Protein AF-A0A4D9D924-F1 (afdb_monomer)

pLDDT: mean 78.67, std 26.31, range [21.86, 98.81]

Solvent-accessible surface area (backbone atoms only — not comparable to full-atom values): 24819 Å² total; per-residue (Å²): 104,56,71,88,61,36,78,90,74,51,86,82,87,54,72,67,61,50,51,52,28,63,75,67,75,48,84,91,76,88,68,64,92,66,69,64,84,85,67,52,66,57,69,47,75,63,35,60,58,50,55,54,52,74,74,44,71,67,89,80,60,74,81,96,67,52,76,66,34,33,37,49,75,81,30,32,38,33,32,72,90,70,51,77,45,78,56,85,65,44,80,41,65,54,46,40,53,60,49,31,66,33,45,43,41,92,83,40,80,64,36,49,76,48,37,85,72,66,55,62,28,25,28,38,43,36,36,42,30,31,53,40,68,74,57,77,91,56,60,91,42,59,68,50,76,46,89,64,87,80,37,70,38,50,36,40,28,38,50,31,71,63,20,59,60,70,35,97,48,61,84,47,32,32,35,42,37,36,36,28,74,29,38,94,94,40,75,71,62,82,92,49,46,66,61,48,44,52,51,20,32,41,69,74,59,77,41,46,87,89,79,53,47,75,76,44,81,46,78,48,80,35,74,86,52,43,42,45,57,39,72,60,41,66,63,59,47,45,55,49,51,53,48,35,45,78,53,44,28,48,54,30,28,40,43,14,53,40,42,55,76,43,31,51,72,68,41,26,51,46,34,54,52,30,51,49,39,28,74,76,68,72,41,77,48,51,55,79,75,35,50,73,54,59,67,29,70,67,45,51,51,51,52,56,50,53,51,51,54,50,54,50,52,56,50,50,60,71,70,54,88,66,79,87,73,86,86,71,98,64,80,87,73,70,87,56,100,65,66,59,64,68,50,49,56,53,49,73,71,41,80,83,58,53,79,70,53,55,53,51,51,55,55,46,57,73,56,55,73,51,65,81,72,75,62,87,70,95,73,80,88,71,89,79,87,82,85,84,88,84,87,84,87,83,90,85,80,86,84,89,85,82,91,83,85,86,83,88,134

Sequence (409 aa):
MNAAWMEDRVATVDLTRIKEHKGNGTNDTTWGPNHTFRFPLRGGTGFIWRRIYEGIDPSKFRFNSEIVAVDADRKVLRLADGSDVPYRNLISTMPLDRLCGLVVGRGLEDLPALVPRFRYSSTHVVGIGVAGQPPAHLQGQCWMYFPEDDCPFYRVTVFSNYSPYNVPMPGQQWSLMAEVCETAARPVDPSNIVDSVLQGFYTVKLLNVERDKVISRFHRRLEYGYPTPFLEREEVCGRALEALEAKDIKSRGRFGAWKYEVSNQDHSMMQGVEAVDAIVMDAEETTVRLPGVVNSKAWKKAQSCARRCHQAVERGQKKGGLGKRKGQERGDRKLRYYDPLALTVLLKKGWSMGKAEAAALIDTCETMHFNDLGITGRETCHLQGGSEAIGSTETKRRPSPSNVAPTAA

Mean predicted aligned error: 13.19 Å

InterPro domains:
  IPR036188 FAD/NAD(P)-binding domain superfamily [G3DSA:3.50.50.60] (1-316)

Nearest PDB structures (foldseek):
  4dsh-assembly2_B  TM=9.708E-01  e=1.090E-34  Trypanosoma cruzi
  4dsh-assembly1_A  TM=9.708E-01  e=1.090E-34  Trypanosoma cruzi
  5hhf-assembly1_B  TM=9.588E-01  e=5.528E-32  Aspergillus fumigatus
  5hhf-assembly1_C  TM=9.324E-01  e=4.585E-31  Aspergillus fumigatus
  5vwu-assembly1_A  TM=9.036E-01  e=1.083E-28  Aspergillus fumigatus

Secondary structure (DSSP, 8-state):
--STT-TTTSPPP-HHHHHHHHHHT------STTSS----SSS-THHHHHHHHHTS-GGG---S--EEEEETTTTEEEETTS-EEE-SSEEE-S-HHHHHHHEESTT-TTHHHHGGG--EEEEEEEEEEEES---GGGTT--EEE--SSSSS-SEEE-GGGT-GGGSSSBTTEEEEEEEEEEBTTB---TTTHHHHHHHHHHHTTSS-TTT--E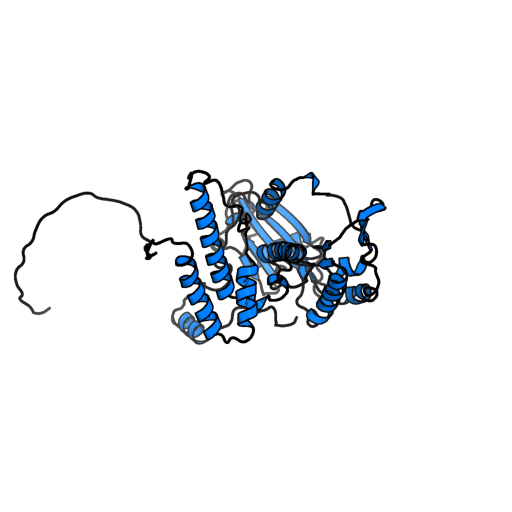EEEEEEEEEEEEE---TTHHHHHHHHHHHHHTTTEEE-STTTT--GGG-SHHHHHHHHHHHHHHHHH----HHHH-HHHHHSHHHHHHHHHHHHHHHHHHHHHHH------S----------S--HHHHHHHHHHHTT--HHHHHHHHHHHHHHHHHTTT-----------------------------------

Structure (mmCIF, N/CA/C/O backbone):
data_AF-A0A4D9D924-F1
#
_entry.id   AF-A0A4D9D924-F1
#
loop_
_atom_site.group_PDB
_atom_site.id
_atom_site.type_symbol
_atom_site.label_atom_id
_atom_site.label_alt_id
_atom_site.label_comp_id
_atom_site.label_asym_id
_atom_site.label_entity_id
_atom_site.label_seq_id
_atom_site.pdbx_PDB_ins_code
_atom_site.Cartn_x
_atom_site.Cartn_y
_atom_site.Cartn_z
_atom_site.occupancy
_atom_site.B_iso_or_equiv
_atom_site.auth_seq_id
_atom_site.auth_comp_id
_atom_site.auth_asym_id
_atom_site.auth_atom_id
_atom_site.pdbx_PDB_model_num
ATOM 1 N N . MET A 1 1 ? 13.479 -10.708 9.320 1.00 80.62 1 MET A N 1
ATOM 2 C CA . MET A 1 1 ? 13.481 -9.355 8.716 1.00 80.62 1 MET A CA 1
ATOM 3 C C . MET A 1 1 ? 14.868 -8.758 8.902 1.00 80.62 1 MET A C 1
ATOM 5 O O . MET A 1 1 ? 15.486 -9.092 9.903 1.00 80.62 1 MET A O 1
ATOM 9 N N . ASN A 1 2 ? 15.367 -7.930 7.980 1.00 81.31 2 ASN A N 1
ATOM 10 C CA . ASN A 1 2 ? 16.585 -7.141 8.224 1.00 81.31 2 ASN A CA 1
ATOM 11 C C . ASN A 1 2 ? 16.269 -5.915 9.116 1.00 81.31 2 ASN A C 1
ATOM 13 O O . ASN A 1 2 ? 15.116 -5.743 9.506 1.00 81.31 2 ASN A O 1
ATOM 17 N N . ALA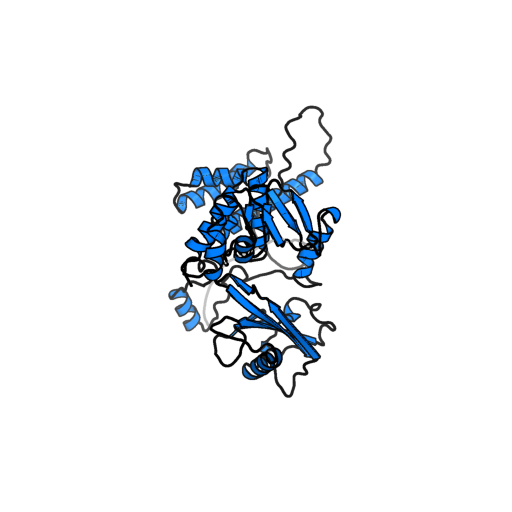 A 1 3 ? 17.263 -5.092 9.472 1.00 83.75 3 ALA A N 1
ATOM 18 C CA . ALA A 1 3 ? 17.085 -3.914 10.342 1.00 83.75 3 ALA A CA 1
ATOM 19 C C . ALA A 1 3 ? 17.231 -2.557 9.620 1.00 83.75 3 ALA A C 1
ATOM 21 O O . ALA A 1 3 ? 16.946 -1.515 10.205 1.00 83.75 3 ALA A O 1
ATOM 22 N N . ALA A 1 4 ? 17.633 -2.544 8.344 1.00 80.31 4 ALA A N 1
ATOM 23 C CA . ALA A 1 4 ? 17.969 -1.315 7.613 1.00 80.31 4 ALA A CA 1
ATOM 24 C C . ALA A 1 4 ? 16.766 -0.376 7.378 1.00 80.31 4 ALA A C 1
ATOM 26 O O . ALA A 1 4 ? 16.938 0.814 7.141 1.00 80.31 4 ALA A O 1
ATOM 27 N N . TRP A 1 5 ? 15.540 -0.893 7.471 1.00 84.00 5 TRP A N 1
ATOM 28 C CA . TRP A 1 5 ? 14.293 -0.148 7.258 1.00 84.00 5 TRP A CA 1
ATOM 29 C C . TRP A 1 5 ? 13.790 0.616 8.498 1.00 84.00 5 TRP A C 1
ATOM 31 O O . TRP A 1 5 ? 12.784 1.324 8.410 1.00 84.00 5 TRP A O 1
ATOM 41 N N . MET A 1 6 ? 14.419 0.431 9.666 1.00 82.69 6 MET A N 1
ATOM 42 C CA . MET A 1 6 ? 13.851 0.840 10.958 1.00 82.69 6 MET A CA 1
ATOM 43 C C . MET A 1 6 ? 13.881 2.349 11.238 1.00 82.69 6 MET A C 1
ATOM 45 O O . MET A 1 6 ? 13.083 2.798 12.057 1.00 82.69 6 MET A O 1
ATOM 49 N N . GLU A 1 7 ? 14.750 3.122 10.577 1.00 70.56 7 GLU A N 1
ATOM 50 C CA . GLU A 1 7 ? 15.132 4.497 10.962 1.00 70.56 7 GLU A CA 1
ATOM 51 C C . GLU A 1 7 ? 13.947 5.418 11.318 1.00 70.56 7 GLU A C 1
ATOM 53 O O . GLU A 1 7 ? 13.918 6.009 12.393 1.00 70.56 7 GLU A O 1
ATOM 58 N N . ASP A 1 8 ? 12.922 5.473 10.465 1.00 66.44 8 ASP A N 1
ATOM 59 C CA . ASP A 1 8 ? 11.746 6.344 10.644 1.00 66.44 8 ASP A CA 1
ATOM 60 C C . ASP A 1 8 ? 10.511 5.607 11.203 1.00 66.44 8 ASP A C 1
ATOM 62 O O . ASP A 1 8 ? 9.400 6.146 11.246 1.00 66.44 8 ASP A O 1
ATOM 66 N N . ARG A 1 9 ? 10.674 4.334 11.581 1.00 72.38 9 ARG A N 1
ATOM 67 C CA . ARG A 1 9 ? 9.576 3.422 11.947 1.00 72.38 9 ARG A CA 1
ATOM 68 C C . ARG A 1 9 ? 9.671 2.898 13.372 1.00 72.38 9 ARG A C 1
ATOM 70 O O . ARG A 1 9 ? 8.631 2.599 13.953 1.00 72.38 9 ARG A O 1
ATOM 77 N N . VAL A 1 10 ? 10.875 2.808 13.927 1.00 74.88 10 VAL A N 1
ATOM 78 C CA . VAL A 1 10 ? 11.124 2.351 15.295 1.00 74.88 10 VAL A CA 1
ATOM 79 C C . VAL A 1 10 ? 11.764 3.492 16.073 1.00 74.88 10 VAL A C 1
ATOM 81 O O . VAL A 1 10 ? 12.813 4.005 15.694 1.00 74.88 10 VAL A O 1
ATOM 84 N N . ALA A 1 11 ? 11.116 3.910 17.159 1.00 74.69 11 ALA A N 1
ATOM 85 C CA . ALA A 1 11 ? 11.633 4.968 18.012 1.00 74.69 11 ALA A CA 1
ATOM 86 C C . ALA A 1 11 ? 12.929 4.532 18.703 1.00 74.69 11 ALA A C 1
ATOM 88 O O . ALA A 1 11 ? 13.008 3.440 19.264 1.00 74.69 11 ALA A O 1
ATOM 89 N N . THR A 1 12 ? 13.932 5.407 18.705 1.00 76.56 12 THR A N 1
ATOM 90 C CA . THR A 1 12 ? 15.109 5.246 19.560 1.00 76.56 12 THR A CA 1
ATOM 91 C C . THR A 1 12 ? 14.766 5.651 20.989 1.00 76.56 12 THR A C 1
ATOM 93 O O . THR A 1 12 ? 14.065 6.641 21.202 1.00 76.56 12 THR A O 1
ATOM 96 N N . VAL A 1 13 ? 15.298 4.920 21.964 1.00 80.62 13 VAL A N 1
ATOM 97 C CA . VAL A 1 13 ? 15.125 5.227 23.388 1.00 80.62 13 VAL A CA 1
ATOM 98 C C . VAL A 1 13 ? 16.157 6.247 23.868 1.00 80.62 13 VAL A C 1
ATOM 100 O O . VAL A 1 13 ? 17.329 6.167 23.508 1.00 80.62 13 VAL A O 1
ATOM 103 N N . ASP A 1 14 ? 15.721 7.175 24.719 1.00 81.81 14 ASP A N 1
ATOM 104 C CA . ASP A 1 14 ? 16.590 8.085 25.470 1.00 81.81 14 ASP A CA 1
ATOM 105 C C . ASP A 1 14 ? 16.420 7.793 26.966 1.00 81.81 14 ASP A C 1
ATOM 107 O O . ASP A 1 14 ? 15.359 8.021 27.551 1.00 81.81 14 ASP A O 1
ATOM 111 N N . LEU A 1 15 ? 17.467 7.241 27.585 1.00 84.88 15 LEU A N 1
ATOM 112 C CA . LEU A 1 15 ? 17.439 6.815 28.985 1.00 84.88 15 LEU A CA 1
ATOM 113 C C . LEU A 1 15 ? 17.241 7.978 29.961 1.00 84.88 15 LEU A C 1
ATOM 115 O O . LEU A 1 15 ? 16.644 7.779 31.020 1.00 84.88 15 LEU A O 1
ATOM 119 N N . THR A 1 16 ? 17.738 9.169 29.633 1.00 83.75 16 THR A N 1
ATOM 120 C CA . THR A 1 16 ? 17.570 10.361 30.469 1.00 83.75 16 THR A CA 1
ATOM 121 C C . THR A 1 16 ? 16.110 10.777 30.451 1.00 83.75 16 THR A C 1
ATOM 123 O O . THR A 1 16 ? 15.481 10.875 31.504 1.00 83.75 16 THR A O 1
ATOM 126 N N . ARG A 1 17 ? 15.535 10.870 29.250 1.00 81.06 17 ARG A N 1
ATOM 127 C CA . ARG A 1 17 ? 14.127 11.214 29.053 1.00 81.06 17 ARG A CA 1
ATOM 128 C C . ARG A 1 17 ? 13.186 10.209 29.726 1.00 81.06 17 ARG A C 1
ATOM 130 O O . ARG A 1 17 ? 12.220 10.603 30.373 1.00 81.06 17 ARG A O 1
ATOM 137 N N . ILE A 1 18 ? 13.496 8.909 29.664 1.00 85.00 18 ILE A N 1
ATOM 138 C CA . ILE A 1 18 ? 12.731 7.864 30.371 1.00 85.00 18 ILE A CA 1
ATOM 139 C C . ILE A 1 18 ? 12.757 8.082 31.889 1.00 85.00 18 ILE A C 1
ATOM 141 O O . ILE A 1 18 ? 11.720 7.967 32.545 1.00 85.00 18 ILE A O 1
ATOM 145 N N . LYS A 1 19 ? 13.926 8.387 32.465 1.00 81.81 19 LYS A N 1
ATOM 146 C CA . LYS A 1 19 ? 14.056 8.633 33.909 1.00 81.81 19 LYS A CA 1
ATOM 147 C C . LYS A 1 19 ? 13.269 9.869 34.342 1.00 81.81 19 LYS A C 1
ATOM 149 O O . LYS A 1 19 ? 12.588 9.806 35.362 1.00 81.81 19 LYS A O 1
ATOM 154 N N . GLU A 1 20 ? 13.321 10.946 33.562 1.00 79.69 20 GLU A N 1
ATOM 155 C CA . GLU A 1 20 ? 12.565 12.179 33.815 1.00 79.69 20 GLU A CA 1
ATOM 156 C C . GLU A 1 20 ? 11.053 11.938 33.778 1.00 79.69 20 GLU A C 1
ATOM 158 O O . GLU A 1 20 ? 10.346 12.280 34.725 1.00 79.69 20 GLU A O 1
ATOM 163 N N . HIS A 1 21 ? 10.550 11.283 32.729 1.00 80.06 21 HIS A N 1
ATOM 164 C CA . HIS A 1 21 ? 9.128 10.954 32.610 1.00 80.06 21 HIS A CA 1
ATOM 165 C C . HIS A 1 21 ? 8.650 10.027 33.731 1.00 80.06 21 HIS A C 1
ATOM 167 O O . HIS A 1 21 ? 7.587 10.262 34.306 1.00 80.06 21 HIS A O 1
ATOM 173 N N . LYS A 1 22 ? 9.457 9.025 34.108 1.00 77.56 22 LYS A N 1
ATOM 174 C CA . LYS A 1 22 ? 9.148 8.142 35.240 1.00 77.56 22 LYS A CA 1
ATOM 175 C C . LYS A 1 22 ? 9.094 8.907 36.563 1.00 77.56 22 LYS A C 1
ATOM 177 O O . LYS A 1 22 ? 8.181 8.672 37.347 1.00 77.56 22 LYS A O 1
ATOM 182 N N . GLY A 1 23 ? 10.053 9.800 36.811 1.00 72.88 23 GLY A N 1
ATOM 183 C CA . GLY A 1 23 ? 10.092 10.616 38.028 1.00 72.88 23 GLY A CA 1
ATOM 184 C C . GLY A 1 23 ? 8.915 11.589 38.132 1.00 72.88 23 GLY A C 1
ATOM 185 O O . GLY A 1 23 ? 8.400 11.809 39.223 1.00 72.88 23 GLY A O 1
ATOM 186 N N . ASN A 1 24 ? 8.455 12.108 36.992 1.00 77.69 24 ASN A N 1
ATOM 187 C CA . ASN A 1 24 ? 7.389 13.108 36.919 1.00 77.69 24 ASN A CA 1
ATOM 188 C C . ASN A 1 24 ? 5.986 12.512 36.694 1.00 77.69 24 ASN A C 1
ATOM 190 O O . ASN A 1 24 ? 5.007 13.255 36.700 1.00 77.69 24 ASN A O 1
ATOM 194 N N . GLY A 1 25 ? 5.872 11.203 36.444 1.00 73.38 25 GLY A N 1
ATOM 195 C CA . GLY A 1 25 ? 4.607 10.550 36.089 1.00 73.38 25 GLY A CA 1
ATOM 196 C C . GLY A 1 25 ? 4.001 11.056 34.773 1.00 73.38 25 GLY A C 1
ATOM 197 O O . GLY A 1 25 ? 2.781 11.050 34.618 1.00 73.38 25 GLY A O 1
ATOM 198 N N . THR A 1 26 ? 4.827 11.537 33.838 1.00 75.00 26 THR A N 1
ATOM 199 C CA . THR A 1 26 ? 4.372 12.122 32.567 1.00 75.00 26 THR A CA 1
ATOM 200 C C . THR A 1 26 ? 4.591 11.175 31.393 1.00 75.00 26 THR A C 1
ATOM 202 O O . THR A 1 26 ? 5.546 10.406 31.366 1.00 75.00 26 THR A O 1
ATOM 205 N N . ASN A 1 27 ? 3.716 11.255 30.389 1.00 77.00 27 ASN A N 1
ATOM 206 C CA . ASN A 1 27 ? 3.836 10.470 29.161 1.00 77.00 27 ASN A CA 1
ATOM 207 C C . ASN A 1 27 ? 4.721 11.178 28.127 1.00 77.00 27 ASN A C 1
ATOM 209 O O . ASN A 1 27 ? 4.625 12.395 27.955 1.00 77.00 27 ASN A O 1
ATOM 213 N N . ASP A 1 28 ? 5.510 10.406 27.378 1.00 75.44 28 ASP A N 1
ATOM 214 C CA . ASP A 1 28 ? 6.209 10.897 26.190 1.00 75.44 28 ASP A CA 1
ATOM 215 C C . ASP A 1 28 ? 5.324 10.735 24.940 1.00 75.44 28 ASP A C 1
ATOM 217 O O . ASP A 1 28 ? 5.103 9.623 24.462 1.00 75.44 28 ASP A O 1
ATOM 221 N N . THR A 1 29 ? 4.795 11.842 24.414 1.00 72.69 29 THR A N 1
ATOM 222 C CA . THR A 1 29 ? 3.802 11.841 23.323 1.00 72.69 29 THR A CA 1
ATOM 223 C C . THR A 1 29 ? 4.302 12.442 22.008 1.00 72.69 29 THR A C 1
ATOM 225 O O . THR A 1 29 ? 3.560 12.457 21.032 1.00 72.69 29 THR A O 1
ATOM 228 N N . THR A 1 30 ? 5.548 12.920 21.923 1.00 66.00 30 THR A N 1
ATOM 229 C CA . THR A 1 30 ? 5.978 13.802 20.815 1.00 66.00 30 THR A CA 1
ATOM 230 C C . THR A 1 30 ? 6.629 13.079 19.630 1.00 66.00 30 THR A C 1
ATOM 232 O O . THR A 1 30 ? 7.276 13.724 18.800 1.00 66.00 30 THR A O 1
ATOM 235 N N . TRP A 1 31 ? 6.580 11.746 19.575 1.00 66.56 31 TRP A N 1
ATOM 236 C CA . TRP A 1 31 ? 7.372 10.974 18.616 1.00 66.56 31 TRP A CA 1
ATOM 237 C C . TRP A 1 31 ? 6.612 10.628 17.326 1.00 66.56 31 TRP A C 1
ATOM 239 O O . TRP A 1 31 ? 5.427 10.301 17.332 1.00 66.56 31 TRP A O 1
ATOM 249 N N . GLY A 1 32 ? 7.351 10.637 16.214 1.00 63.12 32 GLY A N 1
ATOM 250 C CA . GLY A 1 32 ? 6.933 10.088 14.927 1.00 63.12 32 GLY A CA 1
ATOM 251 C C . GLY A 1 32 ? 6.566 11.145 13.874 1.00 63.12 32 GLY A C 1
ATOM 252 O O . GLY A 1 32 ? 6.047 12.214 14.202 1.00 63.12 32 GLY A O 1
ATOM 253 N N . PRO A 1 33 ? 6.783 10.853 12.576 1.00 60.09 33 PRO A N 1
ATOM 254 C CA . PRO A 1 33 ? 6.459 11.776 11.482 1.00 60.09 33 PRO A CA 1
ATOM 255 C C . PRO A 1 33 ? 4.952 12.058 11.347 1.00 60.09 33 PRO A C 1
ATOM 257 O O . PRO A 1 33 ? 4.570 13.025 10.695 1.00 60.09 33 PRO A O 1
ATOM 260 N N . ASN A 1 34 ? 4.112 11.243 11.993 1.00 71.38 34 ASN A N 1
ATOM 261 C CA . ASN A 1 34 ? 2.652 11.319 11.950 1.00 71.38 34 ASN A CA 1
ATOM 262 C C . ASN A 1 34 ? 2.037 11.855 13.255 1.00 71.38 34 ASN A C 1
ATOM 264 O O . ASN A 1 34 ? 0.844 11.662 13.477 1.00 71.38 34 ASN A O 1
ATOM 268 N N . HIS A 1 35 ? 2.822 12.522 14.114 1.00 77.50 35 HIS A N 1
ATOM 269 C CA . HIS A 1 35 ? 2.315 13.164 15.339 1.00 77.50 35 HIS A CA 1
ATOM 270 C C . HIS A 1 35 ? 1.162 14.146 15.053 1.00 77.50 35 HIS A C 1
ATOM 272 O O . HIS A 1 35 ? 0.250 14.316 15.853 1.00 77.50 35 HIS A O 1
ATOM 278 N N . THR A 1 36 ? 1.172 14.759 13.867 1.00 82.56 36 THR A N 1
ATOM 279 C CA . THR A 1 36 ? -0.009 15.402 13.286 1.00 82.56 36 THR A CA 1
ATOM 280 C C . THR A 1 36 ? -0.226 14.847 11.887 1.00 82.56 36 THR A C 1
ATOM 282 O O . THR A 1 36 ? 0.732 14.532 11.181 1.00 82.56 36 THR A O 1
ATOM 285 N N . PHE A 1 37 ? -1.481 14.728 11.468 1.00 90.31 37 PHE A N 1
ATOM 286 C CA . PHE A 1 37 ? -1.832 14.297 10.120 1.00 90.31 37 PHE A CA 1
ATOM 287 C C . PHE A 1 37 ? -3.116 14.988 9.662 1.00 90.31 37 PHE A C 1
ATOM 289 O O . PHE A 1 37 ? -3.847 15.581 10.452 1.00 90.31 37 PHE A O 1
ATOM 296 N N . ARG A 1 38 ? -3.377 14.939 8.355 1.00 93.25 38 ARG A N 1
ATOM 297 C CA . ARG A 1 38 ? -4.615 15.444 7.753 1.00 93.25 38 ARG A CA 1
ATOM 298 C C . ARG A 1 38 ? -5.407 14.277 7.195 1.00 93.25 38 ARG A C 1
ATOM 300 O O . ARG A 1 38 ? -4.826 13.354 6.627 1.00 93.25 38 ARG A O 1
ATOM 307 N N . PHE A 1 39 ? -6.726 14.360 7.300 1.00 96.19 39 PHE A N 1
ATOM 308 C CA . PHE A 1 39 ? -7.639 13.379 6.734 1.00 96.19 39 PHE A CA 1
ATOM 309 C C . PHE A 1 39 ? -8.744 14.089 5.933 1.00 96.19 39 PHE A C 1
ATOM 311 O O . PHE A 1 39 ? -9.197 15.157 6.355 1.00 96.19 39 PHE A O 1
ATOM 318 N N . PRO A 1 40 ? -9.173 13.564 4.768 1.00 97.25 40 PRO A N 1
ATOM 319 C CA . PRO A 1 40 ? -10.264 14.161 4.005 1.00 97.25 40 PRO A CA 1
ATOM 320 C C . PRO A 1 40 ? -11.564 14.204 4.807 1.00 97.25 40 PRO A C 1
ATOM 322 O O . PRO A 1 40 ? -11.995 13.193 5.356 1.00 97.25 40 PRO A O 1
ATOM 325 N N . LEU A 1 41 ? -12.242 15.354 4.798 1.00 97.44 41 LEU A N 1
ATOM 326 C CA . LEU A 1 41 ? -13.520 15.498 5.493 1.00 97.44 41 LEU A CA 1
ATOM 327 C C . LEU A 1 41 ? -14.581 14.526 4.952 1.00 97.44 41 LEU A C 1
ATOM 329 O O . LEU A 1 41 ? -15.429 14.076 5.706 1.00 97.44 41 LEU A O 1
ATOM 333 N N . ARG A 1 42 ? -14.562 14.172 3.663 1.00 97.31 42 ARG A N 1
ATOM 334 C CA . ARG A 1 42 ? -15.531 13.241 3.061 1.00 97.31 42 ARG A CA 1
ATOM 335 C C . ARG A 1 42 ? -14.840 12.262 2.119 1.00 97.31 42 ARG A C 1
ATOM 337 O O . ARG A 1 42 ? -13.853 12.607 1.477 1.00 97.31 42 ARG A O 1
ATOM 344 N N . GLY A 1 43 ? -15.401 11.056 2.009 1.00 95.19 43 GLY A N 1
ATOM 345 C CA . GLY A 1 43 ? -14.997 10.049 1.021 1.00 95.19 43 GLY A CA 1
ATOM 346 C C . GLY A 1 43 ? -13.718 9.269 1.349 1.00 95.19 43 GLY A C 1
ATOM 347 O O . GLY A 1 43 ? -13.237 8.538 0.478 1.00 95.19 43 GLY A O 1
ATOM 348 N N . GLY A 1 44 ? -13.188 9.423 2.568 1.00 96.88 44 GLY A N 1
ATOM 349 C CA . GLY A 1 44 ? -11.984 8.750 3.054 1.00 96.88 44 GLY A CA 1
ATOM 350 C C . GLY A 1 44 ? -10.726 9.067 2.240 1.00 96.88 44 GLY A C 1
ATOM 351 O O . GLY A 1 44 ? -10.718 9.924 1.358 1.00 96.88 44 GLY A O 1
ATOM 352 N N . THR A 1 45 ? -9.644 8.332 2.495 1.00 97.31 45 THR A N 1
ATOM 353 C CA . THR A 1 45 ? -8.372 8.484 1.767 1.00 97.31 45 THR A CA 1
ATOM 354 C C . THR A 1 45 ? -8.529 8.321 0.248 1.00 97.31 45 THR A C 1
ATOM 356 O O . THR A 1 45 ? -7.889 9.038 -0.518 1.00 97.31 45 THR A O 1
ATOM 359 N N . GLY A 1 46 ? -9.437 7.449 -0.207 1.00 96.81 46 GLY A N 1
ATOM 360 C CA . GLY A 1 46 ? -9.726 7.249 -1.632 1.00 96.81 46 GLY A CA 1
ATOM 361 C C . GLY A 1 46 ? -10.299 8.481 -2.344 1.00 96.81 46 GLY A C 1
ATOM 362 O O . GLY A 1 46 ? -10.264 8.551 -3.571 1.00 96.81 46 GLY A O 1
ATOM 363 N N . PHE A 1 47 ? -10.811 9.477 -1.612 1.00 97.38 47 PHE A N 1
ATOM 364 C CA . PHE A 1 47 ? -11.224 10.753 -2.197 1.00 97.38 47 PHE A CA 1
ATOM 365 C C . PHE A 1 47 ? -10.055 11.500 -2.852 1.00 97.38 47 PHE A C 1
ATOM 367 O O . PHE A 1 47 ? -10.229 12.051 -3.933 1.00 97.38 47 PHE A O 1
ATOM 374 N N . ILE A 1 48 ? -8.860 11.467 -2.252 1.00 96.56 48 ILE A N 1
ATOM 375 C CA . ILE A 1 48 ? -7.671 12.161 -2.774 1.00 96.56 48 ILE A CA 1
ATOM 376 C C . ILE A 1 48 ? -7.351 11.665 -4.190 1.00 96.56 48 ILE A C 1
ATOM 378 O O . ILE A 1 48 ? -7.232 12.457 -5.122 1.00 96.56 48 ILE A O 1
ATOM 382 N N . TRP A 1 49 ? -7.287 10.346 -4.361 1.00 96.19 49 TRP A N 1
ATOM 383 C CA . TRP A 1 49 ? -6.928 9.712 -5.630 1.00 96.19 49 TRP A CA 1
ATOM 384 C C . TRP A 1 49 ? -8.011 9.855 -6.696 1.00 96.19 49 TRP A C 1
ATOM 386 O O . TRP A 1 49 ? -7.684 10.091 -7.855 1.00 96.19 49 TRP A O 1
ATOM 396 N N . ARG A 1 50 ? -9.293 9.805 -6.309 1.00 96.25 50 ARG A N 1
ATOM 397 C CA . ARG A 1 50 ? -10.402 10.111 -7.227 1.00 96.25 50 ARG A CA 1
ATOM 398 C C . ARG A 1 50 ? -10.318 11.537 -7.761 1.00 96.25 50 ARG A C 1
ATOM 400 O O . ARG A 1 50 ? -10.477 11.739 -8.956 1.00 96.25 50 ARG A O 1
ATOM 407 N N . ARG A 1 51 ? -9.990 12.512 -6.907 1.00 96.00 51 ARG A N 1
ATOM 408 C CA . ARG A 1 51 ? -9.828 13.908 -7.338 1.00 96.00 51 ARG A CA 1
ATOM 409 C C . ARG A 1 51 ? -8.634 14.117 -8.262 1.00 96.00 51 ARG A C 1
ATOM 411 O O . ARG A 1 51 ? -8.720 14.934 -9.170 1.00 96.00 51 ARG A O 1
ATOM 418 N N . ILE A 1 52 ? -7.542 13.380 -8.055 1.00 94.38 52 ILE A N 1
ATOM 419 C CA . ILE A 1 52 ? -6.404 13.385 -8.987 1.00 94.38 52 ILE A CA 1
ATOM 420 C C . ILE A 1 52 ? -6.823 12.783 -10.332 1.00 94.38 52 ILE A C 1
ATOM 422 O O . ILE A 1 52 ? -6.562 13.386 -11.367 1.00 94.38 52 ILE A O 1
ATOM 426 N N . TYR A 1 53 ? -7.511 11.638 -10.315 1.00 94.38 53 TYR A N 1
ATOM 427 C CA . TYR A 1 53 ? -8.041 10.988 -11.514 1.00 94.38 53 TYR A CA 1
ATOM 428 C C . TYR A 1 53 ? -8.969 11.912 -12.320 1.00 94.38 53 TYR A C 1
ATOM 430 O O . TYR A 1 53 ? -8.777 12.060 -13.520 1.00 94.38 53 TYR A O 1
ATOM 438 N N . GLU A 1 54 ? -9.908 12.598 -11.660 1.00 95.00 54 GLU A N 1
ATOM 439 C CA . GLU A 1 54 ? -10.822 13.571 -12.287 1.00 95.00 54 GLU A CA 1
ATOM 440 C C . GLU A 1 54 ? -10.093 14.743 -12.973 1.00 95.00 54 GLU A C 1
ATOM 442 O O . GLU A 1 54 ? -10.658 15.386 -13.854 1.00 95.00 54 GLU A O 1
ATOM 447 N N . GLY A 1 55 ? -8.855 15.041 -12.567 1.00 94.62 55 GLY A N 1
ATOM 448 C CA . GLY A 1 55 ? -8.027 16.096 -13.153 1.00 94.62 55 GLY A CA 1
ATOM 449 C C . GLY A 1 55 ? -7.193 15.661 -14.362 1.00 94.62 55 GLY A C 1
ATOM 450 O O . GLY A 1 55 ? -6.459 16.485 -14.907 1.00 94.62 55 GLY A O 1
ATOM 451 N N . ILE A 1 56 ? -7.261 14.389 -14.765 1.00 95.44 56 ILE A N 1
ATOM 452 C CA . ILE A 1 56 ? -6.485 13.819 -15.872 1.00 95.44 56 ILE A CA 1
ATOM 453 C C . ILE A 1 56 ? -7.448 13.414 -16.991 1.00 95.44 56 ILE A C 1
ATOM 455 O O . ILE A 1 56 ? -8.554 12.949 -16.735 1.00 95.44 56 ILE A O 1
ATOM 459 N N . ASP A 1 57 ? -7.018 13.585 -18.243 1.00 96.75 57 ASP A N 1
ATOM 460 C CA . ASP A 1 57 ? -7.777 13.168 -19.424 1.00 96.75 57 ASP A CA 1
ATOM 461 C C . ASP A 1 57 ? -8.188 11.679 -19.327 1.00 96.75 57 ASP A C 1
ATOM 463 O O . ASP A 1 57 ? -7.308 10.807 -19.329 1.00 96.75 57 ASP A O 1
ATOM 467 N N . PRO A 1 58 ? -9.503 11.369 -19.282 1.00 94.62 58 PRO A N 1
ATOM 468 C CA . PRO A 1 58 ? -10.004 10.002 -19.184 1.00 94.62 58 PRO A CA 1
ATOM 469 C C . PRO A 1 58 ? -9.503 9.077 -20.299 1.00 94.62 58 PRO A C 1
ATOM 471 O O . PRO A 1 58 ? -9.358 7.880 -20.068 1.00 94.62 58 PRO A O 1
ATOM 474 N N . SER A 1 59 ? -9.173 9.612 -21.485 1.00 96.19 59 SER A N 1
ATOM 475 C CA . SER A 1 59 ? -8.656 8.824 -22.616 1.00 96.19 59 SER A CA 1
ATOM 476 C C . SER A 1 59 ? -7.297 8.165 -22.336 1.00 96.19 59 SER A C 1
ATOM 478 O O . SER A 1 59 ? -6.887 7.239 -23.040 1.00 96.19 59 SER A O 1
ATOM 480 N N . LYS A 1 60 ? -6.588 8.627 -21.296 1.00 95.44 60 LYS A N 1
ATOM 481 C CA . LYS A 1 60 ? -5.313 8.062 -20.834 1.00 95.44 60 LYS A CA 1
ATOM 482 C C . LYS A 1 60 ? -5.488 6.855 -19.919 1.00 95.44 60 LYS A C 1
ATOM 484 O O . LYS A 1 60 ? -4.497 6.197 -19.610 1.00 95.44 60 LYS A O 1
ATOM 489 N N . PHE A 1 61 ? -6.715 6.547 -19.505 1.00 95.94 61 PHE A N 1
ATOM 490 C CA . PHE A 1 61 ? -7.012 5.409 -18.648 1.00 95.94 61 PHE A CA 1
ATOM 491 C C . PHE A 1 61 ? -7.674 4.291 -19.442 1.00 95.94 61 PHE A C 1
ATOM 493 O O . PHE A 1 61 ? -8.601 4.505 -20.220 1.00 95.94 61 PHE A O 1
ATOM 500 N N . ARG A 1 62 ? -7.207 3.067 -19.199 1.00 95.31 62 ARG A N 1
ATOM 501 C CA . ARG A 1 62 ? -7.830 1.837 -19.684 1.00 95.31 62 ARG A CA 1
ATOM 502 C C . ARG A 1 62 ? -8.050 0.924 -18.486 1.00 95.31 62 ARG A C 1
ATOM 504 O O . ARG A 1 62 ? -7.113 0.310 -17.985 1.00 95.31 62 ARG A O 1
ATOM 511 N N . PHE A 1 63 ? -9.274 0.927 -17.969 1.00 95.81 63 PHE A N 1
ATOM 512 C CA . PHE A 1 63 ? -9.690 0.029 -16.893 1.00 95.81 63 PHE A CA 1
ATOM 513 C C . PHE A 1 63 ? -10.193 -1.293 -17.473 1.00 95.81 63 PHE A C 1
ATOM 515 O O . PHE A 1 63 ? -10.591 -1.346 -18.633 1.00 95.81 63 PHE A O 1
ATOM 522 N N . ASN A 1 64 ? -10.208 -2.345 -16.650 1.00 95.25 64 ASN A N 1
ATOM 523 C CA . ASN A 1 64 ? -10.558 -3.708 -17.074 1.00 95.25 64 ASN A CA 1
ATOM 524 C C . ASN A 1 64 ? -9.644 -4.243 -18.195 1.00 95.25 64 ASN A C 1
ATOM 526 O O . ASN A 1 64 ? -10.072 -5.022 -19.038 1.00 95.25 64 ASN A O 1
ATOM 530 N N . SER A 1 65 ? -8.381 -3.809 -18.203 1.00 96.81 65 SER A N 1
ATOM 531 C CA . SER A 1 65 ? -7.352 -4.234 -19.155 1.00 96.81 65 SER A CA 1
ATOM 532 C C . SER A 1 65 ? -6.221 -4.914 -18.391 1.00 96.81 65 SER A C 1
ATOM 534 O O . SER A 1 65 ? -5.288 -4.261 -17.927 1.00 96.81 65 SER A O 1
ATOM 536 N N . GLU A 1 66 ? -6.340 -6.224 -18.195 1.00 97.69 66 GLU A N 1
ATOM 537 C CA . GLU A 1 66 ? -5.318 -7.014 -17.507 1.00 97.69 66 GLU A CA 1
ATOM 538 C C . GLU A 1 66 ? -4.125 -7.278 -18.432 1.00 97.69 66 GLU A C 1
ATOM 540 O O . GLU A 1 66 ? -4.304 -7.700 -19.572 1.00 97.69 66 GLU A O 1
ATOM 545 N N . ILE A 1 67 ? -2.911 -7.037 -17.930 1.00 98.12 67 ILE A N 1
ATOM 546 C CA . ILE A 1 67 ? -1.657 -7.391 -18.606 1.00 98.12 67 ILE A CA 1
ATOM 547 C C . ILE A 1 67 ? -1.310 -8.832 -18.234 1.00 98.12 67 ILE A C 1
ATOM 549 O O . ILE A 1 67 ? -1.165 -9.142 -17.051 1.00 98.12 67 ILE A O 1
ATOM 553 N N . VAL A 1 68 ? -1.132 -9.686 -19.240 1.00 98.12 68 VAL A N 1
ATOM 554 C CA . VAL A 1 68 ? -0.832 -11.120 -19.071 1.00 98.12 68 VAL A CA 1
ATOM 555 C C . VAL A 1 68 ? 0.565 -11.513 -19.549 1.00 98.12 68 VAL A C 1
ATOM 557 O O . VAL A 1 68 ? 1.016 -12.611 -19.246 1.00 98.12 68 VAL A O 1
ATOM 560 N N . ALA A 1 69 ? 1.269 -10.634 -20.267 1.00 98.19 69 ALA A N 1
ATOM 561 C CA . ALA A 1 69 ? 2.696 -10.788 -20.550 1.00 98.19 69 ALA A CA 1
ATOM 562 C C . ALA A 1 69 ? 3.352 -9.437 -20.871 1.00 98.19 69 ALA A C 1
ATOM 564 O O . ALA A 1 69 ? 2.691 -8.509 -21.350 1.00 98.19 69 ALA A O 1
ATOM 565 N N . VAL A 1 70 ? 4.662 -9.348 -20.640 1.00 98.69 70 VAL A N 1
ATOM 566 C CA . VAL A 1 70 ? 5.501 -8.200 -21.008 1.00 98.69 70 VAL A CA 1
ATOM 567 C C . VAL A 1 70 ? 6.681 -8.703 -21.834 1.00 98.69 70 VAL A C 1
ATOM 569 O O . VAL A 1 70 ? 7.582 -9.342 -21.301 1.00 98.69 70 VAL A O 1
ATOM 572 N N . ASP A 1 71 ? 6.693 -8.410 -23.132 1.00 98.56 71 ASP A N 1
ATOM 573 C CA . ASP A 1 71 ? 7.837 -8.692 -24.000 1.00 98.56 71 ASP A CA 1
ATOM 574 C C . ASP A 1 71 ? 8.781 -7.488 -23.981 1.00 98.56 71 ASP A C 1
ATOM 576 O O . ASP A 1 71 ? 8.512 -6.454 -24.603 1.00 98.56 71 ASP A O 1
ATOM 580 N N . ALA A 1 72 ? 9.868 -7.611 -23.220 1.00 98.38 72 ALA A N 1
ATOM 581 C CA . ALA A 1 72 ? 10.810 -6.529 -22.977 1.00 98.38 72 ALA A CA 1
ATOM 582 C C . ALA A 1 72 ? 11.708 -6.227 -24.184 1.00 98.38 72 ALA A C 1
ATOM 584 O O . ALA A 1 72 ? 12.125 -5.083 -24.364 1.00 98.38 72 ALA A O 1
ATOM 585 N N . ASP A 1 73 ? 11.979 -7.228 -25.026 1.00 97.81 73 ASP A N 1
ATOM 586 C CA . ASP A 1 73 ? 12.819 -7.064 -26.214 1.00 97.81 73 ASP A CA 1
ATOM 587 C C . ASP A 1 73 ? 12.036 -6.399 -27.352 1.00 97.81 73 ASP A C 1
ATOM 589 O O . ASP A 1 73 ? 12.550 -5.500 -28.021 1.00 97.81 73 ASP A O 1
ATOM 593 N N . ARG A 1 74 ? 10.769 -6.789 -27.549 1.00 98.19 74 ARG A N 1
ATOM 594 C CA . ARG A 1 74 ? 9.868 -6.160 -28.531 1.00 98.19 74 ARG A CA 1
ATOM 595 C C . ARG A 1 74 ? 9.203 -4.888 -28.006 1.00 98.19 74 ARG A C 1
ATOM 597 O O . ARG A 1 74 ? 8.624 -4.149 -28.800 1.00 98.19 74 ARG A O 1
ATOM 604 N N . LYS A 1 75 ? 9.284 -4.638 -26.696 1.00 98.62 75 LYS A N 1
ATOM 605 C CA . LYS A 1 75 ? 8.617 -3.550 -25.967 1.00 98.62 75 LYS A CA 1
ATOM 606 C C . LYS A 1 75 ? 7.102 -3.526 -26.176 1.00 98.62 75 LYS A C 1
ATOM 608 O O . LYS A 1 75 ? 6.519 -2.521 -26.590 1.00 98.62 75 LYS A O 1
ATOM 613 N N . VAL A 1 76 ? 6.459 -4.655 -25.885 1.00 98.62 76 VAL A N 1
ATOM 614 C CA . VAL A 1 76 ? 5.010 -4.845 -26.040 1.00 98.62 76 VAL A CA 1
ATOM 615 C C . VAL A 1 76 ? 4.405 -5.434 -24.768 1.00 98.62 76 VAL A C 1
ATOM 617 O O . VAL A 1 76 ? 4.943 -6.370 -24.182 1.00 98.62 76 VAL A O 1
ATOM 620 N N . LEU A 1 77 ? 3.261 -4.892 -24.351 1.00 98.50 77 LEU A N 1
ATOM 621 C CA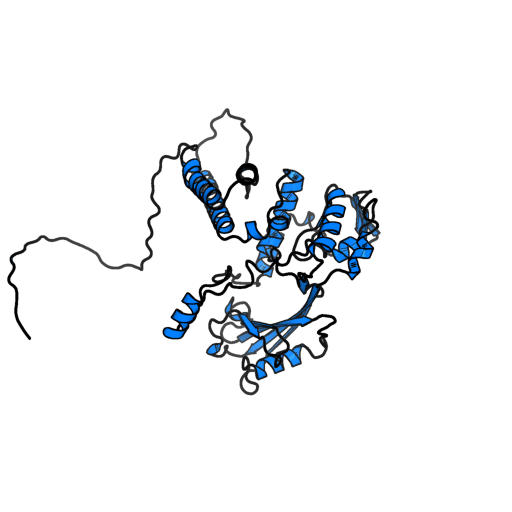 . LEU A 1 77 ? 2.394 -5.474 -23.329 1.00 98.50 77 LEU A CA 1
ATOM 622 C C . LEU A 1 77 ? 1.307 -6.298 -24.021 1.00 98.50 77 LEU A C 1
ATOM 624 O O . LEU A 1 77 ? 0.598 -5.762 -24.874 1.00 98.50 77 LEU A O 1
ATOM 628 N N . ARG A 1 78 ? 1.139 -7.561 -23.623 1.00 98.31 78 ARG A N 1
ATOM 629 C CA . ARG A 1 78 ? 0.011 -8.400 -24.047 1.00 98.31 78 ARG A CA 1
ATOM 630 C C . ARG A 1 78 ? -1.117 -8.275 -23.035 1.00 98.31 78 ARG A C 1
ATOM 632 O O . ARG A 1 78 ? -0.901 -8.507 -21.842 1.00 98.31 78 ARG A O 1
ATOM 639 N N . LEU A 1 79 ? -2.313 -7.949 -23.507 1.00 98.25 79 LEU A N 1
ATOM 640 C CA . LEU A 1 79 ? -3.519 -7.898 -22.689 1.00 98.25 79 LEU A CA 1
ATOM 641 C C . LEU A 1 79 ? -4.270 -9.237 -22.701 1.00 98.25 79 LEU A C 1
ATOM 643 O O . LEU A 1 79 ? -4.116 -10.045 -23.619 1.00 98.25 79 LEU A O 1
ATOM 647 N N . ALA A 1 80 ? -5.092 -9.471 -21.676 1.00 97.88 80 ALA A N 1
ATOM 648 C CA . ALA A 1 80 ? -5.895 -10.689 -21.531 1.00 97.88 80 ALA A CA 1
ATOM 649 C C . ALA A 1 80 ? -6.906 -10.898 -22.673 1.00 97.88 80 ALA A C 1
ATOM 651 O O . ALA A 1 80 ? -7.254 -12.032 -22.986 1.00 97.88 80 ALA A O 1
ATOM 652 N N . ASP A 1 81 ? -7.346 -9.819 -23.327 1.00 96.81 81 ASP A N 1
ATOM 653 C CA . ASP A 1 81 ? -8.209 -9.870 -24.516 1.00 96.81 81 ASP A CA 1
ATOM 654 C C . ASP A 1 81 ? -7.452 -10.252 -25.806 1.00 96.81 81 ASP A C 1
ATOM 656 O O . ASP A 1 81 ? -8.041 -10.313 -26.884 1.00 96.81 81 ASP A O 1
ATOM 660 N N . GLY A 1 82 ? -6.145 -10.517 -25.702 1.00 96.50 82 GLY A N 1
ATOM 661 C CA . GLY A 1 82 ? -5.266 -10.883 -26.807 1.00 96.50 82 GLY A CA 1
ATOM 662 C C . GLY A 1 82 ? -4.645 -9.694 -27.540 1.00 96.50 82 GLY A C 1
ATOM 663 O O . GLY A 1 82 ? -3.766 -9.911 -28.377 1.00 96.50 82 GLY A O 1
ATOM 664 N N . SER A 1 83 ? -5.050 -8.457 -27.234 1.00 97.19 83 SER A N 1
ATOM 665 C CA . SER A 1 83 ? -4.502 -7.260 -27.873 1.00 97.19 83 SER A CA 1
ATOM 666 C C . SER A 1 83 ? -3.095 -6.909 -27.373 1.00 97.19 83 SER A C 1
ATOM 668 O O . SER A 1 83 ? -2.694 -7.251 -26.258 1.00 97.19 83 SER A O 1
ATOM 670 N N . ASP A 1 84 ? -2.338 -6.217 -28.226 1.00 98.06 84 ASP A N 1
ATOM 671 C CA . ASP A 1 84 ? -0.975 -5.761 -27.952 1.00 98.06 84 ASP A CA 1
ATOM 672 C C . ASP A 1 84 ? -0.923 -4.241 -27.782 1.00 98.06 84 ASP A C 1
ATOM 674 O O . ASP A 1 84 ? -1.512 -3.484 -28.559 1.00 98.06 84 ASP A O 1
ATOM 678 N N . VAL A 1 85 ? -0.159 -3.784 -26.788 1.00 97.81 85 VAL A N 1
ATOM 679 C CA . VAL A 1 85 ? 0.102 -2.362 -26.538 1.00 97.81 85 VAL A CA 1
ATOM 680 C C . VAL A 1 85 ? 1.613 -2.106 -26.559 1.00 97.81 85 VAL A C 1
ATOM 682 O O . VAL A 1 85 ? 2.314 -2.549 -25.648 1.00 97.81 85 VAL A O 1
ATOM 685 N N . PRO A 1 86 ? 2.145 -1.392 -27.568 1.00 98.31 86 PRO A N 1
ATOM 686 C CA . PRO A 1 86 ? 3.566 -1.069 -27.624 1.00 98.31 86 PRO A CA 1
ATOM 687 C C . PRO A 1 86 ? 3.933 0.013 -26.603 1.00 98.31 86 PRO A C 1
ATOM 689 O O . PRO A 1 86 ? 3.132 0.901 -26.298 1.00 98.31 86 PRO A O 1
ATOM 692 N N . TYR A 1 87 ? 5.174 -0.014 -26.122 1.00 98.44 87 TYR A N 1
ATOM 693 C CA . TYR A 1 87 ? 5.729 1.020 -25.254 1.00 98.44 87 TYR A CA 1
ATOM 694 C C . TYR A 1 87 ? 7.154 1.404 -25.663 1.00 98.44 87 TYR A C 1
ATOM 696 O O . TYR A 1 87 ? 7.844 0.690 -26.382 1.00 98.44 87 TYR A O 1
ATOM 704 N N . ARG A 1 88 ? 7.612 2.570 -25.194 1.00 97.88 88 ARG A N 1
ATOM 705 C CA . ARG A 1 88 ? 9.026 2.977 -25.296 1.00 97.88 88 ARG A CA 1
ATOM 706 C C . ARG A 1 88 ? 9.749 2.805 -23.967 1.00 97.88 88 ARG A C 1
ATOM 708 O O . ARG A 1 88 ? 10.821 2.211 -23.936 1.00 97.88 88 ARG A O 1
ATOM 715 N N . ASN A 1 89 ? 9.130 3.328 -22.913 1.00 98.31 89 ASN A N 1
ATOM 716 C CA . ASN A 1 89 ? 9.509 3.163 -21.516 1.00 98.31 89 ASN A CA 1
ATOM 717 C C . ASN A 1 89 ? 8.280 2.644 -20.767 1.00 98.31 89 ASN A C 1
ATOM 719 O O . ASN A 1 89 ? 7.161 3.058 -21.088 1.00 98.31 89 ASN A O 1
ATOM 723 N N . LEU A 1 90 ? 8.482 1.777 -19.781 1.00 98.75 90 LEU A N 1
ATOM 724 C CA . LEU A 1 90 ? 7.410 1.217 -18.964 1.00 98.75 90 LEU A CA 1
ATOM 725 C C . LEU A 1 90 ? 7.623 1.602 -17.502 1.00 98.75 90 LEU A C 1
ATOM 727 O O . LEU A 1 90 ? 8.658 1.288 -16.923 1.00 98.75 90 LEU A O 1
ATOM 731 N N . ILE A 1 91 ? 6.629 2.243 -16.888 1.00 98.75 91 ILE A N 1
ATOM 732 C CA . ILE A 1 91 ? 6.563 2.371 -15.429 1.00 98.75 91 ILE A CA 1
ATOM 733 C C . ILE A 1 91 ? 5.549 1.342 -14.945 1.00 98.75 91 ILE A C 1
ATOM 735 O O . ILE A 1 91 ? 4.352 1.494 -15.186 1.00 98.75 91 ILE A O 1
ATOM 739 N N . SER A 1 92 ? 6.026 0.293 -14.279 1.00 98.75 92 SER A N 1
ATOM 740 C CA . SER A 1 92 ? 5.157 -0.715 -13.676 1.00 98.75 92 SER A CA 1
ATOM 741 C C . SER A 1 92 ? 4.984 -0.439 -12.188 1.00 98.75 92 SER A C 1
ATOM 743 O O . SER A 1 92 ? 5.955 -0.225 -11.464 1.00 98.75 92 SER A O 1
ATOM 745 N N . THR A 1 93 ? 3.736 -0.447 -11.725 1.00 98.75 93 THR A N 1
ATOM 746 C CA . THR A 1 93 ? 3.386 -0.308 -10.301 1.00 98.75 93 THR A CA 1
ATOM 747 C C . THR A 1 93 ? 2.755 -1.571 -9.719 1.00 98.75 93 THR A C 1
ATOM 749 O O . THR A 1 93 ? 2.316 -1.576 -8.566 1.00 98.75 93 THR A O 1
ATOM 752 N N . MET A 1 94 ? 2.712 -2.651 -10.506 1.00 98.56 94 MET A N 1
ATOM 753 C CA . MET A 1 94 ? 2.258 -3.961 -10.047 1.00 98.56 94 MET A CA 1
ATOM 754 C C . MET A 1 94 ? 3.291 -4.592 -9.096 1.00 98.56 94 MET A C 1
ATOM 756 O O . MET A 1 94 ? 4.438 -4.141 -9.058 1.00 98.56 94 MET A O 1
ATOM 760 N N . PRO A 1 95 ? 2.923 -5.625 -8.320 1.00 98.81 95 PRO A N 1
ATOM 761 C CA . PRO A 1 95 ? 3.888 -6.346 -7.499 1.00 98.81 95 PRO A CA 1
ATOM 762 C C . PRO A 1 95 ? 5.074 -6.881 -8.316 1.00 98.81 95 PRO A C 1
ATOM 764 O O . PRO A 1 95 ? 4.886 -7.430 -9.402 1.00 98.81 95 PRO A O 1
ATOM 767 N N . LEU A 1 96 ? 6.295 -6.688 -7.810 1.00 98.81 96 LEU A N 1
ATOM 768 C CA . LEU A 1 96 ? 7.529 -7.021 -8.530 1.00 98.81 96 LEU A CA 1
ATOM 769 C C . LEU A 1 96 ? 7.637 -8.517 -8.841 1.00 98.81 96 LEU A C 1
ATOM 771 O O . LEU A 1 96 ? 8.054 -8.887 -9.930 1.00 98.81 96 LEU A O 1
ATOM 775 N N . ASP A 1 97 ? 7.200 -9.373 -7.923 1.00 98.62 97 ASP A N 1
ATOM 776 C CA . ASP A 1 97 ? 7.112 -10.821 -8.116 1.00 98.62 97 ASP A CA 1
ATOM 777 C C . ASP A 1 97 ? 6.170 -11.195 -9.274 1.00 98.62 97 ASP A C 1
ATOM 779 O O . ASP A 1 97 ? 6.513 -12.030 -10.111 1.00 98.62 97 ASP A O 1
ATOM 783 N N . ARG A 1 98 ? 5.015 -10.526 -9.388 1.00 98.50 98 ARG A N 1
ATOM 784 C CA . ARG A 1 98 ? 4.102 -10.689 -10.529 1.00 98.50 98 ARG A CA 1
ATOM 785 C C . ARG A 1 98 ? 4.765 -10.249 -11.825 1.00 98.50 98 ARG A C 1
ATOM 787 O O . ARG A 1 98 ? 4.690 -10.979 -12.803 1.00 98.50 98 ARG A O 1
ATOM 794 N N . LEU A 1 99 ? 5.430 -9.094 -11.835 1.00 98.75 99 LEU A N 1
ATOM 795 C CA . LEU A 1 99 ? 6.136 -8.613 -13.023 1.00 98.75 99 LEU A CA 1
ATOM 796 C C . LEU A 1 99 ? 7.242 -9.586 -13.456 1.00 98.75 99 LEU A C 1
ATOM 798 O O . LEU A 1 99 ? 7.308 -9.925 -14.633 1.00 98.75 99 LEU A O 1
ATOM 802 N N . CYS A 1 100 ? 8.044 -10.095 -12.515 1.00 98.62 100 CYS A N 1
ATOM 803 C CA . CYS A 1 100 ? 9.071 -11.109 -12.773 1.00 98.62 100 CYS A CA 1
ATOM 804 C C . CYS A 1 100 ? 8.505 -12.390 -13.401 1.00 98.62 100 CYS A C 1
ATOM 806 O O . CYS A 1 100 ? 9.188 -13.021 -14.198 1.00 98.62 100 CYS A O 1
ATOM 808 N N . GLY A 1 101 ? 7.272 -12.775 -13.057 1.00 98.06 101 GLY A N 1
ATOM 809 C CA . GLY A 1 101 ? 6.599 -13.933 -13.652 1.00 98.06 101 GLY A CA 1
ATOM 810 C C . GLY A 1 101 ? 5.968 -13.681 -15.028 1.00 98.06 101 GLY A C 1
ATOM 811 O O . GLY A 1 101 ? 5.674 -14.640 -15.733 1.00 98.06 101 GLY A O 1
ATOM 812 N N . LEU A 1 102 ? 5.737 -12.419 -15.409 1.00 98.06 102 LEU A N 1
ATOM 813 C CA . LEU A 1 102 ? 5.075 -12.038 -16.668 1.00 98.06 102 LEU A CA 1
ATOM 814 C C . LEU A 1 102 ? 6.053 -11.549 -17.743 1.00 98.06 102 LEU A C 1
ATOM 816 O O . LEU A 1 102 ? 5.694 -11.502 -18.922 1.00 98.06 102 LEU A O 1
ATOM 820 N N . VAL A 1 103 ? 7.242 -11.105 -17.337 1.00 98.44 103 VAL A N 1
ATOM 821 C CA . VAL A 1 103 ? 8.220 -10.488 -18.230 1.00 98.44 103 VAL A CA 1
ATOM 822 C C . VAL A 1 103 ? 9.093 -11.534 -18.916 1.00 98.44 103 VAL A C 1
ATOM 824 O O . VAL A 1 103 ? 9.567 -12.479 -18.292 1.00 98.44 103 VAL A O 1
ATOM 827 N N . VAL A 1 104 ? 9.333 -11.336 -20.209 1.00 97.69 104 VAL A N 1
ATOM 828 C CA . VAL A 1 104 ? 10.254 -12.137 -21.017 1.00 97.69 104 VAL A CA 1
ATOM 829 C C . VAL A 1 104 ? 11.188 -11.228 -21.807 1.00 97.69 104 VAL A C 1
ATOM 831 O O . VAL A 1 104 ? 10.830 -10.106 -22.168 1.00 97.69 104 VAL A O 1
ATOM 834 N N . GLY A 1 105 ? 12.393 -11.712 -22.082 1.00 96.88 105 GLY A N 1
ATOM 835 C CA . GLY A 1 105 ? 13.394 -11.004 -22.874 1.00 96.88 105 GLY A CA 1
ATOM 836 C C . GLY A 1 105 ? 14.807 -11.415 -22.483 1.00 96.88 105 GLY A C 1
ATOM 837 O O . GLY A 1 105 ? 15.029 -11.973 -21.408 1.00 96.88 105 GLY A O 1
ATOM 838 N N . ARG A 1 106 ? 15.769 -11.122 -23.357 1.00 96.38 106 ARG A N 1
ATOM 839 C CA . ARG A 1 106 ? 17.175 -11.473 -23.142 1.00 96.38 106 ARG A CA 1
ATOM 840 C C . ARG A 1 106 ? 17.726 -10.836 -21.868 1.00 96.38 106 ARG A C 1
ATOM 842 O O . ARG A 1 106 ? 17.704 -9.610 -21.762 1.00 96.38 106 ARG A O 1
ATOM 849 N N . GLY A 1 107 ? 18.307 -11.627 -20.974 1.00 96.19 107 GLY A N 1
ATOM 850 C CA . GLY A 1 107 ? 18.847 -11.173 -19.687 1.00 96.19 107 GLY A CA 1
ATOM 851 C C . GLY A 1 107 ? 17.812 -11.115 -18.558 1.00 96.19 107 GLY A C 1
ATOM 852 O O . GLY A 1 107 ? 18.134 -10.629 -17.476 1.00 96.19 107 GLY A O 1
ATOM 853 N N . LEU A 1 108 ? 16.579 -11.576 -18.798 1.00 97.81 108 LEU A N 1
ATOM 854 C CA . LEU A 1 108 ? 15.499 -11.657 -17.806 1.00 97.81 108 LEU A CA 1
ATOM 855 C C . LEU A 1 108 ? 15.106 -13.107 -17.469 1.00 97.81 108 LEU A C 1
ATOM 857 O O . LEU A 1 108 ? 14.179 -13.323 -16.691 1.00 97.81 108 LEU A O 1
ATOM 861 N N . GLU A 1 109 ? 15.795 -14.099 -18.037 1.00 97.12 109 GLU A N 1
ATOM 862 C CA . GLU A 1 109 ? 15.451 -15.525 -17.962 1.00 97.12 109 GLU A CA 1
ATOM 863 C C . GLU A 1 109 ? 15.431 -16.058 -16.521 1.00 97.12 109 GLU A C 1
ATOM 865 O O . GLU A 1 109 ? 14.646 -16.947 -16.196 1.00 97.12 109 GLU A O 1
ATOM 870 N N . ASP A 1 110 ? 16.245 -15.470 -15.642 1.00 96.12 110 ASP A N 1
ATOM 871 C CA . ASP A 1 110 ? 16.354 -15.865 -14.237 1.00 96.12 110 ASP A CA 1
ATOM 872 C C . ASP A 1 110 ? 15.289 -15.221 -13.330 1.00 96.12 110 ASP A C 1
ATOM 874 O O . ASP A 1 110 ? 15.137 -15.627 -12.173 1.00 96.12 110 ASP A O 1
ATOM 878 N N . LEU A 1 111 ? 14.544 -14.211 -13.802 1.00 97.8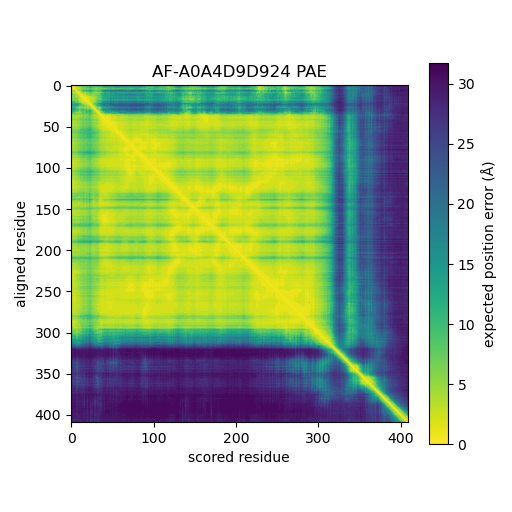8 111 LEU A N 1
ATOM 879 C CA . LEU A 1 111 ? 13.590 -13.482 -12.955 1.00 97.88 111 LEU A CA 1
ATOM 880 C C . LEU A 1 111 ? 12.453 -14.361 -12.408 1.00 97.88 111 LEU A C 1
ATOM 882 O O . LEU A 1 111 ? 12.167 -14.247 -11.209 1.00 97.88 111 LEU A O 1
ATOM 886 N N . PRO A 1 112 ? 11.843 -15.279 -13.185 1.00 97.56 112 PRO A N 1
ATOM 887 C CA . PRO A 1 112 ? 10.841 -16.201 -12.654 1.00 97.56 112 PRO A CA 1
ATOM 888 C C . PRO A 1 112 ? 11.360 -17.057 -11.488 1.00 97.56 112 PRO A C 1
ATOM 890 O O . PRO A 1 112 ? 10.620 -17.325 -10.542 1.00 97.56 112 PRO A O 1
ATOM 893 N N . ALA A 1 113 ? 12.646 -17.430 -11.492 1.00 97.25 113 ALA A N 1
ATOM 894 C CA . ALA A 1 113 ? 13.251 -18.219 -10.417 1.00 97.25 113 ALA A CA 1
ATOM 895 C C . ALA A 1 113 ? 13.398 -17.434 -9.097 1.00 97.25 113 ALA A C 1
ATOM 897 O O . ALA A 1 113 ? 13.525 -18.034 -8.027 1.00 97.25 113 ALA A O 1
ATOM 898 N N . LEU A 1 114 ? 13.346 -16.097 -9.138 1.00 97.31 114 LEU A N 1
ATOM 899 C CA . LEU A 1 114 ? 13.358 -15.253 -7.940 1.00 97.31 114 LEU A CA 1
ATOM 900 C C . LEU A 1 114 ? 11.992 -15.190 -7.244 1.00 97.31 114 LEU A C 1
ATOM 902 O O . LEU A 1 114 ? 11.952 -14.952 -6.037 1.00 97.31 114 LEU A O 1
ATOM 906 N N . VAL A 1 115 ? 10.886 -15.419 -7.964 1.00 97.75 115 VAL A N 1
ATOM 907 C CA . VAL A 1 115 ? 9.505 -15.249 -7.466 1.00 97.75 115 VAL A CA 1
ATOM 908 C C . VAL A 1 115 ? 9.258 -15.959 -6.124 1.00 97.75 115 VAL A C 1
ATOM 910 O O . VAL A 1 115 ? 8.797 -15.298 -5.190 1.00 97.75 115 VAL A O 1
ATOM 913 N N . PRO A 1 116 ? 9.641 -17.238 -5.925 1.00 97.19 116 PRO A N 1
ATOM 914 C CA . PRO A 1 116 ? 9.412 -17.931 -4.655 1.00 97.19 116 PRO A CA 1
ATOM 915 C C . PRO A 1 116 ? 10.213 -17.371 -3.470 1.00 97.19 116 PRO A C 1
ATOM 917 O O . PRO A 1 116 ? 9.966 -17.757 -2.326 1.00 97.19 116 PRO A O 1
ATOM 920 N N . ARG A 1 117 ? 11.200 -16.493 -3.706 1.00 97.31 117 ARG A N 1
ATOM 921 C CA . ARG A 1 117 ? 12.032 -15.868 -2.662 1.00 97.31 117 ARG A CA 1
ATOM 922 C C . ARG A 1 117 ? 11.418 -14.584 -2.107 1.00 97.31 117 ARG A C 1
ATOM 924 O O . ARG A 1 117 ? 11.801 -14.167 -1.016 1.00 97.31 117 ARG A O 1
ATOM 931 N N . PHE A 1 118 ? 10.459 -13.975 -2.804 1.00 97.69 118 PHE A N 1
ATOM 932 C CA . PHE A 1 118 ? 9.764 -12.792 -2.303 1.00 97.69 118 PHE A CA 1
ATOM 933 C C . PHE A 1 118 ? 8.982 -13.122 -1.025 1.00 97.69 118 PHE A C 1
ATOM 935 O O . PHE A 1 118 ? 8.460 -14.226 -0.843 1.00 97.69 118 PHE A O 1
ATOM 942 N N . ARG A 1 119 ? 8.930 -12.165 -0.094 1.00 97.50 119 ARG A N 1
ATOM 943 C CA . ARG A 1 119 ? 8.175 -12.287 1.159 1.00 97.50 119 ARG A CA 1
ATOM 944 C C . ARG A 1 119 ? 7.268 -11.081 1.334 1.00 97.50 119 ARG A C 1
ATOM 946 O O . ARG A 1 119 ? 7.719 -9.935 1.262 1.00 97.50 119 ARG A O 1
ATOM 953 N N . TYR A 1 120 ? 6.001 -11.357 1.589 1.00 98.00 120 TYR A N 1
ATOM 954 C CA . TYR A 1 120 ? 4.986 -10.385 1.962 1.00 98.00 120 TYR A CA 1
ATOM 955 C C . TYR A 1 120 ? 4.040 -11.012 2.984 1.00 98.00 120 TYR A C 1
ATOM 957 O O . TYR A 1 120 ? 4.059 -12.224 3.206 1.00 98.00 120 TYR A O 1
ATOM 965 N N . SER A 1 121 ? 3.214 -10.178 3.603 1.00 98.19 121 SER A N 1
ATOM 966 C CA . SER A 1 121 ? 2.047 -10.634 4.350 1.00 98.19 121 SER A CA 1
ATOM 967 C C . SER A 1 121 ? 0.771 -10.106 3.718 1.00 98.19 121 SER A C 1
ATOM 969 O O . SER A 1 121 ? 0.741 -8.983 3.197 1.00 98.19 121 SER A O 1
ATOM 971 N N . SER A 1 122 ? -0.285 -10.907 3.791 1.00 98.56 122 SER A N 1
ATOM 972 C CA . SER A 1 122 ? -1.634 -10.474 3.453 1.00 98.56 122 SER A CA 1
ATOM 973 C C . SER A 1 122 ? -2.250 -9.722 4.629 1.00 98.56 122 SER A C 1
ATOM 975 O O . SER A 1 122 ? -1.795 -9.803 5.777 1.00 98.56 122 SER A O 1
ATOM 977 N N . THR A 1 123 ? -3.271 -8.919 4.345 1.00 98.56 123 THR A N 1
ATOM 978 C CA . THR A 1 123 ? -3.956 -8.122 5.366 1.00 98.56 123 THR A CA 1
ATOM 979 C C . THR A 1 123 ? -5.457 -8.279 5.240 1.00 98.56 123 THR A C 1
ATOM 981 O O . THR A 1 123 ? -6.041 -7.976 4.200 1.00 98.56 123 THR A O 1
ATOM 984 N N . HIS A 1 124 ? -6.094 -8.702 6.324 1.00 98.62 124 HIS A N 1
ATOM 985 C CA . HIS A 1 124 ? -7.538 -8.614 6.470 1.00 98.62 124 HIS A CA 1
ATOM 986 C C . HIS A 1 124 ? -7.876 -7.264 7.094 1.00 98.62 124 HIS A C 1
ATOM 988 O O . HIS A 1 124 ? -7.419 -6.951 8.193 1.00 98.62 124 HIS A O 1
ATOM 994 N N . VAL A 1 125 ? -8.690 -6.479 6.395 1.00 98.56 125 VAL A N 1
ATOM 995 C CA . VAL A 1 125 ? -9.295 -5.257 6.921 1.00 98.56 125 VAL A CA 1
ATOM 996 C C . VAL A 1 125 ? -10.711 -5.598 7.350 1.00 98.56 125 VAL A C 1
ATOM 998 O O . VAL A 1 125 ? -11.527 -5.993 6.512 1.00 98.56 125 VAL A O 1
ATOM 1001 N N . VAL A 1 126 ? -10.997 -5.456 8.641 1.00 98.75 126 VAL A N 1
ATOM 1002 C CA . VAL A 1 126 ? -12.323 -5.704 9.217 1.00 98.75 126 VAL A CA 1
ATOM 1003 C C . VAL A 1 126 ? -12.874 -4.399 9.772 1.00 98.75 126 VAL A C 1
ATOM 1005 O O . VAL A 1 126 ? -12.253 -3.767 10.620 1.00 98.75 126 VAL A O 1
ATOM 1008 N N . GLY A 1 127 ? -14.033 -3.978 9.275 1.00 98.56 127 GLY A N 1
ATOM 1009 C CA . GLY A 1 127 ? -14.734 -2.782 9.734 1.00 98.56 127 GLY A CA 1
ATOM 1010 C C . GLY A 1 127 ? -15.977 -3.156 10.529 1.00 98.56 127 GLY A C 1
ATOM 1011 O O . GLY A 1 127 ? -16.800 -3.927 10.041 1.00 98.56 127 GLY A O 1
ATOM 1012 N N . ILE A 1 128 ? -16.136 -2.590 11.722 1.00 98.69 128 ILE A N 1
ATOM 1013 C CA . ILE A 1 128 ? -17.318 -2.766 12.568 1.00 98.69 128 ILE A CA 1
ATOM 1014 C C . ILE A 1 128 ? -17.954 -1.398 12.803 1.00 98.69 128 ILE A C 1
ATOM 1016 O O . ILE A 1 128 ? -17.325 -0.493 13.351 1.00 98.69 128 ILE A O 1
ATOM 1020 N N . GLY A 1 129 ? -19.202 -1.248 12.363 1.00 98.56 129 GLY A N 1
ATOM 1021 C CA . GLY A 1 129 ? -20.035 -0.085 12.654 1.00 98.56 129 GLY A CA 1
ATOM 1022 C C . GLY A 1 129 ? -20.894 -0.342 13.885 1.00 98.56 129 GLY A C 1
ATOM 1023 O O . GLY A 1 129 ? -21.491 -1.414 14.010 1.00 98.56 129 GLY A O 1
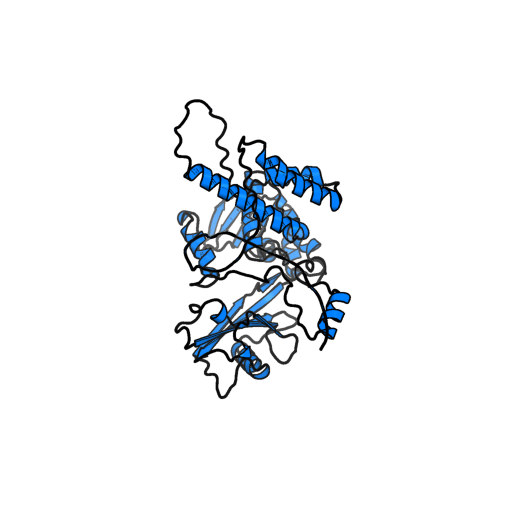ATOM 1024 N N . VAL A 1 130 ? -20.979 0.644 14.772 1.00 98.69 130 VAL A N 1
ATOM 1025 C CA . VAL A 1 130 ? -21.631 0.525 16.081 1.00 98.69 130 VAL A CA 1
ATOM 1026 C C . VAL A 1 130 ? -22.605 1.686 16.272 1.00 98.69 130 VAL A C 1
ATOM 1028 O O . VAL A 1 130 ? -22.310 2.822 15.893 1.00 98.69 130 VAL A O 1
ATOM 1031 N N . ALA A 1 131 ? -23.785 1.404 16.823 1.00 98.38 131 ALA A N 1
ATOM 1032 C CA . ALA A 1 131 ? -24.753 2.436 17.182 1.00 98.38 131 ALA A CA 1
ATOM 1033 C C . ALA A 1 131 ? -24.314 3.210 18.437 1.00 98.38 131 ALA A C 1
ATOM 1035 O O . ALA A 1 131 ? -23.634 2.678 19.311 1.00 98.38 131 ALA A O 1
ATOM 1036 N N . GLY A 1 132 ? -24.746 4.463 18.546 1.00 96.56 132 GLY A N 1
ATOM 1037 C CA . GLY A 1 132 ? -24.406 5.355 19.647 1.00 96.56 132 GLY A CA 1
ATOM 1038 C C . GLY A 1 132 ? -23.071 6.068 19.442 1.00 96.56 132 GLY A C 1
ATOM 1039 O O . GLY A 1 132 ? -22.725 6.480 18.337 1.00 96.56 132 GLY A O 1
ATOM 1040 N N . GLN A 1 133 ? -22.336 6.246 20.533 1.00 95.25 133 GLN A N 1
ATOM 1041 C CA . GLN A 1 133 ? -21.096 7.021 20.593 1.00 95.25 133 GLN A CA 1
ATOM 1042 C C . GLN A 1 133 ? -19.955 6.141 21.108 1.00 95.25 133 GLN A C 1
ATOM 1044 O O . GLN A 1 133 ? -20.219 5.222 21.890 1.00 95.25 133 GLN A O 1
ATOM 1049 N N . PRO A 1 134 ? -18.695 6.418 20.725 1.00 94.94 134 PRO A N 1
ATOM 1050 C CA . PRO A 1 134 ? -17.567 5.691 21.277 1.00 94.94 134 PRO A CA 1
ATOM 1051 C C . PRO A 1 134 ? -17.477 5.934 22.794 1.00 94.94 134 PRO A C 1
ATOM 1053 O O . PRO A 1 134 ? -17.763 7.044 23.263 1.00 94.94 134 PRO A O 1
ATOM 1056 N N . PRO A 1 135 ? -17.054 4.928 23.580 1.00 93.94 135 PRO A N 1
ATOM 1057 C CA . PRO A 1 135 ? -16.817 5.102 25.007 1.00 93.94 135 PRO A CA 1
ATOM 1058 C C . PRO A 1 135 ? -15.739 6.165 25.265 1.00 93.94 135 PRO A C 1
ATOM 1060 O O . PRO A 1 135 ? -14.858 6.388 24.436 1.00 93.94 135 PRO A O 1
ATOM 1063 N N . ALA A 1 136 ? -15.778 6.794 26.445 1.00 93.62 136 ALA A N 1
ATOM 1064 C CA . ALA A 1 136 ? -14.928 7.942 26.784 1.00 93.62 136 ALA A CA 1
ATOM 1065 C C . ALA A 1 136 ? -13.424 7.701 26.551 1.00 93.62 136 ALA A C 1
ATOM 1067 O O . ALA A 1 136 ? -12.733 8.580 26.049 1.00 93.62 136 ALA A O 1
ATOM 1068 N N . HIS A 1 137 ? -12.920 6.496 26.835 1.00 92.94 137 HIS A N 1
ATOM 1069 C CA . HIS A 1 137 ? -11.502 6.161 26.653 1.00 92.94 137 HIS A CA 1
ATOM 1070 C C . HIS A 1 137 ? -11.057 6.084 25.177 1.00 92.94 137 HIS A C 1
ATOM 1072 O O . HIS A 1 137 ? -9.860 6.137 24.902 1.00 92.94 137 HIS A O 1
ATOM 1078 N N . LEU A 1 138 ? -11.999 5.979 24.228 1.00 94.88 138 LEU A N 1
ATOM 1079 C CA . LEU A 1 138 ? -11.740 6.003 22.782 1.00 94.88 138 LEU A CA 1
ATOM 1080 C C . LEU A 1 138 ? -11.940 7.388 22.157 1.00 94.88 138 LEU A C 1
ATOM 1082 O O . LEU A 1 138 ? -11.648 7.581 20.973 1.00 94.88 138 LEU A O 1
ATOM 1086 N N . GLN A 1 139 ? -12.418 8.369 22.924 1.00 88.88 139 GLN A N 1
ATOM 1087 C CA . GLN A 1 139 ? -12.523 9.742 22.442 1.00 88.88 139 GLN A CA 1
ATOM 1088 C C . GLN A 1 139 ? -11.120 10.322 22.232 1.00 88.88 139 GLN A C 1
ATOM 1090 O O . GLN A 1 139 ? -10.238 10.186 23.074 1.00 88.88 139 GLN A O 1
ATOM 1095 N N . GLY A 1 140 ? -10.890 10.927 21.064 1.00 86.00 140 GLY A N 1
ATOM 1096 C CA . GLY A 1 140 ? -9.581 11.470 20.680 1.00 86.00 140 GLY A CA 1
ATOM 1097 C C . GLY A 1 140 ? -8.537 10.423 20.267 1.00 86.00 140 GLY A C 1
ATOM 1098 O O . GLY A 1 140 ? -7.504 10.795 19.710 1.00 86.00 140 GLY A O 1
ATOM 1099 N N . GLN A 1 141 ? -8.801 9.124 20.458 1.00 90.69 141 GLN A N 1
ATOM 1100 C CA . GLN A 1 141 ? -7.895 8.069 20.004 1.00 90.69 141 GLN A CA 1
ATOM 1101 C C . GLN A 1 141 ? -7.899 7.971 18.479 1.00 90.69 141 GLN A C 1
ATOM 1103 O O . GLN A 1 141 ? -8.952 8.018 17.838 1.00 90.69 141 GLN A O 1
ATOM 1108 N N . CYS A 1 142 ? -6.713 7.814 17.892 1.00 93.19 142 CYS A N 1
ATOM 1109 C CA . CYS A 1 142 ? -6.563 7.650 16.450 1.00 93.19 142 CYS A CA 1
ATOM 1110 C C . CYS A 1 142 ? -6.467 6.169 16.077 1.00 93.19 142 CYS A C 1
ATOM 1112 O O . CYS A 1 142 ? -7.393 5.598 15.501 1.00 93.19 142 CYS A O 1
ATOM 1114 N N . TRP A 1 143 ? -5.340 5.544 16.408 1.00 96.12 143 TRP A N 1
ATOM 1115 C CA . TRP A 1 143 ? -5.112 4.112 16.261 1.00 96.12 143 TRP A CA 1
ATOM 1116 C C . TRP A 1 143 ? -4.425 3.571 17.512 1.00 96.12 143 TRP A C 1
ATOM 1118 O O . TRP A 1 143 ? -3.738 4.307 18.216 1.00 96.12 143 TRP A O 1
ATOM 1128 N N . MET A 1 144 ? -4.612 2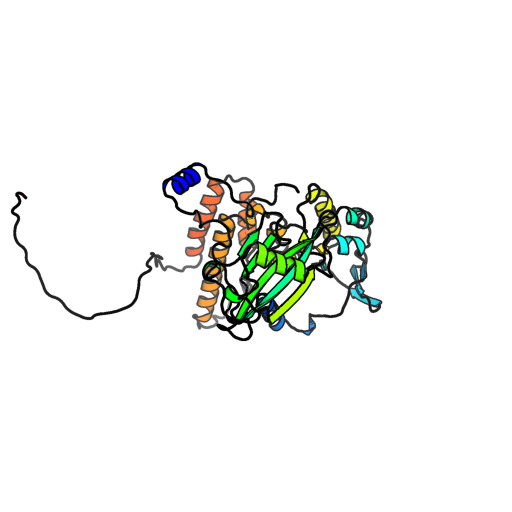.284 17.771 1.00 96.56 144 MET A N 1
ATOM 1129 C CA . MET A 1 144 ? -4.074 1.563 18.923 1.00 96.56 144 MET A CA 1
ATOM 1130 C C . MET A 1 144 ? -3.354 0.306 18.437 1.00 96.56 144 MET A C 1
ATOM 1132 O O . MET A 1 144 ? -3.727 -0.250 17.400 1.00 96.56 144 MET A O 1
ATOM 1136 N N . TYR A 1 145 ? -2.328 -0.117 19.172 1.00 96.50 145 TYR A N 1
ATOM 1137 C CA . TYR A 1 145 ? -1.547 -1.322 18.892 1.00 96.50 145 TYR A CA 1
ATOM 1138 C C . TYR A 1 145 ? -1.832 -2.391 19.940 1.00 96.50 145 TYR A C 1
ATOM 1140 O O . TYR A 1 145 ? -1.983 -2.066 21.115 1.00 96.50 145 TYR A O 1
ATOM 1148 N N . PHE A 1 146 ? -1.863 -3.646 19.501 1.00 97.19 146 PHE A N 1
ATOM 1149 C CA . PHE A 1 146 ? -2.210 -4.797 20.330 1.00 97.19 146 PHE A CA 1
ATOM 1150 C C . PHE A 1 146 ? -1.106 -5.849 20.187 1.00 97.19 146 PHE A C 1
ATOM 1152 O O . PHE A 1 146 ? -1.053 -6.537 19.166 1.00 97.19 146 PHE A O 1
ATOM 1159 N N . PRO A 1 147 ? -0.139 -5.881 21.124 1.00 96.00 147 PRO A N 1
ATOM 1160 C CA . PRO A 1 147 ? 0.982 -6.816 21.072 1.00 96.00 147 PRO A CA 1
ATOM 1161 C C . PRO A 1 147 ? 0.679 -8.173 21.727 1.00 96.00 147 PRO A C 1
ATOM 1163 O O . PRO A 1 147 ? 1.436 -9.115 21.508 1.00 96.00 147 PRO A O 1
ATOM 1166 N N . GLU A 1 148 ? -0.371 -8.250 22.548 1.00 96.31 148 GLU A N 1
ATOM 1167 C CA . GLU A 1 148 ? -0.807 -9.466 23.244 1.00 96.31 148 GLU A CA 1
ATOM 1168 C C . GLU A 1 148 ? -1.466 -10.459 22.266 1.00 96.31 148 GLU A C 1
ATOM 1170 O O . GLU A 1 148 ? -1.809 -10.110 21.134 1.00 96.31 148 GLU A O 1
ATOM 1175 N N . ASP A 1 149 ? -1.597 -11.723 22.674 1.00 94.56 149 ASP A N 1
ATOM 1176 C CA . ASP A 1 149 ? -2.121 -12.827 21.856 1.00 94.56 149 ASP A CA 1
ATOM 1177 C C . ASP A 1 149 ? -3.621 -13.103 22.073 1.00 94.56 149 ASP A C 1
ATOM 1179 O O . ASP A 1 149 ? -4.182 -14.032 21.489 1.00 94.56 149 ASP A O 1
ATOM 1183 N N . ASP A 1 150 ? -4.288 -12.264 22.864 1.00 95.62 150 ASP A N 1
ATOM 1184 C CA . ASP A 1 150 ? -5.700 -12.369 23.241 1.00 95.62 150 ASP A CA 1
ATOM 1185 C C . ASP A 1 150 ? -6.675 -11.825 22.176 1.00 95.62 150 ASP A C 1
ATOM 1187 O O . ASP A 1 150 ? -7.900 -11.960 22.292 1.00 95.62 150 ASP A O 1
ATOM 1191 N N . CYS A 1 151 ? -6.140 -11.231 21.106 1.00 96.88 151 CYS A N 1
ATOM 1192 C CA . CYS A 1 151 ? -6.891 -10.717 19.971 1.00 96.88 151 CYS A CA 1
ATOM 1193 C C . CYS A 1 151 ? -6.154 -10.950 18.633 1.00 96.88 151 CYS A C 1
ATOM 1195 O O . CYS A 1 151 ? -4.927 -11.044 18.572 1.00 96.88 151 CYS A O 1
ATOM 1197 N N . PRO A 1 152 ? -6.879 -11.065 17.501 1.00 97.12 152 PRO A N 1
ATOM 1198 C CA . PRO A 1 152 ? -6.252 -11.433 16.227 1.00 97.12 152 PRO A CA 1
ATOM 1199 C C . PRO A 1 152 ? -5.563 -10.258 15.510 1.00 97.12 152 PRO A C 1
ATOM 1201 O O . PRO A 1 152 ? -4.703 -10.472 14.643 1.00 97.12 152 PRO A O 1
ATOM 1204 N N . PHE A 1 153 ? -5.945 -9.019 15.822 1.00 98.19 153 PHE A N 1
ATOM 1205 C CA . PHE A 1 153 ? -5.494 -7.807 15.136 1.00 98.19 153 PHE A CA 1
ATOM 1206 C C . PHE A 1 153 ? -4.252 -7.207 15.787 1.00 98.19 153 PHE A C 1
ATOM 1208 O O . PHE A 1 153 ? -4.116 -7.212 16.998 1.00 98.19 153 PHE A O 1
ATOM 1215 N N . TYR A 1 154 ? -3.366 -6.626 14.977 1.00 97.81 154 TYR A N 1
ATOM 1216 C CA . TYR A 1 154 ? -2.192 -5.903 15.490 1.00 97.81 154 TYR A CA 1
ATOM 1217 C C . TYR A 1 154 ? -2.460 -4.401 15.651 1.00 97.81 154 TYR A C 1
ATOM 1219 O O . TYR A 1 154 ? -1.731 -3.700 16.357 1.00 97.81 154 TYR A O 1
ATOM 1227 N N . ARG A 1 155 ? -3.484 -3.881 14.958 1.00 98.38 155 ARG A N 1
ATOM 1228 C CA . ARG A 1 155 ? -3.869 -2.469 14.977 1.00 98.38 155 ARG A CA 1
ATOM 1229 C C . ARG A 1 155 ? -5.374 -2.306 14.838 1.00 98.38 155 ARG A C 1
ATOM 1231 O O . ARG A 1 155 ? -5.999 -2.977 14.017 1.00 98.38 155 ARG A O 1
ATOM 1238 N N . VAL A 1 156 ? -5.920 -1.351 15.588 1.00 98.62 156 VAL A N 1
ATOM 1239 C CA . VAL A 1 156 ? -7.306 -0.889 15.447 1.00 98.62 156 VAL A CA 1
ATOM 1240 C C . VAL A 1 156 ? -7.333 0.625 15.328 1.00 98.62 156 VAL A C 1
ATOM 1242 O O . VAL A 1 156 ? -6.641 1.327 16.059 1.00 98.62 156 VAL A O 1
ATOM 1245 N N . THR A 1 157 ? -8.152 1.137 14.420 1.00 98.56 157 THR A N 1
ATOM 1246 C CA . THR A 1 157 ? -8.395 2.565 14.214 1.00 98.56 157 THR A CA 1
ATOM 1247 C C . THR A 1 157 ? -9.834 2.904 14.578 1.00 98.56 157 THR A C 1
ATOM 1249 O O . THR A 1 157 ? -10.759 2.251 14.093 1.00 98.56 157 THR A O 1
ATOM 1252 N N . VAL A 1 158 ? -10.042 3.962 15.369 1.00 98.12 158 VAL A N 1
ATOM 1253 C CA . VAL A 1 158 ? -11.381 4.540 15.581 1.00 98.12 158 VAL A CA 1
ATOM 1254 C C . VAL A 1 158 ? -11.704 5.417 14.374 1.00 98.12 158 VAL A C 1
ATOM 1256 O O . VAL A 1 158 ? -11.504 6.629 14.377 1.00 98.12 158 VAL A O 1
ATOM 1259 N N . PHE A 1 159 ? -12.120 4.795 13.272 1.00 98.00 159 PHE A N 1
ATOM 1260 C CA . PHE A 1 159 ? -12.136 5.447 11.959 1.00 98.00 159 PHE A CA 1
ATOM 1261 C C . PHE A 1 159 ? -13.143 6.604 11.864 1.00 98.00 159 PHE A C 1
ATOM 1263 O O . PHE A 1 159 ? -12.938 7.554 11.103 1.00 98.00 159 PHE A O 1
ATOM 1270 N N . SER A 1 160 ? -14.188 6.581 12.693 1.00 97.56 160 SER A N 1
ATOM 1271 C CA . SER A 1 160 ? -15.134 7.693 12.851 1.00 97.56 160 SER A CA 1
ATOM 1272 C C . SER A 1 160 ? -14.527 8.933 13.516 1.00 97.56 160 SER A C 1
ATOM 1274 O O . SER A 1 160 ? -15.050 10.024 13.318 1.00 97.56 160 SER A O 1
ATOM 1276 N N . ASN A 1 161 ? -13.411 8.813 14.246 1.00 96.94 161 ASN A N 1
ATOM 1277 C CA . ASN A 1 161 ? -12.727 9.977 14.822 1.00 96.94 161 ASN A CA 1
ATOM 1278 C C . ASN A 1 161 ? -11.990 10.801 13.755 1.00 96.94 161 ASN A C 1
ATOM 1280 O O . ASN A 1 161 ? -11.698 11.972 13.977 1.00 96.94 161 ASN A O 1
ATOM 1284 N N . TYR A 1 162 ? -11.687 10.221 12.589 1.00 97.19 162 TYR A N 1
ATOM 1285 C CA . TYR A 1 162 ? -10.962 10.930 11.526 1.00 97.19 162 TYR A CA 1
ATOM 1286 C C . TYR A 1 162 ? -11.859 11.890 10.749 1.00 97.19 162 TYR A C 1
ATOM 1288 O O . TYR A 1 162 ? -11.392 12.900 10.223 1.00 97.19 162 TYR A O 1
ATOM 1296 N N . SER A 1 163 ? -13.145 11.562 10.647 1.00 97.44 163 SER A N 1
ATOM 1297 C CA . SER A 1 163 ? -14.162 12.445 10.099 1.00 97.44 163 SER A CA 1
ATOM 1298 C C . SER A 1 163 ? -15.548 12.010 10.573 1.00 97.44 163 SER A C 1
ATOM 1300 O O . SER A 1 163 ? -15.859 10.817 10.485 1.00 97.44 163 SER A O 1
ATOM 1302 N N . PRO A 1 164 ? -16.433 12.959 10.943 1.00 96.69 164 PRO A N 1
ATOM 1303 C CA . PRO A 1 164 ? -17.827 12.644 11.243 1.00 96.69 164 PRO A CA 1
ATOM 1304 C C . PRO A 1 164 ? -18.532 11.952 10.068 1.00 96.69 164 PRO A C 1
ATOM 1306 O O . PRO A 1 164 ? -19.427 11.146 10.283 1.00 96.69 164 PRO A O 1
ATOM 1309 N N . TYR A 1 165 ? -18.107 12.208 8.826 1.00 97.94 165 TYR A N 1
ATOM 1310 C CA . TYR A 1 165 ? -18.724 11.655 7.616 1.00 97.94 165 TYR A CA 1
ATOM 1311 C C . TYR A 1 165 ? -18.177 10.283 7.202 1.00 97.94 165 TYR A C 1
ATOM 1313 O O . TYR A 1 165 ? -18.498 9.804 6.114 1.00 97.94 165 TYR A O 1
ATOM 1321 N N . ASN A 1 166 ? -17.354 9.650 8.043 1.00 97.94 166 ASN A N 1
ATOM 1322 C CA . ASN A 1 166 ? -16.990 8.242 7.880 1.00 97.94 166 ASN A CA 1
ATOM 1323 C C . ASN A 1 166 ? -18.081 7.291 8.406 1.00 97.94 166 ASN A C 1
ATOM 1325 O O . ASN A 1 166 ? -17.963 6.080 8.231 1.00 97.94 166 ASN A O 1
ATOM 1329 N N . VAL A 1 167 ? -19.145 7.824 9.017 1.00 97.75 167 VAL A N 1
ATOM 1330 C CA . VAL A 1 167 ? -20.358 7.084 9.384 1.00 97.75 167 VAL A CA 1
ATOM 1331 C C . VAL A 1 167 ? -21.605 7.745 8.776 1.00 97.75 167 VAL A C 1
ATOM 1333 O O . VAL A 1 167 ? -21.600 8.960 8.559 1.00 97.75 167 VAL A O 1
ATOM 1336 N N . PRO A 1 168 ? -22.677 6.978 8.498 1.00 97.25 168 PRO A N 1
ATOM 1337 C CA . PRO A 1 168 ? -23.916 7.519 7.932 1.00 97.25 168 PRO A CA 1
ATOM 1338 C C . PRO A 1 168 ? -24.621 8.569 8.800 1.00 97.25 168 PRO A C 1
ATOM 1340 O O . PRO A 1 168 ? -25.097 9.570 8.270 1.00 97.25 168 PRO A O 1
ATOM 1343 N N . MET A 1 169 ? -24.694 8.351 10.119 1.00 97.25 169 MET A N 1
ATOM 1344 C CA . MET A 1 169 ? -25.355 9.256 11.068 1.00 97.25 169 MET A CA 1
ATOM 1345 C C . MET A 1 169 ? -24.350 9.773 12.109 1.00 97.25 169 MET A C 1
ATOM 1347 O O . MET A 1 169 ? -24.201 9.167 13.177 1.00 97.25 169 MET A O 1
ATOM 1351 N N . PRO A 1 170 ? -23.638 10.879 11.815 1.00 95.38 170 PRO A N 1
ATOM 1352 C CA . PRO A 1 170 ? -22.674 11.465 12.737 1.00 95.38 170 PRO A CA 1
ATOM 1353 C C . PRO A 1 170 ? -23.303 11.760 14.099 1.00 95.38 170 PRO A C 1
ATOM 1355 O O . PRO A 1 170 ? -24.389 12.327 14.190 1.00 95.38 170 PRO A O 1
ATOM 1358 N N . GLY A 1 171 ? -22.616 11.363 15.165 1.00 94.50 171 GLY A N 1
ATOM 1359 C CA . GLY A 1 171 ? -23.082 11.552 16.536 1.00 94.50 171 GLY A CA 1
ATOM 1360 C C . GLY A 1 171 ? -24.110 10.522 17.033 1.00 94.50 171 GLY A C 1
ATOM 1361 O O . GLY A 1 171 ? -24.505 10.557 18.196 1.00 94.50 171 GLY A O 1
ATOM 1362 N N . GLN A 1 172 ? -24.537 9.596 16.175 1.00 97.56 172 GLN A N 1
ATOM 1363 C CA . GLN A 1 172 ? -25.401 8.465 16.540 1.00 97.56 172 GLN A CA 1
ATOM 1364 C C . GLN A 1 172 ? -24.778 7.117 16.172 1.00 97.56 172 GLN A C 1
ATOM 1366 O O . GLN A 1 172 ? -25.382 6.070 16.406 1.00 97.56 172 GLN A O 1
ATOM 1371 N N . GLN A 1 173 ? -23.607 7.140 15.539 1.00 98.19 173 GLN A N 1
ATOM 1372 C CA . GLN A 1 173 ? -22.866 5.971 15.105 1.00 98.19 173 GLN A CA 1
ATOM 1373 C C . GLN A 1 173 ? -21.369 6.242 15.208 1.00 98.19 173 GLN A C 1
ATOM 1375 O O . GLN A 1 173 ? -20.912 7.382 15.089 1.00 98.19 173 GLN A O 1
ATOM 1380 N N . TRP A 1 174 ? -20.601 5.171 15.346 1.00 98.25 174 TRP A N 1
ATOM 1381 C CA . TRP A 1 174 ? -19.145 5.196 15.310 1.00 98.25 174 TRP A CA 1
ATOM 1382 C C . TRP A 1 174 ? -18.605 3.910 14.679 1.00 98.25 174 TRP A C 1
ATOM 1384 O O . TRP A 1 174 ? -19.372 3.004 14.340 1.00 98.25 174 TRP A O 1
ATOM 1394 N N . SER A 1 175 ? -17.297 3.849 14.427 1.00 98.44 175 SER A N 1
ATOM 1395 C CA . SER A 1 175 ? -16.701 2.691 13.755 1.00 98.44 175 SER A CA 1
ATOM 1396 C C . SER A 1 175 ? -15.289 2.365 14.222 1.00 98.44 175 SER A C 1
ATOM 1398 O O . SER A 1 175 ? -14.487 3.254 14.521 1.00 98.44 175 SER A O 1
ATOM 1400 N N . LEU A 1 176 ? -14.996 1.067 14.212 1.00 98.69 176 LEU A N 1
ATOM 1401 C CA . LEU A 1 176 ? -13.674 0.490 14.409 1.00 98.69 176 LEU A CA 1
ATOM 1402 C C . LEU A 1 176 ? -13.217 -0.183 13.116 1.00 98.69 176 LEU A C 1
ATOM 1404 O O . LEU A 1 176 ? -13.994 -0.873 12.458 1.00 98.69 176 LEU A O 1
ATOM 1408 N N . MET A 1 177 ? -11.949 -0.001 12.765 1.00 98.75 177 MET A N 1
ATOM 1409 C CA . MET A 1 177 ? -11.298 -0.691 11.655 1.00 98.75 177 MET A CA 1
ATOM 1410 C C . MET A 1 177 ? -10.085 -1.446 12.190 1.00 98.75 177 MET A C 1
ATOM 1412 O O . MET A 1 177 ? -9.120 -0.822 12.624 1.00 98.75 177 MET A O 1
ATOM 1416 N N . ALA A 1 178 ? -10.152 -2.773 12.182 1.00 98.75 178 ALA A N 1
ATOM 1417 C CA . ALA A 1 178 ? -9.073 -3.659 12.587 1.00 98.75 178 ALA A CA 1
ATOM 1418 C C . ALA A 1 178 ? -8.275 -4.157 11.384 1.00 98.75 178 ALA A C 1
ATOM 1420 O O . ALA A 1 178 ? -8.822 -4.396 10.303 1.00 98.75 178 ALA A O 1
ATOM 1421 N N . GLU A 1 179 ? -6.986 -4.376 11.614 1.00 98.69 179 GLU A N 1
ATOM 1422 C CA . GLU A 1 179 ? -6.085 -5.011 10.663 1.00 98.69 179 GLU A CA 1
ATOM 1423 C C . GLU A 1 179 ? -5.503 -6.296 11.254 1.00 98.69 179 GLU A C 1
ATOM 1425 O O . GLU A 1 179 ? -4.898 -6.290 12.331 1.00 98.69 179 GLU A O 1
ATOM 1430 N N . VAL A 1 180 ? -5.668 -7.402 10.526 1.00 98.50 180 VAL A N 1
ATOM 1431 C CA . VAL A 1 180 ? -5.132 -8.719 10.886 1.00 98.50 180 VAL A CA 1
ATOM 1432 C C . VAL A 1 180 ? -4.121 -9.155 9.831 1.00 98.50 180 VAL A C 1
ATOM 1434 O O . VAL A 1 180 ? -4.401 -9.128 8.631 1.00 98.50 180 VAL A O 1
ATOM 1437 N N . CYS A 1 181 ? -2.931 -9.538 10.290 1.00 97.56 181 CYS A N 1
ATOM 1438 C CA . CYS A 1 181 ? -1.852 -10.051 9.451 1.00 97.56 181 CYS A CA 1
ATOM 1439 C C . CYS A 1 181 ? -2.039 -11.551 9.207 1.00 97.56 181 CYS A C 1
ATOM 1441 O O . CYS A 1 181 ? -2.232 -12.298 10.171 1.00 97.56 181 CYS A O 1
ATOM 1443 N N . GLU A 1 182 ? -1.909 -11.968 7.951 1.00 98.00 182 GLU A N 1
ATOM 1444 C CA . GLU A 1 182 ? -1.900 -13.367 7.525 1.00 98.00 182 GLU A CA 1
ATOM 1445 C C . GLU A 1 182 ? -0.583 -13.681 6.805 1.00 98.00 182 GLU A C 1
ATOM 1447 O O . GLU A 1 182 ? -0.105 -12.916 5.961 1.00 98.00 182 GLU A O 1
ATOM 1452 N N . THR A 1 183 ? 0.010 -14.820 7.152 1.00 96.56 183 THR A N 1
ATOM 1453 C CA . THR A 1 183 ? 1.175 -15.404 6.471 1.00 96.56 183 THR A CA 1
ATOM 1454 C C . THR A 1 183 ? 1.062 -16.926 6.506 1.00 96.56 183 THR A C 1
ATOM 1456 O O . THR A 1 183 ? 0.268 -17.460 7.275 1.00 96.56 183 THR A O 1
ATOM 1459 N N . ALA A 1 184 ? 1.919 -17.650 5.782 1.00 92.75 184 ALA A N 1
ATOM 1460 C CA . ALA A 1 184 ? 1.993 -19.111 5.912 1.00 92.75 184 ALA A CA 1
ATOM 1461 C C . ALA A 1 184 ? 2.262 -19.582 7.361 1.00 92.75 184 ALA A C 1
ATOM 1463 O O . ALA A 1 184 ? 1.777 -20.632 7.766 1.00 92.75 184 ALA A O 1
ATOM 1464 N N . ALA A 1 185 ? 2.998 -18.794 8.155 1.00 93.25 185 ALA A N 1
ATOM 1465 C CA . ALA A 1 185 ? 3.283 -19.088 9.564 1.00 93.25 185 ALA A CA 1
ATOM 1466 C C . ALA A 1 185 ? 2.171 -18.626 10.527 1.00 93.25 185 ALA A C 1
ATOM 1468 O O . ALA A 1 185 ? 2.166 -19.006 11.694 1.00 93.25 185 ALA A O 1
ATOM 1469 N N . ARG A 1 186 ? 1.243 -17.792 10.051 1.00 93.50 186 ARG A N 1
ATOM 1470 C CA . ARG A 1 186 ? 0.100 -17.266 10.807 1.00 93.50 186 ARG A CA 1
ATOM 1471 C C . ARG A 1 186 ? -1.136 -17.316 9.906 1.00 93.50 186 ARG A C 1
ATOM 1473 O O . ARG A 1 186 ? -1.537 -16.267 9.386 1.00 93.50 186 ARG A O 1
ATOM 1480 N N . PRO A 1 187 ? -1.674 -18.519 9.642 1.00 94.81 187 PRO A N 1
ATOM 1481 C CA . PRO A 1 187 ? -2.856 -18.666 8.811 1.00 94.81 187 PRO A CA 1
ATOM 1482 C C . PRO A 1 187 ? -4.066 -18.026 9.496 1.00 94.81 187 PRO A C 1
ATOM 1484 O O . PRO A 1 187 ? -4.150 -17.968 10.724 1.00 94.81 187 PRO A O 1
ATOM 1487 N N . VAL A 1 188 ? -5.007 -17.548 8.689 1.00 95.31 188 VAL A N 1
ATOM 1488 C CA . VAL A 1 188 ? -6.258 -16.945 9.150 1.00 95.31 188 VAL A CA 1
ATOM 1489 C C . VAL A 1 188 ? -7.411 -17.702 8.510 1.00 95.31 188 VAL A C 1
ATOM 1491 O O . VAL A 1 188 ? -7.399 -17.925 7.303 1.00 95.31 188 VAL A O 1
ATOM 1494 N N . ASP A 1 189 ? -8.415 -18.075 9.303 1.00 93.62 189 ASP A N 1
ATOM 1495 C CA . ASP A 1 189 ? -9.670 -18.612 8.781 1.00 93.62 189 ASP A CA 1
ATOM 1496 C C . ASP A 1 189 ? -10.533 -17.459 8.232 1.00 93.62 189 ASP A C 1
ATOM 1498 O O . ASP A 1 189 ? -11.047 -16.645 9.011 1.00 93.62 189 ASP A O 1
ATOM 1502 N N . PRO A 1 190 ? -10.710 -17.346 6.901 1.00 87.12 190 PRO A N 1
ATOM 1503 C CA . PRO A 1 190 ? -11.476 -16.256 6.314 1.00 87.12 190 PRO A CA 1
ATOM 1504 C C . PRO A 1 190 ? -12.967 -16.330 6.656 1.00 87.12 190 PRO A C 1
ATOM 1506 O O . PRO A 1 190 ? -13.629 -15.296 6.611 1.00 87.12 190 PRO A O 1
ATOM 1509 N N . SER A 1 191 ? -13.497 -17.508 7.001 1.00 92.50 191 SER A N 1
ATOM 1510 C CA . SER A 1 191 ? -14.917 -17.680 7.320 1.00 92.50 191 SER A CA 1
ATOM 1511 C C . SER A 1 191 ? -15.282 -17.126 8.699 1.00 92.50 191 SER A C 1
ATOM 1513 O O . SER A 1 191 ? -16.398 -16.648 8.889 1.00 92.50 191 SER A O 1
ATOM 1515 N N . ASN A 1 192 ? -14.320 -17.101 9.626 1.00 95.38 192 ASN A N 1
ATOM 1516 C CA . ASN A 1 192 ? -14.530 -16.714 11.021 1.00 95.38 192 ASN A CA 1
ATOM 1517 C C . ASN A 1 192 ? -13.829 -15.395 11.412 1.00 95.38 192 ASN A C 1
ATOM 1519 O O . ASN A 1 192 ? -13.882 -14.957 12.562 1.00 95.38 192 ASN A O 1
ATOM 1523 N N . ILE A 1 193 ? -13.140 -14.726 10.480 1.00 97.50 193 ILE A N 1
ATOM 1524 C CA . ILE A 1 193 ? -12.285 -13.575 10.815 1.00 97.50 193 ILE A CA 1
ATOM 1525 C C . ILE A 1 193 ? -13.056 -12.386 11.402 1.00 97.50 193 ILE A C 1
ATOM 1527 O O . ILE A 1 193 ? -12.557 -11.711 12.299 1.00 97.50 193 ILE A O 1
ATOM 1531 N N . VAL A 1 194 ? -14.278 -12.127 10.929 1.00 98.19 194 VAL A N 1
ATOM 1532 C CA . VAL A 1 194 ? -15.097 -11.010 11.425 1.00 98.19 194 VAL A CA 1
ATOM 1533 C C . VAL A 1 194 ? -15.535 -11.257 12.865 1.00 98.19 194 VAL A C 1
ATOM 1535 O O . VAL A 1 194 ? -15.402 -10.361 13.698 1.00 98.19 194 VAL A O 1
ATOM 1538 N N . ASP A 1 195 ? -16.008 -12.465 13.166 1.00 97.75 195 ASP A N 1
ATOM 1539 C CA . ASP A 1 195 ? -16.424 -12.840 14.519 1.00 97.75 195 ASP A CA 1
ATOM 1540 C C . ASP A 1 195 ? -15.225 -12.931 15.469 1.00 97.75 195 ASP A C 1
ATOM 1542 O O . ASP A 1 195 ? -15.298 -12.427 16.586 1.00 97.75 195 ASP A O 1
ATOM 1546 N N . SER A 1 196 ? -14.079 -13.436 15.002 1.00 97.62 196 SER A N 1
ATOM 1547 C CA . SER A 1 196 ? -12.827 -13.440 15.774 1.00 97.62 196 SER A CA 1
ATOM 1548 C C . SER A 1 196 ? -12.364 -12.025 16.138 1.00 97.62 196 SER A C 1
ATOM 1550 O O . SER A 1 196 ? -11.950 -11.769 17.268 1.00 97.62 196 SER A O 1
ATOM 1552 N N . VAL A 1 197 ? -12.448 -11.076 15.198 1.00 98.50 197 VAL A N 1
ATOM 1553 C CA . VAL A 1 197 ? -12.136 -9.663 15.465 1.00 98.50 197 VAL A CA 1
ATOM 1554 C C . VAL A 1 197 ? -13.135 -9.062 16.447 1.00 98.50 197 VAL A C 1
ATOM 1556 O O . VAL A 1 197 ? -12.727 -8.356 17.367 1.00 98.50 197 VAL A O 1
ATOM 1559 N N . LEU A 1 198 ? -14.429 -9.342 16.281 1.00 98.12 198 LEU A N 1
ATOM 1560 C CA . LEU A 1 198 ? -15.459 -8.828 17.178 1.00 98.12 198 LEU A CA 1
ATOM 1561 C C . LEU A 1 198 ? -15.273 -9.359 18.607 1.00 98.12 198 LEU A C 1
ATOM 1563 O O . LEU A 1 198 ? -15.342 -8.582 19.557 1.00 98.12 198 LEU A O 1
ATOM 1567 N N . GLN A 1 199 ? -14.950 -10.645 18.752 1.00 98.00 199 GLN A N 1
ATOM 1568 C CA . GLN A 1 199 ? -14.594 -11.240 20.035 1.00 98.00 199 GLN A CA 1
ATOM 1569 C C . GLN A 1 199 ? -13.359 -10.565 20.635 1.00 98.00 199 GLN A C 1
ATOM 1571 O O . GLN A 1 199 ? -13.387 -10.183 21.802 1.00 98.00 199 GLN A O 1
ATOM 1576 N N . GLY A 1 200 ? -12.319 -10.334 19.828 1.00 98.19 200 GLY A N 1
ATOM 1577 C CA . GLY A 1 200 ? -11.141 -9.578 20.250 1.00 98.19 200 GLY A CA 1
ATOM 1578 C C . GLY A 1 200 ? -11.500 -8.181 20.764 1.00 98.19 200 GLY A C 1
ATOM 1579 O O . GLY A 1 200 ? -11.020 -7.784 21.819 1.00 98.19 200 GLY A O 1
ATOM 1580 N N . PHE A 1 201 ? -12.401 -7.453 20.092 1.00 98.44 201 PHE A N 1
ATOM 1581 C CA . PHE A 1 201 ? -12.869 -6.143 20.563 1.00 98.44 201 PHE A CA 1
ATOM 1582 C C . PHE A 1 201 ? -13.534 -6.197 21.940 1.00 98.44 201 PHE A C 1
ATOM 1584 O O . PHE A 1 201 ? -13.360 -5.256 22.717 1.00 98.44 201 PHE A O 1
ATOM 1591 N N . TYR A 1 202 ? -14.267 -7.266 22.257 1.00 98.00 202 TYR A N 1
ATOM 1592 C CA . TYR A 1 202 ? -14.822 -7.466 23.596 1.00 98.00 202 TYR A CA 1
ATOM 1593 C C . TYR A 1 202 ? -13.734 -7.809 24.619 1.00 98.00 202 TYR A C 1
ATOM 1595 O O . TYR A 1 202 ? -13.710 -7.207 25.693 1.00 98.00 202 TYR A O 1
ATOM 1603 N N . THR A 1 203 ? -12.806 -8.709 24.276 1.00 98.00 203 THR A N 1
ATOM 1604 C CA . THR A 1 203 ? -11.684 -9.113 25.142 1.00 98.00 203 THR A CA 1
ATOM 1605 C C . THR A 1 203 ? -10.856 -7.905 25.583 1.00 98.00 203 THR A C 1
ATOM 1607 O O . THR A 1 203 ? -10.672 -7.679 26.779 1.00 98.00 203 THR A O 1
ATOM 1610 N N . VAL A 1 204 ? -10.463 -7.052 24.632 1.00 97.25 204 VAL A N 1
ATOM 1611 C CA . VAL A 1 204 ? -9.654 -5.851 24.903 1.00 97.25 204 VAL A CA 1
ATOM 1612 C C . VAL A 1 204 ? -10.491 -4.620 25.277 1.00 97.25 204 VAL A C 1
ATOM 1614 O O . VAL A 1 204 ? -9.980 -3.501 25.317 1.00 97.25 204 VAL A O 1
ATOM 1617 N N . LYS A 1 205 ? -11.789 -4.807 25.559 1.00 96.44 205 LYS A N 1
ATOM 1618 C CA . LYS A 1 205 ? -12.719 -3.779 26.067 1.00 96.44 205 LYS A CA 1
ATOM 1619 C C . LYS A 1 205 ? -12.920 -2.566 25.147 1.00 96.44 205 LYS A C 1
ATOM 1621 O O . LYS A 1 205 ? -13.382 -1.519 25.605 1.00 96.44 205 LYS A O 1
ATOM 1626 N N . LEU A 1 206 ? -12.638 -2.710 23.851 1.00 97.31 206 LEU A N 1
ATOM 1627 C CA . LEU A 1 206 ? -13.010 -1.716 22.840 1.00 97.31 206 LEU A CA 1
ATOM 1628 C C . LEU A 1 206 ? -14.527 -1.672 22.643 1.00 97.31 206 LEU A C 1
ATOM 1630 O O . LEU A 1 206 ? -15.080 -0.606 22.378 1.00 97.31 206 LEU A O 1
ATOM 1634 N N . LEU A 1 207 ? -15.185 -2.823 22.795 1.00 97.75 207 LEU A N 1
ATOM 1635 C CA . LEU A 1 207 ? -16.636 -2.955 22.821 1.00 97.75 207 LEU A CA 1
ATOM 1636 C C . LEU A 1 207 ? -17.095 -3.651 24.103 1.00 97.75 207 LEU A C 1
ATOM 1638 O O . LEU A 1 207 ? -16.347 -4.382 24.749 1.00 97.75 207 LEU A O 1
ATOM 1642 N N . ASN A 1 208 ? -18.359 -3.448 24.449 1.00 96.62 208 ASN A N 1
ATOM 1643 C CA . ASN A 1 208 ? -19.070 -4.149 25.505 1.00 96.62 208 ASN A CA 1
ATOM 1644 C C . ASN A 1 208 ? -20.250 -4.914 24.893 1.00 96.62 208 ASN A C 1
ATOM 1646 O O . ASN A 1 208 ? -21.061 -4.327 24.183 1.00 96.62 208 ASN A O 1
ATOM 1650 N N . VAL A 1 209 ? -20.344 -6.215 25.171 1.00 94.50 209 VAL A N 1
ATOM 1651 C CA . VAL A 1 209 ? -21.327 -7.112 24.541 1.00 94.50 209 VAL A CA 1
ATOM 1652 C C . VAL A 1 209 ? -22.783 -6.774 24.883 1.00 94.50 209 VAL A C 1
ATOM 1654 O O . VAL A 1 209 ? -23.664 -6.969 24.052 1.00 94.50 209 VAL A O 1
ATOM 1657 N N . GLU A 1 210 ? -23.043 -6.229 26.073 1.00 93.75 210 GLU A N 1
ATOM 1658 C CA . GLU A 1 210 ? -24.394 -5.892 26.539 1.00 93.75 210 GLU A CA 1
ATOM 1659 C C . GLU A 1 210 ? -24.839 -4.507 26.055 1.00 93.75 210 GLU A C 1
ATOM 1661 O O . GLU A 1 210 ? -26.011 -4.285 25.753 1.00 93.75 210 GLU A O 1
ATOM 1666 N N . ARG A 1 211 ? -23.895 -3.562 25.977 1.00 94.12 211 ARG A N 1
ATOM 1667 C CA . ARG A 1 211 ? -24.155 -2.160 25.629 1.00 94.12 211 ARG A CA 1
ATOM 1668 C C . ARG A 1 211 ? -24.075 -1.895 24.128 1.00 94.12 211 ARG A C 1
ATOM 1670 O O . ARG A 1 211 ? -24.899 -1.155 23.589 1.00 94.12 211 ARG A O 1
ATOM 1677 N N . ASP A 1 212 ? -23.043 -2.406 23.462 1.00 96.88 212 ASP A N 1
ATOM 1678 C CA . ASP A 1 212 ? -22.680 -1.958 22.120 1.00 96.88 212 ASP A CA 1
ATOM 1679 C C . ASP A 1 212 ? -23.391 -2.772 21.044 1.00 96.88 212 ASP A C 1
ATOM 1681 O O . ASP A 1 212 ? -23.108 -3.946 20.802 1.00 96.88 212 ASP A O 1
ATOM 1685 N N . LYS A 1 213 ? -24.294 -2.103 20.327 1.00 97.69 213 LYS A N 1
ATOM 1686 C CA . LYS A 1 213 ? -25.030 -2.697 19.215 1.00 97.69 213 LYS A CA 1
ATOM 1687 C C . LYS A 1 213 ? -24.245 -2.564 17.913 1.00 97.69 213 LYS A C 1
ATOM 1689 O O . LYS A 1 213 ? -24.156 -1.475 17.339 1.00 97.69 213 LYS A O 1
ATOM 1694 N N . VAL A 1 214 ? -23.738 -3.687 17.411 1.00 98.19 214 VAL A N 1
ATOM 1695 C CA . VAL A 1 214 ? -23.152 -3.779 16.066 1.00 98.19 214 VAL A CA 1
ATOM 1696 C C . VAL A 1 214 ? -24.251 -3.609 15.015 1.00 98.19 214 VAL A C 1
ATOM 1698 O O . VAL A 1 214 ? -25.268 -4.296 15.046 1.00 98.19 214 VAL A O 1
ATOM 1701 N N . ILE A 1 215 ? -24.039 -2.688 14.078 1.00 98.19 215 ILE A N 1
ATOM 1702 C CA . ILE A 1 215 ? -25.001 -2.328 13.022 1.00 98.19 215 ILE A CA 1
ATOM 1703 C C . ILE A 1 215 ? -24.443 -2.494 11.608 1.00 98.19 215 ILE A C 1
ATOM 1705 O O . ILE A 1 215 ? -25.195 -2.421 10.641 1.00 98.19 215 ILE A O 1
ATOM 1709 N N . SER A 1 216 ? -23.133 -2.693 11.466 1.00 98.44 216 SER A N 1
ATOM 1710 C CA . SER A 1 216 ? -22.499 -2.960 10.177 1.00 98.44 216 SER A CA 1
ATOM 1711 C C . SER A 1 216 ? -21.233 -3.784 10.364 1.00 98.44 216 SER A C 1
ATOM 1713 O O . SER A 1 216 ? -20.524 -3.630 11.361 1.00 98.44 216 SER A O 1
ATOM 1715 N N . ARG A 1 217 ? -20.957 -4.651 9.391 1.00 98.38 217 ARG A N 1
ATOM 1716 C CA . ARG A 1 217 ? -19.765 -5.493 9.319 1.00 98.38 217 ARG A CA 1
ATOM 1717 C C . ARG A 1 217 ? -19.199 -5.396 7.906 1.00 98.38 217 ARG A C 1
ATOM 1719 O O . ARG A 1 217 ? -19.938 -5.490 6.930 1.00 98.38 217 ARG A O 1
ATOM 1726 N N . PHE A 1 218 ? -17.894 -5.213 7.801 1.00 98.25 218 PHE A N 1
ATOM 1727 C CA . PHE A 1 218 ? -17.151 -5.171 6.549 1.00 98.25 218 PHE A CA 1
ATOM 1728 C C . PHE A 1 218 ? -15.918 -6.056 6.670 1.00 98.25 218 PHE A C 1
ATOM 1730 O O . PHE A 1 218 ? -15.246 -6.041 7.700 1.00 98.25 218 PHE A O 1
ATOM 1737 N N . HIS A 1 219 ? -15.586 -6.774 5.602 1.00 98.19 219 HIS A N 1
ATOM 1738 C CA . HIS A 1 219 ? -14.342 -7.523 5.503 1.00 98.19 219 HIS A CA 1
ATOM 1739 C C . HIS A 1 219 ? -13.786 -7.444 4.088 1.00 98.19 219 HIS A C 1
ATOM 1741 O O . HIS A 1 219 ? -14.512 -7.590 3.104 1.00 98.19 219 HIS A O 1
ATOM 1747 N N . ARG A 1 220 ? -12.475 -7.227 3.993 1.00 97.94 220 ARG A N 1
ATOM 1748 C CA . ARG A 1 220 ? -11.718 -7.402 2.758 1.00 97.94 220 ARG A CA 1
ATOM 1749 C C . ARG A 1 220 ? -10.348 -7.988 3.054 1.00 97.94 220 ARG A C 1
ATOM 1751 O O . ARG A 1 220 ? -9.618 -7.452 3.884 1.00 97.94 220 ARG A O 1
ATOM 1758 N N . ARG A 1 221 ? -9.981 -9.045 2.331 1.00 98.06 221 ARG A N 1
ATOM 1759 C CA . ARG A 1 221 ? -8.613 -9.568 2.299 1.00 98.06 221 ARG A CA 1
ATOM 1760 C C . ARG A 1 221 ? -7.827 -8.895 1.175 1.00 98.06 221 ARG A C 1
ATOM 1762 O O . ARG A 1 221 ? -8.302 -8.808 0.044 1.00 98.06 221 ARG A O 1
ATOM 1769 N N . LEU A 1 222 ? -6.638 -8.408 1.500 1.00 97.94 222 LEU A N 1
ATOM 1770 C CA . LEU A 1 222 ? -5.660 -7.866 0.566 1.00 97.94 222 LEU A CA 1
ATOM 1771 C C . LEU A 1 222 ? -4.501 -8.857 0.478 1.00 97.94 222 LEU A C 1
ATOM 1773 O O . LEU A 1 222 ? -3.792 -9.031 1.467 1.00 97.94 222 LEU A O 1
ATOM 1777 N N . GLU A 1 223 ? -4.317 -9.490 -0.685 1.00 97.75 223 GLU A N 1
ATOM 1778 C CA . GLU A 1 223 ? -3.227 -10.454 -0.916 1.00 97.75 223 GLU A CA 1
ATOM 1779 C C . GLU A 1 223 ? -1.867 -9.819 -0.600 1.00 97.75 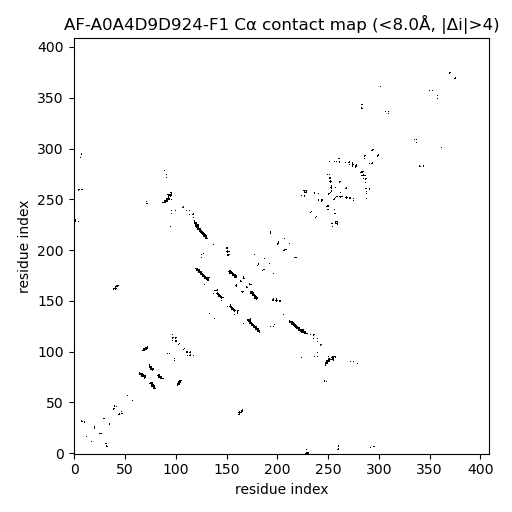223 GLU A C 1
ATOM 1781 O O . GLU A 1 223 ? -1.131 -10.282 0.265 1.00 97.75 223 GLU A O 1
ATOM 1786 N N . TYR A 1 224 ? -1.596 -8.677 -1.229 1.00 98.25 224 TYR A N 1
ATOM 1787 C CA . TYR A 1 224 ? -0.399 -7.877 -1.015 1.00 98.25 224 TYR A CA 1
ATOM 1788 C C . TYR A 1 224 ? -0.680 -6.803 0.045 1.00 98.25 224 TYR A C 1
ATOM 1790 O O . TYR A 1 224 ? -1.042 -5.666 -0.266 1.00 98.25 224 TYR A O 1
ATOM 1798 N N . GLY A 1 225 ? -0.532 -7.177 1.317 1.00 97.38 225 GLY A N 1
ATOM 1799 C CA . GLY A 1 225 ? -0.686 -6.291 2.471 1.00 97.38 225 GLY A CA 1
ATOM 1800 C C . GLY A 1 225 ? 0.586 -5.495 2.756 1.00 97.38 225 GLY A C 1
ATOM 1801 O O . GLY A 1 225 ? 0.644 -4.286 2.504 1.00 97.38 225 GLY A O 1
ATOM 1802 N N . TYR A 1 226 ? 1.645 -6.169 3.218 1.00 98.06 226 TYR A N 1
ATOM 1803 C CA . TYR A 1 226 ? 2.953 -5.560 3.505 1.00 98.06 226 TYR A CA 1
ATOM 1804 C C . TYR A 1 226 ? 4.108 -6.214 2.733 1.00 98.06 226 TYR A C 1
ATOM 1806 O O . TYR A 1 226 ? 4.271 -7.429 2.830 1.00 98.06 226 TYR A O 1
ATOM 1814 N N . PRO A 1 227 ? 4.960 -5.433 2.034 1.00 97.75 227 PRO A N 1
ATOM 1815 C CA . PRO A 1 227 ? 6.218 -5.940 1.495 1.00 97.75 227 PRO A CA 1
ATOM 1816 C C . PRO A 1 227 ? 7.182 -6.163 2.663 1.00 97.75 227 PRO A C 1
ATOM 1818 O O . PRO A 1 227 ? 7.694 -5.210 3.255 1.00 97.75 227 PRO A O 1
ATOM 1821 N N . THR A 1 228 ? 7.383 -7.418 3.059 1.00 96.88 228 THR A N 1
ATOM 1822 C CA . THR A 1 228 ? 8.203 -7.739 4.230 1.00 96.88 228 THR A CA 1
ATOM 1823 C C . THR A 1 228 ? 9.654 -7.323 3.965 1.00 96.88 228 THR A C 1
ATOM 1825 O O . THR A 1 228 ? 10.202 -7.687 2.927 1.00 96.88 228 THR A O 1
ATOM 1828 N N . PRO A 1 229 ? 10.334 -6.612 4.882 1.00 95.69 229 PRO A N 1
ATOM 1829 C CA . PRO A 1 229 ? 11.768 -6.365 4.770 1.00 95.69 229 PRO A CA 1
ATOM 1830 C C . PRO A 1 229 ? 12.553 -7.630 5.162 1.00 95.69 229 PRO A C 1
ATOM 1832 O O . PRO A 1 229 ? 13.135 -7.718 6.245 1.00 95.69 229 PRO A O 1
ATOM 1835 N N . PHE A 1 230 ? 12.493 -8.670 4.325 1.00 96.12 230 PHE A N 1
ATOM 1836 C CA . PHE A 1 230 ? 13.188 -9.945 4.544 1.00 96.12 230 PHE A CA 1
ATOM 1837 C C . PHE A 1 230 ? 14.716 -9.799 4.406 1.00 96.12 230 PHE A C 1
ATOM 1839 O O . PHE A 1 230 ? 15.205 -8.765 3.952 1.00 96.12 230 PHE A O 1
ATOM 1846 N N . LEU A 1 231 ? 15.481 -10.785 4.889 1.00 95.00 231 LEU A N 1
ATOM 1847 C CA . LEU A 1 231 ? 16.942 -10.665 5.013 1.00 95.00 231 LEU A CA 1
ATOM 1848 C C . LEU A 1 231 ? 17.606 -10.453 3.648 1.00 95.00 231 LEU A C 1
ATOM 1850 O O . LEU A 1 231 ? 18.393 -9.530 3.475 1.00 95.00 231 LEU A O 1
ATOM 1854 N N . GLU A 1 232 ? 17.181 -11.233 2.666 1.00 96.44 232 GLU A N 1
ATOM 1855 C CA . GLU A 1 232 ? 17.693 -11.267 1.300 1.00 96.44 232 GLU A CA 1
ATOM 1856 C C . GLU A 1 232 ? 17.021 -10.227 0.385 1.00 96.44 232 GLU A C 1
ATOM 1858 O O . GLU A 1 232 ? 17.167 -10.293 -0.834 1.00 96.44 232 GLU A O 1
ATOM 1863 N N . ARG A 1 233 ? 16.251 -9.271 0.937 1.00 96.75 233 ARG A N 1
ATOM 1864 C CA . ARG A 1 233 ? 15.443 -8.335 0.136 1.00 96.75 233 ARG A CA 1
ATOM 1865 C C . ARG A 1 233 ? 16.276 -7.570 -0.882 1.00 96.75 233 ARG A C 1
ATOM 1867 O O . ARG A 1 233 ? 15.871 -7.509 -2.037 1.00 96.75 233 ARG A O 1
ATOM 1874 N N . GLU A 1 234 ? 17.397 -6.985 -0.462 1.00 94.12 234 GLU A N 1
ATOM 1875 C CA . GLU A 1 234 ? 18.235 -6.182 -1.363 1.00 94.12 234 GLU A CA 1
ATOM 1876 C C . GLU A 1 234 ? 18.814 -7.022 -2.500 1.00 94.12 234 GLU A C 1
ATOM 1878 O O . GLU A 1 234 ? 18.831 -6.567 -3.636 1.00 94.12 234 GLU A O 1
ATOM 1883 N N . GLU A 1 235 ? 19.217 -8.265 -2.225 1.00 95.19 235 GLU A N 1
ATOM 1884 C CA . GLU A 1 235 ? 19.720 -9.176 -3.254 1.00 95.19 235 GLU A CA 1
ATOM 1885 C C . GLU A 1 235 ? 18.605 -9.546 -4.244 1.00 95.19 235 GLU A C 1
ATOM 1887 O O . GLU A 1 235 ? 18.754 -9.372 -5.451 1.00 95.19 235 GLU A O 1
ATOM 1892 N N . VAL A 1 236 ? 17.464 -10.027 -3.740 1.00 97.25 236 VAL A N 1
ATOM 1893 C CA . VAL A 1 236 ? 16.361 -10.529 -4.574 1.00 97.25 236 VAL A CA 1
ATOM 1894 C C . VAL A 1 236 ? 15.706 -9.402 -5.367 1.00 97.25 236 VAL A C 1
ATOM 1896 O O . VAL A 1 236 ? 15.564 -9.498 -6.586 1.00 97.25 236 VAL A O 1
ATOM 1899 N N . CYS A 1 237 ? 15.308 -8.326 -4.688 1.00 97.81 237 CYS A N 1
ATOM 1900 C CA . CYS A 1 237 ? 14.625 -7.209 -5.332 1.00 97.81 237 CYS A CA 1
ATOM 1901 C C . CYS A 1 237 ? 15.605 -6.382 -6.165 1.00 97.81 237 CYS A C 1
ATOM 1903 O O . CYS A 1 237 ? 15.240 -5.955 -7.253 1.00 97.81 237 CYS A O 1
ATOM 1905 N N . GLY A 1 238 ? 16.842 -6.180 -5.696 1.00 96.94 238 GLY A N 1
ATOM 1906 C CA . GLY A 1 238 ? 17.864 -5.425 -6.423 1.00 96.94 238 GLY A CA 1
ATOM 1907 C C . GLY A 1 238 ? 18.186 -6.051 -7.776 1.00 96.94 238 GLY A C 1
ATOM 1908 O O . GLY A 1 238 ? 18.101 -5.357 -8.784 1.00 96.94 238 GLY A O 1
ATOM 1909 N N . ARG A 1 239 ? 18.423 -7.372 -7.817 1.00 97.62 239 ARG A N 1
ATOM 1910 C CA . ARG A 1 239 ? 18.642 -8.108 -9.076 1.00 97.62 239 ARG A CA 1
ATOM 1911 C C . ARG A 1 239 ? 17.486 -7.936 -10.061 1.00 97.62 239 ARG A C 1
ATOM 1913 O O . ARG A 1 239 ? 17.718 -7.688 -11.239 1.00 97.62 239 ARG A O 1
ATOM 1920 N N . ALA A 1 240 ? 16.247 -8.057 -9.583 1.00 98.31 240 ALA A N 1
ATOM 1921 C CA . ALA A 1 240 ? 15.070 -7.892 -10.431 1.00 98.31 240 ALA A CA 1
ATOM 1922 C C . ALA A 1 240 ? 14.922 -6.453 -10.950 1.00 98.31 240 ALA A C 1
ATOM 1924 O O . ALA A 1 240 ? 14.695 -6.250 -12.140 1.00 98.31 240 ALA A O 1
ATOM 1925 N N . LEU A 1 241 ? 15.077 -5.453 -10.078 1.00 98.38 241 LEU A N 1
ATOM 1926 C CA . LEU A 1 241 ? 14.971 -4.041 -10.445 1.00 98.38 241 LEU A CA 1
ATOM 1927 C C . LEU A 1 241 ? 16.049 -3.630 -11.455 1.00 98.38 241 LEU A C 1
ATOM 1929 O O . LEU A 1 241 ? 15.723 -2.967 -12.433 1.00 98.38 241 LEU A O 1
ATOM 1933 N N . GLU A 1 242 ? 17.300 -4.047 -11.254 1.00 98.00 242 GLU A N 1
ATOM 1934 C CA . GLU A 1 242 ? 18.411 -3.749 -12.165 1.00 98.00 242 GLU A CA 1
ATOM 1935 C C . GLU A 1 242 ? 18.194 -4.368 -13.552 1.00 98.00 242 GLU A C 1
ATOM 1937 O O . GLU A 1 242 ? 18.309 -3.676 -14.566 1.00 98.00 242 GLU A O 1
ATOM 1942 N N . ALA A 1 243 ? 17.802 -5.645 -13.605 1.00 98.31 243 ALA A N 1
ATOM 1943 C CA . ALA A 1 243 ? 17.548 -6.339 -14.865 1.00 98.31 243 ALA A CA 1
ATOM 1944 C C . ALA A 1 243 ? 16.388 -5.703 -15.655 1.00 98.31 243 ALA A C 1
ATOM 1946 O O . ALA A 1 243 ? 16.476 -5.531 -16.871 1.00 98.31 243 ALA A O 1
ATOM 1947 N N . LEU A 1 244 ? 15.316 -5.301 -14.963 1.00 98.69 244 LEU A N 1
ATOM 1948 C CA . LEU A 1 244 ? 14.186 -4.589 -15.567 1.00 98.69 244 LEU A CA 1
ATOM 1949 C C . LEU A 1 244 ? 14.583 -3.188 -16.056 1.00 98.69 244 LEU A C 1
ATOM 1951 O O . LEU A 1 244 ? 14.204 -2.787 -17.159 1.00 98.69 244 LEU A O 1
ATOM 1955 N N . GLU A 1 245 ? 15.371 -2.447 -15.275 1.00 97.94 245 GLU A N 1
ATOM 1956 C CA . GLU A 1 245 ? 15.829 -1.105 -15.650 1.00 97.94 245 GLU A CA 1
ATOM 1957 C C . GLU A 1 245 ? 16.716 -1.130 -16.899 1.00 97.94 245 GLU A C 1
ATOM 1959 O O . GLU A 1 245 ? 16.564 -0.260 -17.757 1.00 97.94 245 GLU A O 1
ATOM 1964 N N . ALA A 1 246 ? 17.540 -2.170 -17.078 1.00 97.81 246 ALA A N 1
ATOM 1965 C CA . ALA A 1 246 ? 18.317 -2.395 -18.302 1.00 97.81 246 ALA A CA 1
ATOM 1966 C C . ALA A 1 246 ? 17.450 -2.604 -19.566 1.00 97.81 246 ALA A C 1
ATOM 1968 O O . ALA A 1 246 ? 17.970 -2.610 -20.684 1.00 97.81 246 ALA A O 1
ATOM 1969 N N . LYS A 1 247 ? 16.130 -2.771 -19.404 1.00 98.38 247 LYS A N 1
ATOM 1970 C CA . LYS A 1 247 ? 15.133 -2.927 -20.475 1.00 98.38 247 LYS A CA 1
ATOM 1971 C C . LYS A 1 247 ? 14.142 -1.764 -20.564 1.00 98.38 247 LYS A C 1
ATOM 1973 O O . LYS A 1 247 ? 13.070 -1.912 -21.152 1.00 98.38 247 LYS A O 1
ATOM 1978 N N . ASP A 1 248 ? 14.483 -0.611 -19.990 1.00 98.38 248 ASP A N 1
ATOM 1979 C CA . ASP A 1 248 ? 13.614 0.571 -19.909 1.00 98.38 248 ASP A CA 1
ATOM 1980 C C . ASP A 1 248 ? 12.298 0.310 -19.143 1.00 98.38 248 ASP A C 1
ATOM 1982 O O . ASP A 1 248 ? 11.265 0.942 -19.405 1.00 98.38 248 ASP A O 1
ATOM 1986 N N . ILE A 1 249 ? 12.324 -0.627 -18.184 1.00 98.75 249 ILE A N 1
ATOM 1987 C CA . ILE A 1 249 ? 11.204 -0.948 -17.295 1.00 98.75 249 ILE A CA 1
ATOM 1988 C C . ILE A 1 249 ? 11.540 -0.492 -15.870 1.00 98.75 249 ILE A C 1
ATOM 1990 O O . ILE A 1 249 ? 12.332 -1.109 -15.164 1.00 98.75 249 ILE A O 1
ATOM 1994 N N . LYS A 1 250 ? 10.893 0.576 -15.401 1.00 98.69 250 LYS A N 1
ATOM 1995 C CA . LYS A 1 250 ? 10.991 1.048 -14.013 1.00 98.69 250 LYS A CA 1
ATOM 1996 C C . LYS A 1 250 ? 9.857 0.453 -13.180 1.00 98.69 250 LYS A C 1
ATOM 1998 O O . LYS A 1 250 ? 8.710 0.882 -13.296 1.00 98.69 250 LYS A O 1
ATOM 2003 N N . SER A 1 251 ? 10.166 -0.514 -12.316 1.00 98.81 251 SER A N 1
ATOM 2004 C CA . SER A 1 251 ? 9.203 -1.049 -11.340 1.00 98.81 251 SER A CA 1
ATOM 2005 C C . SER A 1 251 ? 9.230 -0.232 -10.042 1.00 98.81 251 SER A C 1
ATOM 2007 O O . SER A 1 251 ? 10.290 -0.084 -9.427 1.00 98.81 251 SER A O 1
ATOM 2009 N N . ARG A 1 252 ? 8.095 0.360 -9.639 1.00 98.69 252 ARG A N 1
ATOM 2010 C CA . ARG A 1 252 ? 8.005 1.369 -8.561 1.00 98.69 252 ARG A CA 1
ATOM 2011 C C . ARG A 1 252 ? 6.752 1.221 -7.695 1.00 98.69 252 ARG A C 1
ATOM 2013 O O . ARG A 1 252 ? 5.775 0.585 -8.067 1.00 98.69 252 ARG A O 1
ATOM 2020 N N . GLY A 1 253 ? 6.763 1.851 -6.524 1.00 98.44 253 GLY A N 1
ATOM 2021 C CA . GLY A 1 253 ? 5.659 1.845 -5.561 1.00 98.44 253 GLY A CA 1
ATOM 2022 C C . GLY A 1 253 ? 5.809 0.773 -4.479 1.00 98.44 253 GLY A C 1
ATOM 2023 O O . GLY A 1 253 ? 6.832 0.093 -4.394 1.00 98.44 253 GLY A O 1
ATOM 2024 N N . ARG A 1 254 ? 4.779 0.616 -3.633 1.00 98.62 254 ARG A N 1
ATOM 2025 C CA . ARG A 1 254 ? 4.819 -0.251 -2.436 1.00 98.62 254 ARG A CA 1
ATOM 2026 C C . ARG A 1 254 ? 5.311 -1.669 -2.725 1.00 98.62 254 ARG A C 1
ATOM 2028 O O . ARG A 1 254 ? 6.231 -2.127 -2.058 1.00 98.62 254 ARG A O 1
ATOM 2035 N N . PHE A 1 255 ? 4.717 -2.332 -3.714 1.00 98.75 255 PHE A N 1
ATOM 2036 C CA . PHE A 1 255 ? 5.107 -3.684 -4.123 1.00 98.75 255 PHE A CA 1
ATOM 2037 C C . PHE A 1 255 ? 5.912 -3.719 -5.422 1.00 98.75 255 PHE A C 1
ATOM 2039 O O . PHE A 1 255 ? 6.563 -4.723 -5.677 1.00 98.75 255 PHE A O 1
ATOM 2046 N N . GLY A 1 256 ? 5.938 -2.638 -6.209 1.00 98.56 256 GLY A N 1
ATOM 2047 C CA . GLY A 1 256 ? 6.800 -2.569 -7.393 1.00 98.56 256 GLY A CA 1
ATOM 2048 C C . GLY A 1 256 ? 8.281 -2.405 -7.040 1.00 98.56 256 GLY A C 1
ATOM 2049 O O . GLY A 1 256 ? 9.125 -3.011 -7.688 1.00 98.56 256 GLY A O 1
ATOM 2050 N N . ALA A 1 257 ? 8.604 -1.649 -5.983 1.00 98.25 257 ALA A N 1
ATOM 2051 C CA . ALA A 1 257 ? 9.972 -1.529 -5.463 1.00 98.25 257 ALA A CA 1
ATOM 2052 C C . ALA A 1 257 ? 10.243 -2.412 -4.229 1.00 98.25 257 ALA A C 1
ATOM 2054 O O . ALA A 1 257 ? 11.395 -2.612 -3.860 1.00 98.25 257 ALA A O 1
ATOM 2055 N N . TRP A 1 258 ? 9.193 -2.908 -3.561 1.00 98.38 258 TRP A N 1
ATOM 2056 C CA . TRP A 1 258 ? 9.269 -3.755 -2.357 1.00 98.38 258 TRP A CA 1
ATOM 2057 C C . TRP A 1 258 ? 9.970 -3.128 -1.129 1.00 98.38 258 TRP A C 1
ATOM 2059 O O . TRP A 1 258 ? 10.351 -3.824 -0.186 1.00 98.38 258 TRP A O 1
ATOM 2069 N N . LYS A 1 259 ? 10.124 -1.799 -1.091 1.00 96.75 259 LYS A N 1
ATOM 2070 C CA . LYS A 1 259 ? 10.785 -1.073 0.009 1.00 96.75 259 LYS A CA 1
ATOM 2071 C C . LYS A 1 259 ? 9.765 -0.462 0.967 1.00 96.75 259 LYS A C 1
ATOM 2073 O O . LYS A 1 259 ? 9.255 0.634 0.729 1.00 96.75 259 LYS A O 1
ATOM 2078 N N . TYR A 1 260 ? 9.455 -1.168 2.057 1.00 96.56 260 TYR A N 1
ATOM 2079 C CA . TYR A 1 260 ? 8.447 -0.750 3.041 1.00 96.56 260 TYR A CA 1
ATOM 2080 C C . TYR A 1 260 ? 8.682 0.667 3.598 1.00 96.56 260 TYR A C 1
ATOM 2082 O O . TYR A 1 260 ? 7.747 1.469 3.707 1.00 96.56 260 TYR A O 1
ATOM 2090 N N . GLU A 1 261 ? 9.930 0.997 3.904 1.00 94.62 261 GLU A N 1
ATOM 2091 C CA . GLU A 1 261 ? 10.381 2.274 4.452 1.00 94.62 261 GLU A CA 1
ATOM 2092 C C . GLU A 1 261 ? 10.010 3.483 3.578 1.00 94.62 261 GLU A C 1
ATOM 2094 O O . GLU A 1 261 ? 9.788 4.562 4.118 1.00 94.62 261 GLU A O 1
ATOM 2099 N N . VAL A 1 262 ? 9.816 3.287 2.269 1.00 95.31 262 VAL A N 1
ATOM 2100 C CA . VAL A 1 262 ? 9.396 4.312 1.296 1.00 95.31 262 VAL A CA 1
ATOM 2101 C C . VAL A 1 262 ? 8.151 3.872 0.522 1.00 95.31 262 VAL A C 1
ATOM 2103 O O . VAL A 1 262 ? 8.047 4.038 -0.690 1.00 95.31 262 VAL A O 1
ATOM 2106 N N . SER A 1 263 ? 7.179 3.291 1.232 1.00 96.38 263 SER A N 1
ATOM 2107 C CA . SER A 1 263 ? 5.957 2.727 0.631 1.00 96.38 263 SER A CA 1
ATOM 2108 C C . SER A 1 263 ? 4.639 3.354 1.093 1.00 96.38 263 SER A C 1
ATOM 2110 O O . SER A 1 263 ? 3.565 2.839 0.773 1.00 96.38 263 SER A O 1
ATOM 2112 N N . ASN A 1 264 ? 4.685 4.454 1.852 1.00 95.81 264 ASN A N 1
ATOM 2113 C CA . ASN A 1 264 ? 3.465 5.210 2.155 1.00 95.81 264 ASN A CA 1
ATOM 2114 C C . ASN A 1 264 ? 2.938 5.902 0.878 1.00 95.81 264 ASN A C 1
ATOM 2116 O O . ASN A 1 264 ? 3.556 5.847 -0.186 1.00 95.81 264 ASN A O 1
ATOM 2120 N N . GLN A 1 265 ? 1.781 6.553 0.984 1.00 96.62 265 GLN A N 1
ATOM 2121 C CA . GLN A 1 265 ? 1.119 7.231 -0.136 1.00 96.62 265 GLN A CA 1
ATOM 2122 C C . GLN A 1 265 ? 1.973 8.327 -0.783 1.00 96.62 265 GLN A C 1
ATOM 2124 O O . GLN A 1 265 ? 2.080 8.377 -2.003 1.00 96.62 265 GLN A O 1
ATOM 2129 N N . ASP A 1 266 ? 2.595 9.175 0.032 1.00 92.75 266 ASP A N 1
ATOM 2130 C CA . ASP A 1 266 ? 3.516 10.225 -0.399 1.00 92.75 266 ASP A CA 1
ATOM 2131 C C . ASP A 1 266 ? 4.724 9.638 -1.133 1.00 92.75 266 ASP A C 1
ATOM 2133 O O . ASP A 1 266 ? 4.994 10.025 -2.265 1.00 92.75 266 ASP A O 1
ATOM 2137 N N . HIS A 1 267 ? 5.388 8.641 -0.545 1.00 95.56 267 HIS A N 1
ATOM 2138 C CA . HIS A 1 267 ? 6.531 7.988 -1.177 1.00 95.56 267 HIS A CA 1
ATOM 2139 C C . HIS A 1 267 ? 6.151 7.299 -2.488 1.00 95.56 267 HIS A C 1
ATOM 2141 O O . HIS A 1 267 ? 6.829 7.471 -3.491 1.00 95.56 267 HIS A O 1
ATOM 2147 N N . SER A 1 268 ? 5.054 6.538 -2.505 1.00 97.81 268 SER A N 1
ATOM 2148 C CA . SER A 1 268 ? 4.620 5.807 -3.702 1.00 97.81 268 SER A CA 1
ATOM 2149 C C . SER A 1 268 ? 4.264 6.762 -4.841 1.00 97.81 268 SER A C 1
ATOM 2151 O O . SER A 1 268 ? 4.603 6.494 -5.991 1.00 97.81 268 SER A O 1
ATOM 2153 N N . MET A 1 269 ? 3.632 7.897 -4.523 1.00 96.62 269 MET A N 1
ATOM 2154 C CA . MET A 1 269 ? 3.379 8.963 -5.492 1.00 96.62 269 MET A CA 1
ATOM 2155 C C . MET A 1 269 ? 4.685 9.565 -6.009 1.00 96.62 269 MET A C 1
ATOM 2157 O O . MET A 1 269 ? 4.857 9.687 -7.220 1.00 96.62 269 MET A O 1
ATOM 2161 N N . MET A 1 270 ? 5.612 9.905 -5.109 1.00 95.56 270 MET A N 1
ATOM 2162 C CA . MET A 1 270 ? 6.890 10.506 -5.490 1.00 95.56 270 MET A CA 1
ATOM 2163 C C . MET A 1 270 ? 7.764 9.557 -6.305 1.00 95.56 270 MET A C 1
ATOM 2165 O O . MET A 1 270 ? 8.382 10.012 -7.253 1.00 95.56 270 MET A O 1
ATOM 2169 N N . GLN A 1 271 ? 7.744 8.246 -6.049 1.00 98.25 271 GLN A N 1
ATOM 2170 C CA . GLN A 1 271 ? 8.428 7.281 -6.915 1.00 98.25 271 GLN A CA 1
ATOM 2171 C C . GLN A 1 271 ? 7.889 7.302 -8.353 1.00 98.25 271 GLN A C 1
ATOM 2173 O O . GLN A 1 271 ? 8.658 7.128 -9.291 1.00 98.25 271 GLN A O 1
ATOM 2178 N N . GLY A 1 272 ? 6.583 7.521 -8.548 1.00 97.62 272 GLY A N 1
ATOM 2179 C CA . GLY A 1 272 ? 6.002 7.684 -9.884 1.00 97.62 272 GLY A CA 1
ATOM 2180 C C . GLY A 1 272 ? 6.438 8.987 -10.560 1.00 97.62 272 GLY A C 1
ATOM 2181 O O . GLY A 1 272 ? 6.795 8.974 -11.734 1.00 97.62 272 GLY A O 1
ATOM 2182 N N . VAL A 1 273 ? 6.447 10.095 -9.812 1.00 96.12 273 VAL A N 1
ATOM 2183 C CA . VAL A 1 273 ? 6.928 11.403 -10.297 1.00 96.12 273 VAL A CA 1
ATOM 2184 C C . VAL A 1 273 ? 8.405 11.323 -10.688 1.00 96.12 273 VAL A C 1
ATOM 2186 O O . VAL A 1 273 ? 8.756 11.635 -11.819 1.00 96.12 273 VAL A O 1
ATOM 2189 N N . GLU A 1 274 ? 9.250 10.828 -9.786 1.00 95.69 274 GLU A N 1
ATOM 2190 C CA . GLU A 1 274 ? 10.692 10.698 -9.993 1.00 95.69 274 GLU A CA 1
ATOM 2191 C C . GLU A 1 274 ? 11.027 9.730 -11.133 1.00 95.69 274 GLU A C 1
ATOM 2193 O O . GLU A 1 274 ? 11.956 9.985 -11.889 1.00 95.69 274 GLU A O 1
ATOM 2198 N N . ALA A 1 275 ? 10.252 8.655 -11.322 1.00 97.75 275 ALA A N 1
ATOM 2199 C CA . ALA A 1 275 ? 10.443 7.757 -12.459 1.00 97.75 275 ALA A CA 1
ATOM 2200 C C . ALA A 1 275 ? 10.158 8.448 -13.802 1.00 97.75 275 ALA A C 1
ATOM 2202 O O . ALA A 1 275 ? 10.887 8.224 -14.770 1.00 97.75 275 ALA A O 1
ATOM 2203 N N . VAL A 1 276 ? 9.125 9.298 -13.872 1.00 96.88 276 VAL A N 1
ATOM 2204 C CA . VAL A 1 276 ? 8.847 10.119 -15.063 1.00 96.88 276 VAL A CA 1
ATOM 2205 C C . VAL A 1 276 ? 9.959 11.145 -15.277 1.00 96.88 276 VAL A C 1
ATOM 2207 O O . VAL A 1 276 ? 10.442 11.275 -16.402 1.00 96.88 276 VAL A O 1
ATOM 2210 N N . ASP A 1 277 ? 10.403 11.829 -14.222 1.00 92.25 277 ASP A N 1
ATOM 2211 C CA . ASP A 1 277 ? 11.496 12.802 -14.305 1.00 92.25 277 ASP A CA 1
ATOM 2212 C C . ASP A 1 277 ? 12.811 12.139 -14.740 1.00 92.25 277 ASP A C 1
ATOM 2214 O O . ASP A 1 277 ? 13.525 12.686 -15.574 1.00 92.25 277 ASP A O 1
ATOM 2218 N N . ALA A 1 278 ? 13.111 10.929 -14.269 1.00 92.56 278 ALA A N 1
ATOM 2219 C CA . ALA A 1 278 ? 14.259 10.152 -14.728 1.00 92.56 278 ALA A CA 1
ATOM 2220 C C . ALA A 1 278 ? 14.169 9.828 -16.227 1.00 92.56 278 ALA A C 1
ATOM 2222 O O . ALA A 1 278 ? 15.142 9.973 -16.956 1.00 92.56 278 ALA A O 1
ATOM 2223 N N . ILE A 1 279 ? 12.989 9.436 -16.717 1.00 94.12 279 ILE A N 1
ATOM 2224 C CA . ILE A 1 279 ? 12.784 9.105 -18.137 1.00 94.12 279 ILE A CA 1
ATOM 2225 C C . ILE A 1 279 ? 12.883 10.344 -19.038 1.00 94.12 279 ILE A C 1
ATOM 2227 O O . ILE A 1 279 ? 13.392 10.257 -20.155 1.00 94.12 279 ILE A O 1
ATOM 2231 N N . VAL A 1 280 ? 12.328 11.476 -18.602 1.00 93.56 280 VAL A N 1
ATOM 2232 C CA . VAL A 1 280 ? 12.166 12.673 -19.446 1.00 93.56 280 VAL A CA 1
ATOM 2233 C C . VAL A 1 280 ? 13.337 13.645 -19.302 1.00 93.56 280 VAL A C 1
ATOM 2235 O O . VAL A 1 280 ? 13.686 14.321 -20.269 1.00 93.56 280 VAL A O 1
ATOM 2238 N N . MET A 1 281 ? 13.924 13.728 -18.109 1.00 89.94 281 MET A N 1
ATOM 2239 C CA . MET A 1 281 ? 14.888 14.759 -17.710 1.00 89.94 281 MET A CA 1
ATOM 2240 C C . MET A 1 281 ? 16.217 14.185 -17.202 1.00 89.94 281 MET A C 1
ATOM 2242 O O . MET A 1 281 ? 17.073 14.975 -16.811 1.00 89.94 281 MET A O 1
ATOM 2246 N N . ASP A 1 282 ? 16.390 12.857 -17.181 1.00 87.81 282 ASP A N 1
ATOM 2247 C CA . ASP A 1 282 ? 17.578 12.183 -16.628 1.00 87.81 282 ASP A CA 1
ATOM 2248 C C . ASP A 1 282 ? 17.842 12.559 -15.152 1.00 87.81 282 ASP A C 1
ATOM 2250 O O . ASP A 1 282 ? 18.973 12.750 -14.704 1.00 87.81 282 ASP A O 1
ATOM 2254 N N . ALA A 1 283 ? 16.759 12.749 -14.388 1.00 85.38 283 ALA A N 1
ATOM 2255 C CA . ALA A 1 283 ? 16.814 13.070 -12.965 1.00 85.38 283 ALA A CA 1
ATOM 2256 C C . ALA A 1 283 ? 17.048 11.831 -12.078 1.00 85.38 283 ALA A C 1
ATOM 2258 O O . ALA A 1 283 ? 16.685 10.708 -12.426 1.00 85.38 283 ALA A O 1
ATOM 2259 N N . GLU A 1 284 ? 17.597 12.054 -10.881 1.00 89.31 284 GLU A N 1
ATOM 2260 C CA . GLU A 1 284 ? 17.835 11.001 -9.885 1.00 89.31 284 GLU A CA 1
ATOM 2261 C C . GLU A 1 284 ? 16.543 10.583 -9.158 1.00 89.31 284 GLU A C 1
ATOM 2263 O O . GLU A 1 284 ? 15.775 11.425 -8.689 1.00 89.31 284 GLU A O 1
ATOM 2268 N N . GLU A 1 285 ? 16.347 9.277 -8.957 1.00 93.69 285 GLU A N 1
ATOM 2269 C CA . GLU A 1 285 ? 15.182 8.719 -8.249 1.00 93.69 285 GLU A CA 1
ATOM 2270 C C . GLU A 1 285 ? 15.443 8.574 -6.742 1.00 93.69 285 GLU A C 1
ATOM 2272 O O . GLU A 1 285 ? 15.608 7.474 -6.199 1.00 93.69 285 GLU A O 1
ATOM 2277 N N . THR A 1 286 ? 15.521 9.714 -6.056 1.00 91.50 286 THR A N 1
ATOM 2278 C CA . THR A 1 286 ? 15.947 9.788 -4.650 1.00 91.50 286 THR A CA 1
ATOM 2279 C C . THR A 1 286 ? 15.079 8.980 -3.682 1.00 91.50 286 THR A C 1
ATOM 2281 O O . THR A 1 286 ? 15.621 8.358 -2.771 1.00 91.50 286 THR A O 1
ATOM 2284 N N . THR A 1 287 ? 13.760 8.911 -3.875 1.00 92.75 287 THR A N 1
ATOM 2285 C CA . THR A 1 287 ? 12.849 8.203 -2.965 1.00 92.75 287 THR A CA 1
ATOM 2286 C C . THR A 1 287 ? 13.115 6.702 -2.955 1.00 92.75 287 THR A C 1
ATOM 2288 O O . THR A 1 287 ? 13.151 6.090 -1.889 1.00 92.75 287 THR A O 1
ATOM 2291 N N . VAL A 1 288 ? 13.317 6.085 -4.123 1.00 94.44 288 VAL A N 1
ATOM 2292 C CA . VAL A 1 288 ? 13.535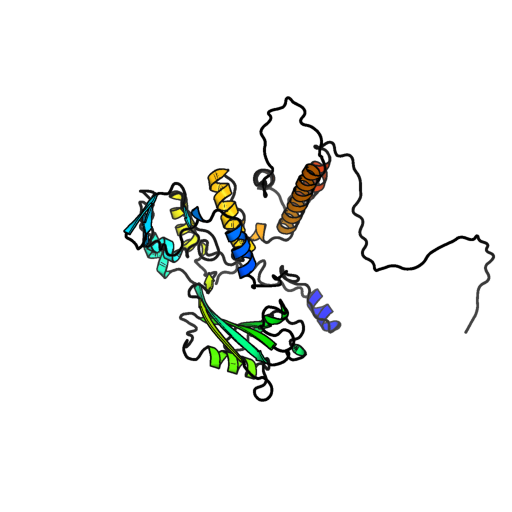 4.630 -4.211 1.00 94.44 288 VAL A CA 1
ATOM 2293 C C . VAL A 1 288 ? 14.994 4.239 -3.950 1.00 94.44 288 VAL A C 1
ATOM 2295 O O . VAL A 1 288 ? 15.251 3.147 -3.429 1.00 94.44 288 VAL A O 1
ATOM 2298 N N . ARG A 1 289 ? 15.954 5.117 -4.280 1.00 92.06 289 ARG A N 1
ATOM 2299 C CA . ARG A 1 289 ? 17.397 4.845 -4.150 1.00 92.06 289 ARG A CA 1
ATOM 2300 C C . ARG A 1 289 ? 17.963 5.231 -2.785 1.00 92.06 289 ARG A C 1
ATOM 2302 O O . ARG A 1 289 ? 18.832 4.525 -2.286 1.00 92.06 289 ARG A O 1
ATOM 2309 N N . LEU A 1 290 ? 17.441 6.284 -2.149 1.00 90.38 290 LEU A N 1
ATOM 2310 C CA . LEU A 1 290 ? 17.982 6.854 -0.909 1.00 90.38 290 LEU A CA 1
ATOM 2311 C C . LEU A 1 290 ? 16.930 6.990 0.220 1.00 90.38 290 LEU A C 1
ATOM 2313 O O . LEU A 1 290 ? 16.691 8.105 0.699 1.00 90.38 290 LEU A O 1
ATOM 2317 N N . PRO A 1 291 ? 16.328 5.885 0.717 1.00 89.00 291 PRO A N 1
ATOM 2318 C CA . PRO A 1 291 ? 15.312 5.933 1.774 1.00 89.00 291 PRO A CA 1
ATOM 2319 C C . PRO A 1 291 ? 15.692 6.737 3.023 1.00 89.00 291 PRO A C 1
ATOM 2321 O O . PRO A 1 291 ? 14.869 7.507 3.515 1.00 89.00 291 PRO A O 1
ATOM 2324 N N . GLY A 1 292 ? 16.924 6.596 3.527 1.00 84.12 292 GLY A N 1
ATOM 2325 C CA . GLY A 1 292 ? 17.379 7.322 4.724 1.00 84.12 292 GLY A CA 1
ATOM 2326 C C . GLY A 1 292 ? 17.467 8.836 4.506 1.00 84.12 292 GLY A C 1
ATOM 2327 O O . GLY A 1 292 ? 17.141 9.627 5.390 1.00 84.12 292 GLY A O 1
ATOM 2328 N N . VAL A 1 293 ? 17.808 9.271 3.286 1.00 84.00 293 VAL A N 1
ATOM 2329 C CA . VAL A 1 293 ? 17.850 10.698 2.941 1.00 84.00 293 VAL A CA 1
ATOM 2330 C C . VAL A 1 293 ? 16.441 11.269 2.929 1.00 84.00 293 VAL A C 1
ATOM 2332 O O . VAL A 1 293 ? 16.185 12.248 3.631 1.00 84.00 293 VAL A O 1
ATOM 2335 N N . VAL A 1 294 ? 15.516 10.645 2.191 1.00 85.06 294 VAL A N 1
ATOM 2336 C CA . VAL A 1 294 ? 14.163 11.198 2.008 1.00 85.06 294 VAL A CA 1
ATOM 2337 C C . VAL A 1 294 ? 13.330 11.197 3.290 1.00 85.06 294 VAL A C 1
ATOM 2339 O O . VAL A 1 294 ? 12.468 12.056 3.485 1.00 85.06 294 VAL A O 1
ATOM 2342 N N . ASN A 1 295 ? 13.628 10.269 4.197 1.00 84.50 295 ASN A N 1
ATOM 2343 C CA . ASN A 1 295 ? 12.981 10.173 5.497 1.00 84.50 295 ASN A CA 1
ATOM 2344 C C . ASN A 1 295 ? 13.585 11.119 6.548 1.00 84.50 295 ASN A C 1
ATOM 2346 O O . ASN A 1 295 ? 12.903 11.497 7.505 1.00 84.50 295 ASN A O 1
ATOM 2350 N N . SER A 1 296 ? 14.810 11.608 6.336 1.00 80.69 296 SER A N 1
ATOM 2351 C CA . SER A 1 296 ? 15.472 12.504 7.283 1.00 80.69 296 SER A CA 1
ATOM 2352 C C . SER A 1 296 ? 14.687 13.802 7.542 1.00 80.69 296 SER A C 1
ATOM 2354 O O . SER A 1 296 ? 14.069 14.406 6.656 1.00 80.69 296 SER A O 1
ATOM 2356 N N . LYS A 1 297 ? 14.767 14.303 8.783 1.00 74.31 297 LYS A N 1
ATOM 2357 C CA . LYS A 1 297 ? 14.182 15.604 9.164 1.00 74.31 297 LYS A CA 1
ATOM 2358 C C . LYS A 1 297 ? 14.708 16.751 8.292 1.00 74.31 297 LYS A C 1
ATOM 2360 O O . LYS A 1 297 ? 13.945 17.654 7.946 1.00 74.31 297 LYS A O 1
ATOM 2365 N N . ALA A 1 298 ? 15.993 16.708 7.935 1.00 73.00 298 ALA A N 1
ATOM 2366 C CA . ALA A 1 298 ? 16.643 17.721 7.108 1.00 73.00 298 ALA A CA 1
ATOM 2367 C C . ALA A 1 298 ? 16.015 17.790 5.710 1.00 73.00 298 ALA A C 1
ATOM 2369 O O . ALA A 1 298 ? 15.632 18.870 5.257 1.00 73.00 298 ALA A O 1
ATOM 2370 N N . TRP A 1 299 ? 15.814 16.637 5.072 1.00 74.81 299 TRP A N 1
ATOM 2371 C CA . TRP A 1 299 ? 15.179 16.557 3.762 1.00 74.81 299 TRP A CA 1
ATOM 2372 C C . TRP A 1 299 ? 13.738 17.067 3.772 1.00 74.81 299 TRP A C 1
ATOM 2374 O O . TRP A 1 299 ? 13.360 17.903 2.948 1.00 74.81 299 TRP A O 1
ATOM 2384 N N . LYS A 1 300 ? 12.939 16.641 4.757 1.00 71.81 300 LYS A N 1
ATOM 2385 C CA . LYS A 1 300 ? 11.552 17.107 4.924 1.00 71.81 300 LYS A CA 1
ATOM 2386 C C . LYS A 1 300 ? 11.485 18.632 5.114 1.00 71.81 300 LYS A C 1
ATOM 2388 O O . LYS A 1 300 ? 10.612 19.288 4.536 1.00 71.81 300 LYS A O 1
ATOM 2393 N N . LYS A 1 301 ? 12.430 19.224 5.862 1.00 68.62 301 LYS A N 1
ATOM 2394 C CA . LYS A 1 301 ? 12.551 20.687 6.017 1.00 68.62 301 LYS A CA 1
ATOM 2395 C C . LYS A 1 301 ? 12.900 21.366 4.686 1.00 68.62 301 LYS A C 1
ATOM 2397 O O . LYS A 1 301 ? 12.238 22.341 4.323 1.00 68.62 301 LYS A O 1
ATOM 2402 N N . ALA A 1 302 ? 13.874 20.833 3.946 1.00 68.88 302 ALA A N 1
ATOM 2403 C CA . ALA A 1 302 ? 14.295 21.369 2.651 1.00 68.88 302 ALA A CA 1
ATOM 2404 C C . ALA A 1 302 ? 13.146 21.368 1.626 1.00 68.88 302 ALA A C 1
ATOM 2406 O O . ALA A 1 302 ? 12.861 22.400 1.016 1.00 68.88 302 ALA A O 1
ATOM 2407 N N . GLN A 1 303 ? 12.399 20.263 1.512 1.00 67.38 303 GLN A N 1
ATOM 2408 C CA . GLN A 1 303 ? 11.236 20.188 0.620 1.00 67.38 303 GLN A CA 1
ATOM 2409 C C . GLN A 1 303 ? 10.128 21.184 1.002 1.00 67.38 303 GLN A C 1
ATOM 2411 O O . GLN A 1 303 ? 9.524 21.814 0.133 1.00 67.38 303 GLN A O 1
ATOM 2416 N N . SER A 1 304 ? 9.860 21.362 2.300 1.00 65.00 304 SER A N 1
ATOM 2417 C CA . SER A 1 304 ? 8.887 22.353 2.784 1.00 65.00 304 SER A CA 1
ATOM 2418 C C . SER A 1 304 ? 9.299 23.793 2.446 1.00 65.00 304 SER A C 1
ATOM 2420 O O . SER A 1 304 ? 8.453 24.626 2.110 1.00 65.00 304 SER A O 1
ATOM 2422 N N . CYS A 1 305 ? 10.599 24.098 2.505 1.00 58.28 305 CYS A N 1
ATOM 2423 C CA . CYS A 1 305 ? 11.136 25.390 2.082 1.00 58.28 305 CYS A CA 1
ATOM 2424 C C . CYS A 1 305 ? 10.940 25.606 0.573 1.00 58.28 305 CYS A C 1
ATOM 2426 O O . CYS A 1 305 ? 10.285 26.570 0.174 1.00 58.28 305 CYS A O 1
ATOM 2428 N N . ALA A 1 306 ? 11.373 24.645 -0.250 1.00 60.03 306 ALA A N 1
ATOM 2429 C CA . ALA A 1 306 ? 11.241 24.706 -1.706 1.00 60.03 306 ALA A CA 1
ATOM 2430 C C . ALA A 1 306 ? 9.782 24.909 -2.162 1.00 60.03 306 ALA A C 1
ATOM 2432 O O . ALA A 1 306 ? 9.500 25.753 -3.014 1.00 60.03 306 ALA A O 1
ATOM 2433 N N . ARG A 1 307 ? 8.823 24.207 -1.536 1.00 57.94 307 ARG A N 1
ATOM 2434 C CA . ARG A 1 307 ? 7.385 24.376 -1.822 1.00 57.94 307 ARG A CA 1
ATOM 2435 C C . ARG A 1 307 ? 6.879 25.782 -1.509 1.00 57.94 307 ARG A C 1
ATOM 2437 O O . ARG A 1 307 ? 6.101 26.330 -2.288 1.00 57.94 307 ARG A O 1
ATOM 2444 N N . ARG A 1 308 ? 7.299 26.371 -0.384 1.00 58.56 308 ARG A N 1
ATOM 2445 C CA . ARG A 1 308 ? 6.907 27.740 -0.010 1.00 58.56 308 ARG A CA 1
ATOM 2446 C C . ARG A 1 308 ? 7.460 28.765 -0.995 1.00 58.56 308 ARG A C 1
ATOM 2448 O O . ARG A 1 308 ? 6.709 29.644 -1.413 1.00 58.56 308 ARG A O 1
ATOM 2455 N N . CYS A 1 309 ? 8.711 28.607 -1.426 1.00 49.91 309 CYS A N 1
ATOM 2456 C CA . CYS A 1 309 ? 9.306 29.445 -2.468 1.00 49.91 309 CYS A CA 1
ATOM 2457 C C . CYS A 1 309 ? 8.523 29.343 -3.784 1.00 49.91 309 CYS A C 1
ATOM 2459 O O . CYS A 1 309 ? 8.143 30.364 -4.350 1.00 49.91 309 CYS A O 1
ATOM 2461 N N . HIS A 1 310 ? 8.192 28.129 -4.232 1.00 53.72 310 HIS A N 1
ATOM 2462 C CA . HIS A 1 310 ? 7.421 27.938 -5.462 1.00 53.72 310 HIS A CA 1
ATOM 2463 C C . HIS A 1 310 ? 6.023 28.580 -5.389 1.00 53.72 310 HIS A C 1
ATOM 2465 O O . HIS A 1 310 ? 5.636 29.330 -6.283 1.00 53.72 310 HIS A O 1
ATOM 2471 N N . GLN A 1 311 ? 5.294 28.375 -4.286 1.00 51.25 311 GLN A N 1
ATOM 2472 C CA . GLN A 1 311 ? 3.987 29.008 -4.071 1.00 51.25 311 GLN A CA 1
ATOM 2473 C C . GLN A 1 311 ? 4.073 30.539 -4.024 1.00 51.25 311 GLN A C 1
ATOM 2475 O O . GLN A 1 311 ? 3.147 31.220 -4.470 1.00 51.25 311 GLN A O 1
ATOM 2480 N N . ALA A 1 312 ? 5.161 31.096 -3.486 1.00 51.50 312 ALA A N 1
ATOM 2481 C CA . ALA A 1 312 ? 5.400 32.535 -3.489 1.00 51.50 312 ALA A CA 1
ATOM 2482 C C . ALA A 1 312 ? 5.629 33.065 -4.915 1.00 51.50 312 ALA A C 1
ATOM 2484 O O . ALA A 1 312 ? 5.037 34.080 -5.280 1.00 51.50 312 ALA A O 1
ATOM 2485 N N . VAL A 1 313 ? 6.394 32.343 -5.743 1.00 50.72 313 VAL A N 1
ATOM 2486 C CA . VAL A 1 313 ? 6.620 32.681 -7.159 1.00 50.72 313 VAL A CA 1
ATOM 2487 C C . VAL A 1 313 ? 5.315 32.632 -7.960 1.00 50.72 313 VAL A C 1
ATOM 2489 O O . VAL A 1 313 ? 4.993 33.597 -8.652 1.00 50.72 313 VAL A O 1
ATOM 2492 N N . GLU A 1 314 ? 4.504 31.579 -7.816 1.00 49.03 314 GLU A N 1
ATOM 2493 C CA . GLU A 1 314 ? 3.204 31.481 -8.502 1.00 49.03 314 GLU A CA 1
ATOM 2494 C C . GLU A 1 314 ? 2.228 32.594 -8.079 1.00 49.03 314 GLU A C 1
ATOM 2496 O O . GLU A 1 314 ? 1.489 33.143 -8.901 1.00 49.03 314 GLU A O 1
ATOM 2501 N N . ARG A 1 315 ? 2.218 32.963 -6.790 1.00 53.19 315 ARG A N 1
ATOM 2502 C CA . ARG A 1 315 ? 1.399 34.076 -6.276 1.00 53.19 315 ARG A CA 1
ATOM 2503 C C . ARG A 1 315 ? 1.903 35.434 -6.765 1.00 53.19 315 ARG A C 1
ATOM 2505 O O . ARG A 1 315 ? 1.079 36.298 -7.064 1.00 53.19 315 ARG A O 1
ATOM 2512 N N . GLY A 1 316 ? 3.219 35.614 -6.873 1.00 44.62 316 GLY A N 1
ATOM 2513 C CA . GLY A 1 316 ? 3.842 36.804 -7.453 1.00 44.62 316 GLY A CA 1
ATOM 2514 C C . GLY A 1 316 ? 3.490 36.975 -8.931 1.00 44.62 316 GLY A C 1
ATOM 2515 O O . GLY A 1 316 ? 3.075 38.056 -9.341 1.00 44.62 316 GLY A O 1
ATOM 2516 N N . GLN A 1 317 ? 3.524 35.887 -9.706 1.00 45.62 317 GLN A N 1
ATOM 2517 C CA . GLN A 1 317 ? 3.102 35.875 -11.112 1.00 45.62 317 GLN A CA 1
ATOM 2518 C C . GLN A 1 317 ? 1.603 36.170 -11.293 1.00 45.62 317 GLN A C 1
ATOM 2520 O O . GLN A 1 317 ? 1.225 36.822 -12.260 1.00 45.62 317 GLN A O 1
ATOM 2525 N N . LYS A 1 318 ? 0.739 35.753 -10.354 1.00 42.94 318 LYS A N 1
ATOM 2526 C CA . LYS A 1 318 ? -0.702 36.075 -10.387 1.00 42.94 318 LYS A CA 1
ATOM 2527 C C . LYS A 1 318 ? -1.038 37.511 -9.966 1.00 42.94 318 LYS A C 1
ATOM 2529 O O . LYS A 1 318 ? -2.055 38.031 -10.410 1.00 42.94 318 LYS A O 1
ATOM 2534 N N . LYS A 1 319 ? -0.226 38.147 -9.111 1.00 40.31 319 LYS A N 1
ATOM 2535 C CA . LYS A 1 319 ? -0.421 39.551 -8.691 1.00 40.31 319 LYS A CA 1
ATOM 2536 C C . LYS A 1 319 ? 0.205 40.560 -9.662 1.00 40.31 319 LYS A C 1
ATOM 2538 O O . LYS A 1 319 ? -0.260 41.692 -9.739 1.00 40.31 319 LYS A O 1
ATOM 2543 N N . GLY A 1 320 ? 1.222 40.155 -10.421 1.00 37.06 320 GLY A N 1
ATOM 2544 C CA . GLY A 1 320 ? 1.869 40.967 -11.448 1.00 37.06 320 GLY A CA 1
ATOM 2545 C C . GLY A 1 320 ? 1.124 40.951 -12.780 1.00 37.06 320 GLY A C 1
ATOM 2546 O O . GLY A 1 320 ? 1.623 40.404 -13.759 1.00 37.06 320 GLY A O 1
ATOM 2547 N N . GLY A 1 321 ? -0.042 41.593 -12.850 1.00 38.00 321 GLY A N 1
ATOM 2548 C CA . GLY A 1 321 ? -0.561 42.093 -14.123 1.00 38.00 321 GLY A CA 1
ATOM 2549 C C . GLY A 1 321 ? 0.335 43.227 -14.627 1.00 38.00 321 GLY A C 1
ATOM 2550 O O . GLY A 1 321 ? -0.002 44.393 -14.467 1.00 38.00 321 GLY A O 1
ATOM 2551 N N . LEU A 1 322 ? 1.504 42.902 -15.180 1.00 33.81 322 LEU A N 1
ATOM 2552 C CA . LEU A 1 322 ? 2.434 43.867 -15.769 1.00 33.81 322 LEU A CA 1
ATOM 2553 C C . LEU A 1 322 ? 2.808 43.415 -17.180 1.00 33.81 322 LEU A C 1
ATOM 2555 O O . LEU A 1 322 ? 3.174 42.267 -17.419 1.00 33.81 322 LEU A O 1
ATOM 2559 N N . GLY A 1 323 ? 2.612 44.338 -18.121 1.00 31.08 323 GLY A N 1
ATOM 2560 C CA . GLY A 1 323 ? 2.557 44.093 -19.555 1.00 31.08 323 GLY A CA 1
ATOM 2561 C C . GLY A 1 323 ? 3.743 43.328 -20.136 1.00 31.08 323 GLY A C 1
ATOM 2562 O O . GLY A 1 323 ? 4.892 43.483 -19.723 1.00 31.08 323 GLY A O 1
ATOM 2563 N N . LYS A 1 324 ? 3.439 42.546 -21.178 1.00 33.16 324 LYS A N 1
ATOM 2564 C CA . LYS A 1 324 ? 4.418 41.962 -22.098 1.00 33.16 324 LYS A CA 1
ATOM 2565 C C . LYS A 1 324 ? 5.380 43.054 -22.583 1.00 33.16 324 LYS A C 1
ATOM 2567 O O . LYS A 1 324 ? 5.043 43.813 -23.490 1.00 33.16 324 LYS A O 1
ATOM 2572 N N . ARG A 1 325 ? 6.597 43.110 -22.035 1.00 32.16 325 ARG A N 1
ATOM 2573 C CA . ARG A 1 325 ? 7.720 43.729 -22.744 1.00 32.16 325 ARG A CA 1
ATOM 2574 C C . ARG A 1 325 ? 8.099 42.785 -23.884 1.00 32.16 325 ARG A C 1
ATOM 2576 O O . ARG A 1 325 ? 8.501 41.649 -23.652 1.00 32.16 325 ARG A O 1
ATOM 2583 N N . LYS A 1 326 ? 7.881 43.241 -25.121 1.00 34.09 326 LYS A N 1
ATOM 2584 C CA . LYS A 1 326 ? 8.372 42.583 -26.337 1.00 34.09 326 LYS A CA 1
ATOM 2585 C C . LYS A 1 326 ? 9.899 42.488 -26.261 1.00 34.09 326 LYS A C 1
ATOM 2587 O O . LYS A 1 326 ? 10.546 43.493 -25.988 1.00 34.09 326 LYS A O 1
ATOM 2592 N N . GLY A 1 327 ? 10.438 41.310 -26.569 1.00 34.22 327 GLY A N 1
ATOM 2593 C CA . GLY A 1 327 ? 11.862 41.130 -26.852 1.00 34.22 327 GLY A CA 1
ATOM 2594 C C . GLY A 1 327 ? 12.673 40.455 -25.750 1.00 34.22 327 GLY A C 1
ATOM 2595 O O . GLY A 1 327 ? 13.666 41.015 -25.309 1.00 34.22 327 GLY A O 1
ATOM 2596 N N . GLN A 1 328 ? 12.293 39.243 -25.335 1.00 29.95 328 GLN A N 1
ATOM 2597 C CA . GLN A 1 328 ? 13.265 38.278 -24.814 1.00 29.95 328 GLN A CA 1
ATOM 2598 C C . GLN A 1 328 ? 12.689 36.860 -24.897 1.00 29.95 328 GLN A C 1
ATOM 2600 O O . GLN A 1 328 ? 12.054 36.365 -23.971 1.00 29.95 328 GLN A O 1
ATOM 2605 N N . GLU A 1 329 ? 12.904 36.194 -26.031 1.00 33.00 329 GLU A N 1
ATOM 2606 C CA . GLU A 1 329 ? 12.841 34.734 -26.093 1.00 33.00 329 GLU A CA 1
ATOM 2607 C C . GLU A 1 329 ? 14.063 34.182 -25.346 1.00 33.00 329 GLU A C 1
ATOM 2609 O O . GLU A 1 329 ? 15.119 33.918 -25.915 1.00 33.00 329 GLU A O 1
ATOM 2614 N N . ARG A 1 330 ? 13.951 34.055 -24.023 1.00 33.03 330 ARG A N 1
ATOM 2615 C CA . ARG A 1 330 ? 14.769 33.119 -23.250 1.00 33.03 330 ARG A CA 1
ATOM 2616 C C . ARG A 1 330 ? 13.814 32.128 -22.619 1.00 33.03 330 ARG A C 1
ATOM 2618 O O . ARG A 1 330 ? 12.867 32.528 -21.953 1.00 33.03 330 ARG A O 1
ATOM 2625 N N . GLY A 1 331 ? 14.055 30.858 -22.942 1.00 32.22 331 GLY A N 1
ATOM 2626 C CA . GLY A 1 331 ? 13.135 29.738 -22.809 1.00 32.22 331 GLY A CA 1
ATOM 2627 C C . GLY A 1 331 ? 12.289 29.773 -21.546 1.00 32.22 331 GLY A C 1
ATOM 2628 O O . GLY A 1 331 ? 12.799 29.908 -20.436 1.00 32.22 331 GLY A O 1
ATOM 2629 N N . ASP A 1 332 ? 10.992 29.607 -21.767 1.00 30.00 332 ASP A N 1
ATOM 2630 C CA . ASP A 1 332 ? 9.929 29.529 -20.779 1.00 30.00 332 ASP A CA 1
ATOM 2631 C C . ASP A 1 332 ? 10.118 28.260 -19.917 1.00 30.00 332 ASP A C 1
ATOM 2633 O O . ASP A 1 332 ? 9.391 27.270 -20.025 1.00 30.00 332 ASP A O 1
ATOM 2637 N N . ARG A 1 333 ? 11.158 28.240 -19.071 1.00 36.16 333 ARG A N 1
ATOM 2638 C CA . ARG A 1 333 ? 11.297 27.270 -17.984 1.00 36.16 333 ARG A CA 1
ATOM 2639 C C . ARG A 1 333 ? 10.258 27.645 -16.941 1.00 36.16 333 ARG A C 1
ATOM 2641 O O . ARG A 1 333 ? 10.550 28.317 -15.956 1.00 36.16 333 ARG A O 1
ATOM 2648 N N . LYS A 1 334 ? 9.024 27.184 -17.149 1.00 31.89 334 LYS A N 1
ATOM 2649 C CA . LYS A 1 334 ? 8.095 26.972 -16.039 1.00 31.89 334 LYS A CA 1
ATOM 2650 C C . LYS A 1 334 ? 8.861 26.158 -14.996 1.00 31.89 334 LYS A C 1
ATOM 2652 O O . LYS A 1 334 ? 9.132 24.988 -15.253 1.00 31.89 334 LYS A O 1
ATOM 2657 N N . LEU A 1 335 ? 9.228 26.760 -13.860 1.00 35.41 335 LEU A N 1
ATOM 2658 C CA . LEU A 1 335 ? 9.573 25.995 -12.662 1.00 35.41 335 LEU A CA 1
ATOM 2659 C C . LEU A 1 335 ? 8.367 25.087 -12.410 1.00 35.41 335 LEU A C 1
ATOM 2661 O O . LEU A 1 335 ? 7.315 25.567 -12.002 1.00 35.41 335 LEU A O 1
ATOM 2665 N N . ARG A 1 336 ? 8.457 23.806 -12.762 1.00 36.38 336 ARG A N 1
ATOM 2666 C CA . ARG A 1 336 ? 7.396 22.834 -12.502 1.00 36.38 336 ARG A CA 1
ATOM 2667 C C . ARG A 1 336 ? 7.776 22.089 -11.239 1.00 36.38 336 ARG A C 1
ATOM 2669 O O . ARG A 1 336 ? 8.852 21.527 -11.209 1.00 36.38 336 ARG A O 1
ATOM 2676 N N . TYR A 1 337 ? 6.882 22.132 -10.251 1.00 37.88 337 TYR A N 1
ATOM 2677 C CA . TYR A 1 337 ? 6.702 21.336 -9.022 1.00 37.88 337 TYR A CA 1
ATOM 2678 C C . TYR A 1 337 ? 7.906 20.838 -8.197 1.00 37.88 337 TYR A C 1
ATOM 2680 O O . TYR A 1 337 ? 7.832 20.879 -6.974 1.00 37.88 337 TYR A O 1
ATOM 2688 N N . TYR A 1 338 ? 8.998 20.410 -8.806 1.00 44.47 338 TYR A N 1
ATOM 2689 C CA . TYR A 1 338 ? 10.267 20.035 -8.206 1.00 44.47 338 TYR A CA 1
ATOM 2690 C C . TYR A 1 338 ? 11.316 20.396 -9.258 1.00 44.47 338 TYR A C 1
ATOM 2692 O O . TYR A 1 338 ? 11.203 19.944 -10.389 1.00 44.47 338 TYR A O 1
ATOM 2700 N N . ASP A 1 339 ? 12.299 21.233 -8.931 1.00 41.97 339 ASP A N 1
ATOM 2701 C CA . ASP A 1 339 ? 13.500 21.337 -9.762 1.00 41.97 339 ASP A CA 1
ATOM 2702 C C . ASP A 1 339 ? 14.505 20.312 -9.217 1.00 41.97 339 ASP A C 1
ATOM 2704 O O . ASP A 1 339 ? 15.263 20.637 -8.293 1.00 41.97 339 ASP A O 1
ATOM 2708 N N . PRO A 1 340 ? 14.489 19.051 -9.700 1.00 41.44 340 PRO A N 1
ATOM 2709 C CA . PRO A 1 340 ? 15.493 18.080 -9.314 1.00 41.44 340 PRO A CA 1
ATOM 2710 C C . PRO A 1 340 ? 16.886 18.587 -9.675 1.00 41.44 340 PRO A C 1
ATOM 2712 O O . PRO A 1 340 ? 17.807 18.264 -8.949 1.00 41.44 340 PRO A O 1
ATOM 2715 N N . LEU A 1 341 ? 17.066 19.462 -10.675 1.00 38.19 341 LEU A N 1
ATOM 2716 C CA . LEU A 1 341 ? 18.375 20.001 -11.046 1.00 38.19 341 LEU A CA 1
ATOM 2717 C C . LEU A 1 341 ? 19.002 20.826 -9.911 1.00 38.19 341 LEU A C 1
ATOM 2719 O O . LEU A 1 341 ? 20.191 20.676 -9.636 1.00 38.19 341 LEU A O 1
ATOM 2723 N N . ALA A 1 342 ? 18.213 21.641 -9.203 1.00 43.28 342 ALA A N 1
ATOM 2724 C CA . ALA A 1 342 ? 18.694 22.395 -8.041 1.00 43.28 342 ALA A CA 1
ATOM 2725 C C . ALA A 1 342 ? 19.162 21.461 -6.907 1.00 43.28 342 ALA A C 1
ATOM 2727 O O . ALA A 1 342 ? 20.156 21.732 -6.234 1.00 43.28 342 ALA A O 1
ATOM 2728 N N . LEU A 1 343 ? 18.491 20.318 -6.739 1.00 44.84 343 LEU A N 1
ATOM 2729 C CA . LEU A 1 343 ? 18.823 19.316 -5.727 1.00 44.84 343 LEU A CA 1
ATOM 2730 C C . LEU A 1 343 ? 19.950 18.363 -6.160 1.00 44.84 343 LEU A C 1
ATOM 2732 O O . LEU A 1 343 ? 20.787 17.987 -5.348 1.00 44.84 343 LEU A O 1
ATOM 2736 N N . THR A 1 344 ? 20.030 18.011 -7.440 1.00 40.00 344 THR A N 1
ATOM 2737 C CA . THR A 1 344 ? 21.103 17.214 -8.043 1.00 40.00 344 THR A CA 1
ATOM 2738 C C . THR A 1 344 ? 22.414 17.998 -8.049 1.00 40.00 344 THR A C 1
ATOM 2740 O O . THR A 1 344 ? 23.469 17.404 -7.854 1.00 40.00 344 THR A O 1
ATOM 2743 N N . VAL A 1 345 ? 22.376 19.330 -8.189 1.00 39.59 345 VAL A N 1
ATOM 2744 C CA . VAL A 1 345 ? 23.550 20.203 -7.995 1.00 39.59 345 VAL A CA 1
ATOM 2745 C C . VAL A 1 345 ? 24.014 20.203 -6.532 1.00 39.59 345 VAL A C 1
ATOM 2747 O O . VAL A 1 345 ? 25.220 20.161 -6.286 1.00 39.59 345 VAL A O 1
ATOM 2750 N N . LEU A 1 346 ? 23.087 20.171 -5.564 1.00 41.62 346 LEU A N 1
ATOM 2751 C CA . LEU A 1 346 ? 23.413 20.004 -4.139 1.00 41.62 346 LEU A CA 1
ATOM 2752 C C . LEU A 1 346 ? 23.994 18.607 -3.844 1.00 41.62 346 LEU A C 1
ATOM 2754 O O . LEU A 1 346 ? 24.961 18.488 -3.096 1.00 41.62 346 LEU A O 1
ATOM 2758 N N . LEU A 1 347 ? 23.467 17.554 -4.478 1.00 42.00 347 LEU A N 1
ATOM 2759 C CA . LEU A 1 347 ? 23.907 16.167 -4.282 1.00 42.00 347 LEU A CA 1
ATOM 2760 C C . LEU A 1 347 ? 25.241 15.847 -4.982 1.00 42.00 347 LEU A C 1
ATOM 2762 O O . LEU A 1 347 ? 26.088 15.196 -4.375 1.00 42.00 347 LEU A O 1
ATOM 2766 N N . LYS A 1 348 ? 25.491 16.354 -6.201 1.00 35.16 348 LYS A N 1
ATOM 2767 C CA . LYS A 1 348 ? 26.776 16.173 -6.912 1.00 35.16 348 LYS A CA 1
ATOM 2768 C C . LYS A 1 348 ? 27.943 16.899 -6.235 1.00 35.16 348 LYS A C 1
ATOM 2770 O O . LYS A 1 348 ? 29.072 16.438 -6.352 1.00 35.16 348 LYS A O 1
ATOM 2775 N N . LYS A 1 349 ? 27.697 18.003 -5.516 1.00 37.16 349 LYS A N 1
ATOM 2776 C CA . LYS A 1 349 ? 28.723 18.678 -4.693 1.00 37.16 349 LYS A CA 1
ATOM 2777 C C . LYS A 1 349 ? 28.860 18.097 -3.278 1.00 37.16 349 LYS A C 1
ATOM 2779 O O . LYS A 1 349 ? 29.896 18.296 -2.659 1.00 37.16 349 LYS A O 1
ATOM 2784 N N . GLY A 1 350 ? 27.849 17.380 -2.779 1.00 39.81 350 GLY A N 1
ATOM 2785 C CA . GLY A 1 350 ? 27.797 16.846 -1.411 1.00 39.81 350 GLY A CA 1
ATOM 2786 C C . GLY A 1 350 ? 28.343 15.426 -1.218 1.00 39.81 350 GLY A C 1
ATOM 2787 O O . GLY A 1 350 ? 28.406 14.965 -0.083 1.00 39.81 350 GLY A O 1
ATOM 2788 N N . TRP A 1 351 ? 28.756 14.726 -2.281 1.00 40.81 351 TRP A N 1
ATOM 2789 C CA . TRP A 1 351 ? 29.247 13.335 -2.207 1.00 40.81 351 TRP A CA 1
ATOM 2790 C C . TRP A 1 351 ? 30.555 13.138 -1.410 1.00 40.81 351 TRP A C 1
ATOM 2792 O O . TRP A 1 351 ? 30.978 12.002 -1.215 1.00 40.81 351 TRP A O 1
ATOM 2802 N N . SER A 1 352 ? 31.165 14.209 -0.889 1.00 38.41 352 SER A N 1
ATOM 2803 C CA . SER A 1 352 ? 32.326 14.147 0.010 1.00 38.41 352 SER A CA 1
ATOM 2804 C C . SER A 1 352 ? 32.132 14.851 1.363 1.00 38.41 352 SER A C 1
ATOM 2806 O O . SER A 1 352 ? 33.112 15.010 2.085 1.00 38.41 352 SER A O 1
ATOM 2808 N N . MET A 1 353 ? 30.922 15.310 1.712 1.00 39.47 353 MET A N 1
ATOM 2809 C CA . MET A 1 353 ? 30.729 16.250 2.831 1.00 39.47 353 MET A CA 1
ATOM 2810 C C . MET A 1 353 ? 30.182 15.598 4.112 1.00 39.47 353 MET A C 1
ATOM 2812 O O . MET A 1 353 ? 29.240 14.804 4.089 1.00 39.47 353 MET A O 1
ATOM 2816 N N . GLY A 1 354 ? 30.758 15.975 5.257 1.00 39.06 354 GLY A N 1
ATOM 2817 C CA . GLY A 1 354 ? 30.321 15.553 6.591 1.00 39.06 354 GLY A CA 1
ATOM 2818 C C . GLY A 1 354 ? 29.038 16.255 7.074 1.00 39.06 354 GLY A C 1
ATOM 2819 O O . GLY A 1 354 ? 28.566 17.228 6.489 1.00 39.06 354 GLY A O 1
ATOM 2820 N N . LYS A 1 355 ? 28.464 15.799 8.204 1.00 39.62 355 LYS A N 1
ATOM 2821 C CA . LYS A 1 355 ? 27.204 16.338 8.782 1.00 39.62 355 LYS A CA 1
ATOM 2822 C C . LYS A 1 355 ? 27.190 17.866 8.974 1.00 39.62 355 LYS A C 1
ATOM 2824 O O . LYS A 1 355 ? 26.140 18.479 8.805 1.00 39.62 355 LYS A O 1
ATOM 2829 N N . ALA A 1 356 ? 28.321 18.471 9.340 1.00 38.22 356 ALA A N 1
ATOM 2830 C CA . ALA A 1 356 ? 28.428 19.917 9.571 1.00 38.22 356 ALA A CA 1
ATOM 2831 C C . ALA A 1 356 ? 28.390 20.727 8.262 1.00 38.22 356 ALA A C 1
ATOM 2833 O O . ALA A 1 356 ? 27.810 21.807 8.193 1.00 38.22 356 ALA A O 1
ATOM 2834 N N . GLU A 1 357 ? 28.952 20.163 7.202 1.00 37.56 357 GLU A N 1
ATOM 2835 C CA . GLU A 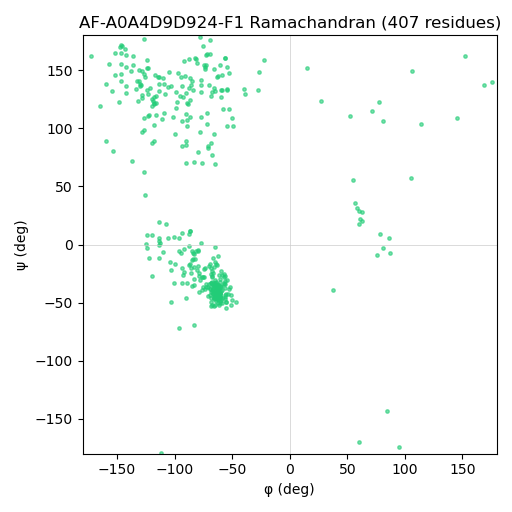1 357 ? 29.053 20.769 5.879 1.00 37.56 357 GLU A CA 1
ATOM 2836 C C . GLU A 1 357 ? 27.708 20.747 5.135 1.00 37.56 357 GLU A C 1
ATOM 2838 O O . GLU A 1 357 ? 27.327 21.733 4.504 1.00 37.56 357 GLU A O 1
ATOM 2843 N N . ALA A 1 358 ? 26.921 19.678 5.303 1.00 40.75 358 ALA A N 1
ATOM 2844 C CA . ALA A 1 358 ? 25.539 19.625 4.824 1.00 40.75 358 ALA A CA 1
ATOM 2845 C C . ALA A 1 358 ? 24.634 20.665 5.518 1.00 40.75 358 ALA A C 1
ATOM 2847 O O . ALA A 1 358 ? 23.758 21.250 4.878 1.00 40.75 358 ALA A O 1
ATOM 2848 N N . ALA A 1 359 ? 24.855 20.928 6.812 1.00 40.91 359 ALA A N 1
ATOM 2849 C CA . ALA A 1 359 ? 24.115 21.946 7.559 1.00 40.91 359 ALA A CA 1
ATOM 2850 C C . ALA A 1 359 ? 24.438 23.371 7.071 1.00 40.91 359 ALA A C 1
ATOM 2852 O O . ALA A 1 359 ? 23.522 24.171 6.897 1.00 40.91 359 ALA A O 1
ATOM 2853 N N . ALA A 1 360 ? 25.707 23.661 6.766 1.00 39.91 360 ALA A N 1
ATOM 2854 C CA . ALA A 1 360 ? 26.128 24.942 6.196 1.00 39.91 360 ALA A CA 1
ATOM 2855 C C . ALA A 1 360 ? 25.575 25.174 4.775 1.00 39.91 360 ALA A C 1
ATOM 2857 O O . ALA A 1 360 ? 25.204 26.292 4.421 1.00 39.91 360 ALA A O 1
ATOM 2858 N N . LEU A 1 361 ? 25.458 24.120 3.961 1.00 38.72 361 LEU A N 1
ATOM 2859 C CA . LEU A 1 361 ? 24.891 24.207 2.611 1.00 38.72 361 LEU A CA 1
ATOM 2860 C C . LEU A 1 361 ? 23.390 24.552 2.635 1.00 38.72 361 LEU A C 1
ATOM 2862 O O . LEU A 1 361 ? 22.926 25.355 1.827 1.00 38.72 361 LEU A O 1
ATOM 2866 N N . ILE A 1 362 ? 22.647 23.999 3.600 1.00 41.47 362 ILE A N 1
ATOM 2867 C CA . ILE A 1 362 ? 21.237 24.344 3.845 1.00 41.47 362 ILE A CA 1
ATOM 2868 C C . ILE A 1 362 ? 21.101 25.822 4.247 1.00 41.47 362 ILE A C 1
ATOM 2870 O O . ILE A 1 362 ? 20.219 26.508 3.733 1.00 41.47 362 ILE A O 1
ATOM 2874 N N . ASP A 1 363 ? 22.004 26.324 5.092 1.00 38.91 363 ASP A N 1
ATOM 2875 C CA . ASP A 1 363 ? 22.049 27.731 5.528 1.00 38.91 363 ASP A CA 1
ATOM 2876 C C . ASP A 1 363 ? 22.401 28.688 4.365 1.00 38.91 363 ASP A C 1
ATOM 2878 O O . ASP A 1 363 ? 21.851 29.783 4.219 1.00 38.91 363 ASP A O 1
ATOM 2882 N N . THR A 1 364 ? 23.254 28.225 3.446 1.00 36.88 364 THR A N 1
ATOM 2883 C CA . THR A 1 364 ? 23.629 28.958 2.224 1.00 36.88 364 THR A CA 1
ATOM 2884 C C . THR A 1 364 ? 22.464 29.031 1.224 1.00 36.88 364 THR A C 1
ATOM 2886 O O . THR A 1 364 ? 22.277 30.045 0.549 1.00 36.88 364 THR A O 1
ATOM 2889 N N . CYS A 1 365 ? 21.620 27.995 1.144 1.00 36.19 365 CYS A N 1
ATOM 2890 C CA . CYS A 1 365 ? 20.391 28.029 0.343 1.00 36.19 365 CYS A CA 1
ATOM 2891 C C . CYS A 1 365 ? 19.344 29.010 0.897 1.00 36.19 365 CYS A C 1
ATOM 2893 O O . CYS A 1 365 ? 18.614 29.613 0.109 1.00 36.19 365 CYS A O 1
ATOM 2895 N N . GLU A 1 366 ? 19.284 29.210 2.220 1.00 37.62 366 GLU A N 1
ATOM 2896 C CA . GLU A 1 366 ? 18.417 30.222 2.843 1.00 37.62 366 GLU A CA 1
ATOM 2897 C C . GLU A 1 366 ? 18.875 31.660 2.516 1.00 37.62 366 GLU A C 1
ATOM 2899 O O . GLU A 1 366 ? 18.046 32.568 2.467 1.00 37.62 366 GLU A O 1
ATOM 2904 N N . THR A 1 367 ? 20.160 31.874 2.205 1.00 36.62 367 THR A N 1
ATOM 2905 C CA . THR A 1 367 ? 20.736 33.203 1.924 1.00 36.62 367 THR A CA 1
ATOM 2906 C C . THR A 1 367 ? 20.919 33.527 0.435 1.00 36.62 367 THR A C 1
ATOM 2908 O O . THR A 1 367 ? 20.738 34.681 0.043 1.00 36.62 367 THR A O 1
ATOM 2911 N N . MET A 1 368 ? 21.225 32.555 -0.434 1.00 33.44 368 MET A N 1
ATOM 2912 C CA . MET A 1 368 ? 21.531 32.835 -1.850 1.00 33.44 368 MET A CA 1
ATOM 2913 C C . MET A 1 368 ? 20.304 33.077 -2.744 1.00 33.44 368 MET A C 1
ATOM 2915 O O . MET A 1 368 ? 20.407 33.815 -3.721 1.00 33.44 368 MET A O 1
ATOM 2919 N N . HIS A 1 369 ? 19.123 32.535 -2.428 1.00 37.56 369 HIS A N 1
ATOM 2920 C CA . HIS A 1 369 ? 17.931 32.723 -3.278 1.00 37.56 369 HIS A CA 1
ATOM 2921 C C . HIS A 1 369 ? 17.206 34.067 -3.107 1.00 37.56 369 HIS A C 1
ATOM 2923 O O . HIS A 1 369 ? 16.304 34.368 -3.888 1.00 37.56 369 HIS A O 1
ATOM 2929 N N . PHE A 1 370 ? 17.618 34.902 -2.150 1.00 32.56 370 PHE A N 1
ATOM 2930 C CA . PHE A 1 370 ? 17.064 36.250 -1.987 1.00 32.56 370 PHE A CA 1
ATOM 2931 C C . PHE A 1 370 ? 17.834 37.334 -2.754 1.00 32.56 370 PHE A C 1
ATOM 2933 O O . PHE A 1 370 ? 17.239 38.350 -3.107 1.00 32.56 370 PHE A O 1
ATOM 2940 N N . ASN A 1 371 ? 19.116 37.123 -3.073 1.00 31.00 371 ASN A N 1
ATOM 2941 C CA . ASN A 1 371 ? 19.947 38.179 -3.665 1.00 31.00 371 ASN A CA 1
ATOM 2942 C C . ASN A 1 371 ? 19.969 38.186 -5.206 1.00 31.00 371 ASN A C 1
ATOM 2944 O O . ASN A 1 371 ? 20.112 39.259 -5.787 1.00 31.00 371 ASN A O 1
ATOM 2948 N N . ASP A 1 372 ? 19.746 37.052 -5.882 1.00 31.81 372 ASP A N 1
ATOM 2949 C CA . ASP A 1 372 ? 19.861 36.966 -7.356 1.00 31.81 372 ASP A CA 1
ATOM 2950 C C . ASP A 1 372 ? 18.599 37.378 -8.144 1.00 31.81 372 ASP A C 1
ATOM 2952 O O . ASP A 1 372 ? 18.629 37.465 -9.371 1.00 31.81 372 ASP A O 1
ATOM 2956 N N . LEU A 1 373 ? 17.481 37.672 -7.469 1.00 33.84 373 LEU A N 1
ATOM 2957 C CA . LEU A 1 373 ? 16.224 38.088 -8.119 1.00 33.84 373 LEU A CA 1
ATOM 2958 C C . LEU A 1 373 ? 15.902 39.584 -7.969 1.00 33.84 373 LEU A C 1
ATOM 2960 O O . LEU A 1 373 ? 14.827 40.017 -8.379 1.00 33.84 373 LEU A O 1
ATOM 2964 N N . GLY A 1 374 ? 16.803 40.387 -7.389 1.00 29.41 374 GLY A N 1
ATOM 2965 C CA . GLY A 1 374 ? 16.579 41.829 -7.213 1.00 29.41 374 GLY A CA 1
ATOM 2966 C C . GLY A 1 374 ? 15.382 42.178 -6.314 1.00 29.41 374 GLY A C 1
ATOM 2967 O O . GLY A 1 374 ? 14.861 43.288 -6.389 1.00 29.41 374 GLY A O 1
ATOM 2968 N N . ILE A 1 375 ? 14.931 41.246 -5.468 1.00 32.38 375 ILE A N 1
ATOM 2969 C CA . ILE A 1 375 ? 13.839 41.467 -4.514 1.00 32.38 375 ILE A CA 1
ATOM 2970 C C . ILE A 1 375 ? 14.450 41.987 -3.210 1.00 32.38 375 ILE A C 1
ATOM 2972 O O . ILE A 1 375 ? 14.741 41.230 -2.286 1.00 32.38 375 ILE A O 1
ATOM 2976 N N . THR A 1 376 ? 14.654 43.300 -3.117 1.00 30.61 376 THR A N 1
ATOM 2977 C CA . THR A 1 376 ? 14.963 43.952 -1.841 1.00 30.61 376 THR A CA 1
ATOM 2978 C C . THR A 1 376 ? 13.676 44.116 -1.035 1.00 30.61 376 THR A C 1
ATOM 2980 O O . THR A 1 376 ? 12.906 45.054 -1.212 1.00 30.61 376 THR A O 1
ATOM 2983 N N . GLY A 1 377 ? 13.430 43.174 -0.127 1.00 28.30 377 GLY A N 1
ATOM 2984 C CA . GLY A 1 377 ? 12.330 43.241 0.829 1.00 28.30 377 GLY A CA 1
ATOM 2985 C C . GLY A 1 377 ? 12.662 42.447 2.083 1.00 28.30 377 GLY A C 1
ATOM 2986 O O . GLY A 1 377 ? 12.245 41.302 2.225 1.00 28.30 377 GLY A O 1
ATOM 2987 N N . ARG A 1 378 ? 13.441 43.046 2.992 1.00 29.91 378 ARG A N 1
ATOM 2988 C CA . ARG A 1 378 ? 13.546 42.578 4.380 1.00 29.91 378 ARG A CA 1
ATOM 2989 C C . ARG A 1 378 ? 12.184 42.782 5.047 1.00 29.91 378 ARG A C 1
ATOM 2991 O O . ARG A 1 378 ? 11.925 43.850 5.585 1.00 29.91 378 ARG A O 1
ATOM 2998 N N . GLU A 1 379 ? 11.355 41.750 5.060 1.00 26.97 379 GLU A N 1
ATOM 2999 C CA . GLU A 1 379 ? 10.352 41.575 6.108 1.00 26.97 379 GLU A CA 1
ATOM 3000 C C . GLU A 1 379 ? 10.658 40.272 6.839 1.00 26.97 379 GLU A C 1
ATOM 3002 O O . GLU A 1 379 ? 10.465 39.157 6.359 1.00 26.97 379 GLU A O 1
ATOM 3007 N N . THR A 1 380 ? 11.247 40.454 8.012 1.00 27.59 380 THR A N 1
ATOM 3008 C CA . THR A 1 380 ? 11.550 39.437 9.007 1.00 27.59 380 THR A CA 1
ATOM 3009 C C . THR A 1 380 ? 10.271 38.723 9.443 1.00 27.59 380 THR A C 1
ATOM 3011 O O . THR A 1 380 ? 9.402 39.333 10.065 1.00 27.59 380 THR A O 1
ATOM 3014 N N . CYS A 1 381 ? 10.172 37.417 9.182 1.00 21.86 381 CYS A N 1
ATOM 3015 C CA . CYS A 1 381 ? 9.207 36.542 9.848 1.00 21.86 381 CYS A CA 1
ATOM 3016 C C . CYS A 1 381 ? 9.596 36.397 11.328 1.00 21.86 381 CYS A C 1
ATOM 3018 O O . CYS A 1 381 ? 10.309 35.466 11.699 1.00 21.86 381 CYS A O 1
ATOM 3020 N N . HIS A 1 382 ? 9.126 37.311 12.176 1.00 24.72 382 HIS A N 1
ATOM 3021 C CA . HIS A 1 382 ? 9.068 37.070 13.612 1.00 24.72 382 HIS A CA 1
ATOM 3022 C C . HIS A 1 382 ? 7.750 36.386 13.984 1.00 24.72 382 HIS A C 1
ATOM 3024 O O . HIS A 1 382 ? 6.670 36.742 13.520 1.00 24.72 382 HIS A O 1
ATOM 3030 N N . LEU A 1 383 ? 7.902 35.361 14.821 1.00 29.41 383 LEU A N 1
ATOM 3031 C CA . LEU A 1 383 ? 6.884 34.692 15.620 1.00 29.41 383 LEU A CA 1
ATOM 3032 C C . LEU A 1 383 ? 5.877 35.682 16.220 1.00 29.41 383 LEU A C 1
ATOM 3034 O O . LEU A 1 383 ? 6.300 36.626 16.878 1.00 29.41 383 LEU A O 1
ATOM 3038 N N . GLN A 1 384 ? 4.582 35.377 16.123 1.00 24.91 384 GLN A N 1
ATOM 3039 C CA . GLN A 1 384 ? 3.645 35.568 17.234 1.00 24.91 384 GLN A CA 1
ATOM 3040 C C . GLN A 1 384 ? 2.346 34.796 16.981 1.00 24.91 384 GLN A C 1
ATOM 3042 O O . GLN A 1 384 ? 1.643 35.012 15.996 1.00 24.91 384 GLN A O 1
ATOM 3047 N N . GLY A 1 385 ? 2.054 33.861 17.885 1.00 22.84 385 GLY A N 1
ATOM 3048 C CA . GLY A 1 385 ? 0.686 33.446 18.162 1.00 22.84 385 GLY A CA 1
ATOM 3049 C C . GLY A 1 385 ? 0.037 34.424 19.142 1.00 22.84 385 GLY A C 1
ATOM 3050 O O . GLY A 1 385 ? 0.742 35.126 19.865 1.00 22.84 385 GLY A O 1
ATOM 3051 N N . GLY A 1 386 ? -1.295 34.425 19.191 1.00 24.30 386 GLY A N 1
ATOM 3052 C CA . GLY A 1 386 ? -2.046 35.033 20.290 1.00 24.30 386 GLY A CA 1
ATOM 3053 C C . GLY A 1 386 ? -3.369 35.672 19.878 1.00 24.30 386 GLY A C 1
ATOM 3054 O O . GLY A 1 386 ? -3.365 36.693 19.210 1.00 24.30 386 GLY A O 1
ATOM 3055 N N . SER A 1 387 ? -4.446 34.998 20.292 1.00 27.31 387 SER A N 1
ATOM 3056 C CA . SER A 1 387 ? -5.830 35.399 20.615 1.00 27.31 387 SER A CA 1
ATOM 3057 C C . SER A 1 387 ? -6.433 36.760 20.220 1.00 27.31 387 SER A C 1
ATOM 3059 O O . SER A 1 387 ? -5.801 37.806 20.177 1.00 27.31 387 SER A O 1
ATOM 3061 N N . GLU A 1 388 ? -7.753 36.684 20.066 1.00 27.78 388 GLU A N 1
ATOM 3062 C CA . GLU A 1 388 ? -8.746 37.687 19.689 1.00 27.78 388 GLU A CA 1
ATOM 3063 C C . GLU A 1 388 ? -8.830 38.978 20.536 1.00 27.78 388 GLU A C 1
ATOM 3065 O O . GLU A 1 388 ? -8.406 39.054 21.685 1.00 27.78 388 GLU A O 1
ATOM 3070 N N . ALA A 1 389 ? -9.447 39.963 19.870 1.00 27.83 389 ALA A N 1
ATOM 3071 C CA . ALA A 1 389 ? -9.932 41.299 20.224 1.00 27.83 389 ALA A CA 1
ATOM 3072 C C . ALA A 1 389 ? -10.334 41.621 21.681 1.00 27.83 389 ALA A C 1
ATOM 3074 O O . ALA A 1 389 ? -10.949 40.808 22.359 1.00 27.83 389 ALA A O 1
ATOM 3075 N N . ILE A 1 390 ? -10.134 42.895 22.070 1.00 26.52 390 ILE A N 1
ATOM 3076 C CA . ILE A 1 390 ? -11.155 43.910 22.453 1.00 26.52 390 ILE A CA 1
ATOM 3077 C C . ILE A 1 390 ? -10.431 45.194 22.929 1.00 26.52 390 ILE A C 1
ATOM 3079 O O . ILE A 1 390 ? -9.473 45.114 23.690 1.00 26.52 390 ILE A O 1
ATOM 3083 N N . GLY A 1 391 ? -10.945 46.377 22.559 1.00 24.83 391 GLY A N 1
ATOM 3084 C CA . GLY A 1 391 ? -10.938 47.538 23.468 1.00 24.83 391 GLY A CA 1
ATOM 3085 C C . GLY A 1 391 ? -10.083 48.751 23.093 1.00 24.83 391 GLY A C 1
ATOM 3086 O O . GLY A 1 391 ? -8.878 48.785 23.286 1.00 24.83 391 GLY A O 1
ATOM 3087 N N . SER A 1 392 ? -10.779 49.777 22.622 1.00 24.58 392 SER A N 1
ATOM 3088 C CA . SER A 1 392 ? -10.393 51.150 22.298 1.00 24.58 392 SER A CA 1
ATOM 3089 C C . SER A 1 392 ? -9.705 51.998 23.394 1.00 24.58 392 SER A C 1
ATOM 3091 O O . SER A 1 392 ? -10.047 51.919 24.569 1.00 24.58 392 SER A O 1
ATOM 3093 N N . THR A 1 393 ? -8.892 52.947 22.899 1.00 25.47 393 THR A N 1
ATOM 3094 C CA . THR A 1 393 ? -8.742 54.377 23.288 1.00 25.47 393 THR A CA 1
ATOM 3095 C C . THR A 1 393 ? -7.976 54.834 24.547 1.00 25.47 393 THR A C 1
ATOM 3097 O O . THR A 1 393 ? -8.363 54.591 25.679 1.00 25.47 393 THR A O 1
ATOM 3100 N N . GLU A 1 394 ? -6.985 55.689 24.241 1.00 26.16 394 GLU A N 1
ATOM 3101 C CA . GLU A 1 394 ? -6.661 57.002 24.840 1.00 26.16 394 GLU A CA 1
ATOM 3102 C C . GLU A 1 394 ? -5.865 57.131 26.158 1.00 26.16 394 GLU A C 1
ATOM 3104 O O . GLU A 1 394 ? -6.356 57.012 27.272 1.00 26.16 394 GLU A O 1
ATOM 3109 N N . THR A 1 395 ? -4.603 57.546 25.966 1.00 26.64 395 THR A N 1
ATOM 3110 C CA . THR A 1 395 ? -3.888 58.668 26.615 1.00 26.64 395 THR A CA 1
ATOM 3111 C C . THR A 1 395 ? -4.292 59.124 28.025 1.00 26.64 395 THR A C 1
ATOM 3113 O O . THR A 1 395 ? -5.333 59.751 28.194 1.00 26.64 395 THR A O 1
ATOM 3116 N N . LYS A 1 396 ? -3.322 59.115 28.958 1.00 27.34 396 LYS A N 1
ATOM 3117 C CA . LYS A 1 396 ? -2.777 60.340 29.597 1.00 27.34 396 LYS A CA 1
ATOM 3118 C C . LYS A 1 396 ? -1.556 60.058 30.488 1.00 27.34 396 LYS A C 1
ATOM 3120 O O . LYS A 1 396 ? -1.229 58.928 30.820 1.00 27.34 396 LYS A O 1
ATOM 3125 N N . ARG A 1 397 ? -0.835 61.148 30.751 1.00 26.17 397 ARG A N 1
ATOM 3126 C CA . ARG A 1 397 ? 0.533 61.286 31.268 1.00 26.17 397 ARG A CA 1
ATOM 3127 C C . ARG A 1 397 ? 0.696 60.935 32.762 1.00 26.17 397 ARG A C 1
ATOM 3129 O O . ARG A 1 397 ? -0.223 61.116 33.547 1.00 26.17 397 ARG A O 1
ATOM 3136 N N . ARG A 1 398 ? 1.941 60.542 33.086 1.00 24.81 398 ARG A N 1
ATOM 3137 C CA . ARG A 1 398 ? 2.740 60.664 34.340 1.00 24.81 398 ARG A CA 1
ATOM 3138 C C . ARG A 1 398 ? 2.313 61.796 35.310 1.00 24.81 398 ARG A C 1
ATOM 3140 O O . ARG A 1 398 ? 1.805 62.795 34.802 1.00 24.81 398 ARG A O 1
ATOM 3147 N N . PRO A 1 399 ? 2.650 61.753 36.629 1.00 31.88 399 PRO A N 1
ATOM 3148 C CA . PRO A 1 399 ? 3.995 61.396 37.126 1.00 31.88 399 PRO A CA 1
ATOM 3149 C C . PRO A 1 399 ? 4.126 60.664 38.485 1.00 31.88 399 PRO A C 1
ATOM 3151 O O . PRO A 1 399 ? 3.195 60.526 39.265 1.00 31.88 399 PRO A O 1
ATOM 3154 N N . SER A 1 400 ? 5.364 60.215 38.719 1.00 28.06 400 SER A N 1
ATOM 3155 C CA . SER A 1 400 ? 5.997 59.710 39.953 1.00 28.06 400 SER A CA 1
ATOM 3156 C C . SER A 1 400 ? 5.933 60.711 41.131 1.00 28.06 400 SER A C 1
ATOM 3158 O O . SER A 1 400 ? 5.837 61.907 40.846 1.00 28.06 400 SER A O 1
ATOM 3160 N N . PRO A 1 401 ? 6.094 60.298 42.414 1.00 36.56 401 PRO A N 1
ATOM 3161 C CA . PRO A 1 401 ? 7.451 60.094 42.956 1.00 36.56 401 PRO A CA 1
ATOM 3162 C C . PRO A 1 401 ? 7.638 59.042 44.084 1.00 36.56 401 PRO A C 1
ATOM 3164 O O . PRO A 1 401 ? 6.713 58.637 44.776 1.00 36.56 401 PRO A O 1
ATOM 3167 N N . SER A 1 402 ? 8.927 58.721 44.267 1.00 29.31 402 SER A N 1
ATOM 3168 C CA . SER A 1 402 ? 9.675 58.453 45.514 1.00 29.31 402 SER A CA 1
ATOM 3169 C C . SER A 1 402 ? 9.463 57.176 46.343 1.00 29.31 402 SER A C 1
ATOM 3171 O O . SER A 1 402 ? 8.463 56.986 47.023 1.00 29.31 402 SER A O 1
ATOM 3173 N N . ASN A 1 403 ? 10.557 56.404 46.361 1.00 31.81 403 ASN A N 1
ATOM 3174 C CA . ASN A 1 403 ? 11.070 55.483 47.380 1.00 31.81 403 ASN A CA 1
ATOM 3175 C C . ASN A 1 403 ? 10.683 55.794 48.835 1.00 31.81 403 ASN A C 1
ATOM 3177 O O . ASN A 1 403 ? 10.995 56.888 49.290 1.00 31.81 403 ASN A O 1
ATOM 3181 N N . VAL A 1 404 ? 10.236 54.766 49.572 1.00 31.92 404 VAL A N 1
ATOM 3182 C CA . VAL A 1 404 ? 10.768 54.330 50.885 1.00 31.92 404 VAL A CA 1
ATOM 3183 C C . VAL A 1 404 ? 10.444 52.830 51.046 1.00 31.92 404 VAL A C 1
ATOM 3185 O O . VAL A 1 404 ? 9.318 52.408 50.808 1.00 31.92 404 VAL A O 1
ATOM 3188 N N . ALA A 1 405 ? 11.429 52.026 51.439 1.00 32.91 405 ALA A N 1
ATOM 3189 C CA . ALA A 1 405 ? 11.275 50.673 51.993 1.00 32.91 405 ALA A CA 1
ATOM 3190 C C . ALA A 1 405 ? 11.705 50.720 53.477 1.00 32.91 405 ALA A C 1
ATOM 3192 O O . ALA A 1 405 ? 12.278 51.738 53.873 1.00 32.91 405 ALA A O 1
ATOM 3193 N N . PRO A 1 406 ? 11.684 49.630 54.268 1.00 45.69 406 PRO A N 1
ATOM 3194 C CA . PRO A 1 406 ? 10.784 48.468 54.382 1.00 45.69 406 PRO A CA 1
ATOM 3195 C C . PRO A 1 406 ? 10.288 48.298 55.849 1.00 45.69 406 PRO A C 1
ATOM 3197 O O . PRO A 1 406 ? 10.748 49.022 56.724 1.00 45.69 406 PRO A O 1
ATOM 3200 N N . THR A 1 407 ? 9.410 47.329 56.159 1.00 29.56 407 THR A N 1
ATOM 3201 C CA . THR A 1 407 ? 9.572 46.328 57.257 1.00 29.56 407 THR A CA 1
ATOM 3202 C C . THR A 1 407 ? 8.294 45.526 57.558 1.00 29.56 407 THR A C 1
ATOM 3204 O O . THR A 1 407 ? 7.207 46.080 57.648 1.00 29.56 407 THR A O 1
ATOM 3207 N N . ALA A 1 408 ? 8.517 44.218 57.749 1.00 29.78 408 ALA A N 1
ATOM 3208 C CA . ALA A 1 408 ? 7.866 43.270 58.663 1.00 29.78 408 ALA A CA 1
ATOM 3209 C C . ALA A 1 408 ? 6.328 43.128 58.687 1.00 29.78 408 ALA A C 1
ATOM 3211 O O . ALA A 1 408 ? 5.626 43.948 59.269 1.00 29.78 408 ALA A O 1
ATOM 3212 N N . ALA A 1 409 ? 5.840 41.978 58.211 1.00 33.19 409 ALA A N 1
ATOM 3213 C CA . ALA A 1 409 ? 5.338 40.872 59.044 1.00 33.19 409 ALA A CA 1
ATOM 3214 C C . ALA A 1 409 ? 5.167 39.616 58.178 1.00 33.19 409 ALA A C 1
ATOM 3216 O O . ALA A 1 409 ? 4.748 39.778 57.008 1.00 33.19 409 ALA A O 1
#

Organism: NCBI:txid1027361

Radius of gyration: 28.18 Å; Cα contacts (8 Å, |Δi|>4): 480; chains: 1; bounding box: 58×80×88 Å

Foldseek 3Di:
DDCPLPPQPPDDDDPVVVVVCVVVVHDDLPDHPVSDDAFDQADTPVVVVVVVVVVDDCVPDDPPWAFQAAELVQQWTQTPVRDIDHDDAAEAAPALLVNLCRYDDPLSVCSPVLSVVFDAKKKKKKKWKWFADFPPVCAVPAKDADPDPLAQFGMKGFVCNNYLNVDPDRRGMTMIITMGIDDPVRHDDPVCNNVRRVSSCCVVVSDPPVPIDTDDMDIDMGRGDARDPDPCLCVSLVSSQVSCVVSSYHQAERRSSSNRSQHDPVSRVLQVVQSVCCVPPVFDSCSSPPSVQCSDPLNVVVLVVVVVVLVVVVVVVVVPPDDDPPDDPDDPPPPPDDPSVVVVVVVVVCPPDDPVVNVVVSVVVVPPVCPPPPDPDPDDPDDDDDDDDDDDDDDDDDDDDDDDDDDDD